Protein AF-A0AAV9WRB8-F1 (afdb_monomer_lite)

Organism: NCBI:txid47236

InterPro domains:
  IPR008902 Alpha-L-rhamnosidase, concanavalin-like domain [PF05592] (414-506)
  IPR008979 Galactose-binding-like domain superfamily [SSF49785] (173-286)
  IPR012341 Six-hairpin glycosidase-like superfamily [G3DSA:1.50.10.10] (521-569)
  IPR013737 Bacterial alpha-L-rhamnosidase N-terminal [PF08531] (200-351)
  IPR013783 Immunoglobulin-like fold [G3DSA:2.60.40.10] (3-115)
  IPR016007 Alpha-L-rhamnosidase [PTHR33307] (4-567)
  IPR035396 Alpha-L-rhamnosidase, six-hairpin glycosidase domain [PF17389] (522-568)

Secondary structure (DSSP, 8-state):
-PPP-EEEEEE-TT-S--EEE--SS--BEEEEE--GGG--TTEEEEEEEEEEEEEETTT-GGG-EEEEEEPPTT--S--BPPPTTSPPP-TTEEEEEEEEEEEEES-S-TTSTTTT--SS-B--TT--HHHHHHHHHTT-SSEEEEEEEEEEEE-S-SHHHHHHHH-TT---EE-SS-GGGTTS-----EEEEEEEESS--SEEEEEEEEESEEEEEETTEES-TTB-SBT----TTT-EEEEEEE-GGG--SEEEEEEEEEE-HHHHS-BSBSSTTSB-BS-SS-SS-EEEEEEEEESSS-EEEE---HHHH--EEES--SEEEEETTTEEEEETT--GGG--GGG-EEPEE--THHHHHHT------SS---------GGG--TTTGGGSEEE--SPPEEEEEEEE--EEEEPTTS-EEEEEEEEEEEEEEEEE---TT-EEEEEEES-B-TTSSB--GGGTT---EEEEE---SSSEEE--SS--EEEEEEEEES--TT--EEEEEEEEEE-----S-----S-HHHHHHHHHHHHHHHHHEESEE-S-SSSS-----HHHHHHT---HHHHS-------

Structure (mmCIF, N/CA/C/O backbone):
data_AF-A0AAV9WRB8-F1
#
_entry.id   AF-A0AAV9WRB8-F1
#
loop_
_atom_site.group_PDB
_atom_site.id
_atom_site.type_symbol
_atom_site.label_atom_id
_atom_site.label_alt_id
_atom_site.label_comp_id
_atom_site.label_asym_id
_atom_site.label_entity_id
_atom_site.label_seq_id
_atom_site.pdbx_PDB_ins_code
_atom_site.Cartn_x
_atom_site.Cartn_y
_atom_site.Cartn_z
_atom_site.occupancy
_atom_site.B_iso_or_equiv
_atom_site.auth_seq_id
_atom_site.auth_comp_id
_atom_site.auth_asym_id
_atom_site.auth_atom_id
_atom_site.pdbx_PDB_model_num
ATOM 1 N N . MET A 1 1 ? 4.745 -16.370 -43.886 1.00 63.31 1 MET A N 1
ATOM 2 C CA . MET A 1 1 ? 4.223 -15.187 -43.169 1.00 63.31 1 MET A CA 1
ATOM 3 C C . MET A 1 1 ? 4.864 -15.233 -41.812 1.00 63.31 1 MET A C 1
ATOM 5 O O . MET A 1 1 ? 4.686 -16.239 -41.131 1.00 63.31 1 MET A O 1
ATOM 9 N N . ALA A 1 2 ? 5.614 -14.192 -41.466 1.00 70.31 2 ALA A N 1
ATOM 10 C CA . ALA A 1 2 ? 6.234 -14.099 -40.160 1.00 70.31 2 ALA A CA 1
ATOM 11 C C . ALA A 1 2 ? 5.149 -14.168 -39.060 1.00 70.31 2 ALA A C 1
ATOM 13 O O . ALA A 1 2 ? 4.090 -13.549 -39.223 1.00 70.31 2 ALA A O 1
ATOM 14 N N . PRO A 1 3 ? 5.357 -14.948 -37.986 1.00 78.06 3 PRO A N 1
ATOM 15 C CA . PRO A 1 3 ? 4.434 -15.035 -36.878 1.00 78.06 3 PRO A CA 1
ATOM 16 C C . PRO A 1 3 ? 4.222 -13.675 -36.226 1.00 78.06 3 PRO A C 1
ATOM 18 O O . PRO A 1 3 ? 5.147 -12.870 -36.105 1.00 78.06 3 PRO A O 1
ATOM 21 N N . SER A 1 4 ? 3.006 -13.435 -35.750 1.00 82.81 4 SER A N 1
ATOM 22 C CA . SER A 1 4 ? 2.771 -12.310 -34.848 1.00 82.81 4 SER A CA 1
ATOM 23 C C . SER A 1 4 ? 3.473 -12.596 -33.518 1.00 82.81 4 SER A C 1
ATOM 25 O O . SER A 1 4 ? 3.344 -13.693 -32.979 1.00 82.81 4 SER A O 1
ATOM 27 N N . VAL A 1 5 ? 4.253 -11.638 -33.021 1.00 86.38 5 VAL A N 1
ATOM 28 C CA . VAL A 1 5 ? 4.935 -11.739 -31.727 1.00 86.38 5 VAL A CA 1
ATOM 29 C C . VAL A 1 5 ? 4.553 -10.524 -30.902 1.00 86.38 5 VAL A C 1
ATOM 31 O O . VAL A 1 5 ? 4.633 -9.397 -31.389 1.00 86.38 5 VAL A O 1
ATOM 34 N N . GLU A 1 6 ? 4.164 -10.752 -29.653 1.00 88.62 6 GLU A N 1
ATOM 35 C CA . GLU A 1 6 ? 3.757 -9.693 -28.732 1.00 88.62 6 GLU A CA 1
ATOM 36 C C . GLU A 1 6 ? 4.612 -9.741 -27.473 1.00 88.62 6 GLU A C 1
ATOM 38 O O . GLU A 1 6 ? 4.877 -10.816 -26.934 1.00 88.62 6 GLU A O 1
ATOM 43 N N . ILE A 1 7 ? 5.036 -8.576 -26.984 1.00 89.50 7 ILE A N 1
ATOM 44 C CA . ILE A 1 7 ? 5.634 -8.474 -25.654 1.00 89.50 7 ILE A CA 1
ATOM 45 C C . ILE A 1 7 ? 4.499 -8.512 -24.637 1.00 89.50 7 ILE A C 1
ATOM 47 O O . ILE A 1 7 ? 3.625 -7.652 -24.638 1.00 89.50 7 ILE A O 1
ATOM 51 N N . THR A 1 8 ? 4.516 -9.519 -23.767 1.00 86.19 8 THR A N 1
ATOM 52 C CA . THR A 1 8 ? 3.440 -9.769 -22.798 1.00 86.19 8 THR A CA 1
ATOM 53 C C . THR A 1 8 ? 3.716 -9.168 -21.430 1.00 86.19 8 THR A C 1
ATOM 55 O O . THR A 1 8 ? 2.788 -8.980 -20.651 1.00 86.19 8 THR A O 1
ATOM 58 N N . ASN A 1 9 ? 4.982 -8.897 -21.110 1.00 86.75 9 ASN A N 1
ATOM 59 C CA . ASN A 1 9 ? 5.368 -8.292 -19.841 1.00 86.75 9 ASN A CA 1
ATOM 60 C C . ASN A 1 9 ? 6.739 -7.628 -19.987 1.00 86.75 9 ASN A C 1
ATOM 62 O O . ASN A 1 9 ? 7.728 -8.348 -20.032 1.00 86.75 9 ASN A O 1
ATOM 66 N N . LEU A 1 10 ? 6.804 -6.296 -20.071 1.00 91.75 10 LEU A N 1
ATOM 67 C CA . LEU A 1 10 ? 8.037 -5.511 -19.939 1.00 91.75 10 LEU A CA 1
ATOM 68 C C . LEU A 1 10 ? 8.107 -4.958 -18.514 1.00 91.75 10 LEU A C 1
ATOM 70 O O . LEU A 1 10 ? 7.178 -4.288 -18.072 1.00 91.75 10 LEU A O 1
ATOM 74 N N . ARG A 1 11 ? 9.212 -5.208 -17.808 1.00 91.81 11 ARG A N 1
ATOM 75 C CA . ARG A 1 11 ? 9.339 -4.868 -16.387 1.00 91.81 11 ARG A CA 1
ATOM 76 C C . ARG A 1 11 ? 10.770 -4.561 -15.961 1.0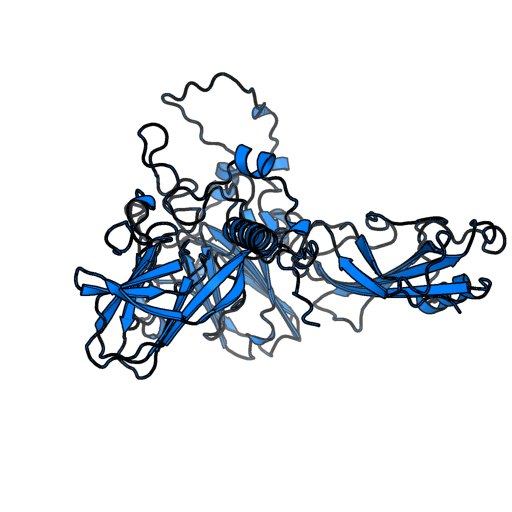0 91.81 11 ARG A C 1
ATOM 78 O O . ARG A 1 11 ? 11.737 -4.933 -16.629 1.00 91.81 11 ARG A O 1
ATOM 85 N N . LEU A 1 12 ? 10.878 -3.977 -14.771 1.00 92.19 12 LEU A N 1
ATOM 86 C CA . LEU A 1 12 ? 12.112 -3.889 -13.995 1.00 92.19 12 LEU A CA 1
ATOM 87 C C . LEU A 1 12 ? 12.043 -4.969 -12.899 1.00 92.19 12 LEU A C 1
ATOM 89 O O . LEU A 1 12 ? 11.296 -4.812 -11.940 1.00 92.19 12 LEU A O 1
ATOM 93 N N . PRO A 1 13 ? 12.751 -6.108 -13.011 1.00 83.25 13 PRO A N 1
ATOM 94 C CA . PRO A 1 13 ? 12.437 -7.320 -12.249 1.00 83.25 13 PRO A CA 1
ATOM 95 C C . PRO A 1 13 ? 12.726 -7.223 -10.743 1.00 83.25 13 PRO A C 1
ATOM 97 O O . PRO A 1 13 ? 12.389 -8.144 -10.005 1.00 83.25 13 PRO A O 1
ATOM 100 N N . HIS A 1 14 ? 13.363 -6.142 -10.288 1.00 83.06 14 HIS A N 1
ATOM 101 C CA . HIS A 1 14 ? 13.689 -5.905 -8.882 1.00 83.06 14 HIS A CA 1
ATOM 102 C C . HIS A 1 14 ? 12.765 -4.886 -8.203 1.00 83.06 14 HIS A C 1
ATOM 104 O O . HIS A 1 14 ? 12.987 -4.571 -7.037 1.00 83.06 14 HIS A O 1
ATOM 110 N N . THR A 1 15 ? 11.739 -4.381 -8.897 1.00 85.81 15 THR A N 1
ATOM 111 C CA . THR A 1 15 ? 10.702 -3.538 -8.293 1.00 85.81 15 THR A CA 1
ATOM 112 C C . THR A 1 15 ? 9.366 -3.693 -9.014 1.00 85.81 15 THR A C 1
ATOM 114 O O . THR A 1 15 ? 9.299 -3.691 -10.240 1.00 85.81 15 THR A O 1
ATOM 117 N N . SER A 1 16 ? 8.279 -3.784 -8.254 1.00 83.38 16 SER A N 1
ATOM 118 C CA . SER A 1 16 ? 6.915 -3.635 -8.784 1.00 83.38 16 SER A CA 1
ATOM 119 C C . SER A 1 16 ? 6.420 -2.186 -8.725 1.00 83.38 16 SER A C 1
ATOM 121 O O . SER A 1 16 ? 5.384 -1.857 -9.298 1.00 83.38 16 SER A O 1
ATOM 123 N N . ASN A 1 17 ? 7.142 -1.314 -8.017 1.00 90.00 17 ASN A N 1
ATOM 124 C CA . ASN A 1 17 ? 6.771 0.078 -7.808 1.00 90.00 17 ASN A CA 1
ATOM 125 C C . ASN A 1 17 ? 7.562 0.946 -8.789 1.00 90.00 17 ASN A C 1
ATOM 127 O O . ASN A 1 17 ? 8.760 1.165 -8.618 1.00 90.00 17 ASN A O 1
ATOM 131 N N . LEU A 1 18 ? 6.882 1.396 -9.845 1.00 94.75 18 LEU A N 1
ATOM 132 C CA . LEU A 1 18 ? 7.482 2.185 -10.928 1.00 94.75 18 LEU A CA 1
ATOM 133 C C . LEU A 1 18 ? 7.503 3.690 -10.640 1.00 94.75 18 LEU A C 1
ATOM 135 O O . LEU A 1 18 ? 8.149 4.443 -11.358 1.00 94.75 18 LEU A O 1
ATOM 139 N N . LEU A 1 19 ? 6.808 4.130 -9.593 1.00 95.75 19 LEU A N 1
ATOM 140 C CA . LEU A 1 19 ? 6.846 5.500 -9.104 1.00 95.75 19 LEU A CA 1
ATOM 141 C C . LEU A 1 19 ? 7.778 5.555 -7.891 1.00 95.75 19 LEU A C 1
ATOM 143 O O . LEU A 1 19 ? 7.417 5.072 -6.820 1.00 95.75 19 LEU A O 1
ATOM 147 N N . GLY A 1 20 ? 8.968 6.131 -8.067 1.00 95.19 20 GLY A N 1
ATOM 148 C CA . GLY A 1 20 ? 9.952 6.289 -7.000 1.00 95.19 20 GLY A CA 1
ATOM 149 C C . GLY A 1 20 ? 10.996 5.178 -6.942 1.00 95.19 20 GLY A C 1
ATOM 150 O O . GLY A 1 20 ? 11.121 4.509 -5.926 1.00 95.19 20 GLY A O 1
ATOM 151 N N . ILE A 1 21 ? 11.747 4.964 -8.021 1.00 95.44 21 ILE A N 1
ATOM 152 C CA . ILE A 1 21 ? 12.814 3.956 -8.082 1.00 95.44 21 ILE A CA 1
ATOM 153 C C . ILE A 1 21 ? 14.137 4.524 -7.557 1.00 95.44 21 ILE A C 1
ATOM 155 O O . ILE A 1 21 ? 14.600 5.556 -8.041 1.00 95.44 21 ILE A O 1
ATOM 159 N N . ASP A 1 22 ? 14.771 3.811 -6.620 1.00 93.31 22 ASP A N 1
ATOM 160 C CA . ASP A 1 22 ? 16.082 4.188 -6.062 1.00 93.31 22 ASP A CA 1
ATOM 161 C C . ASP A 1 22 ? 17.288 3.482 -6.698 1.00 93.31 22 ASP A C 1
ATOM 163 O O . ASP A 1 22 ? 18.430 3.819 -6.386 1.00 93.31 22 ASP A O 1
ATOM 167 N N . ASP A 1 23 ? 17.060 2.506 -7.580 1.00 92.25 23 ASP A N 1
ATOM 168 C CA . ASP A 1 23 ? 18.131 1.884 -8.360 1.00 92.25 23 ASP A CA 1
ATOM 169 C C . ASP A 1 23 ? 18.538 2.826 -9.509 1.00 92.25 23 ASP A C 1
ATOM 171 O O . ASP A 1 23 ? 17.724 3.056 -10.407 1.00 92.25 23 ASP A O 1
ATOM 175 N N . PRO A 1 24 ? 19.768 3.378 -9.516 1.00 93.44 24 PRO A N 1
ATOM 176 C CA . PRO A 1 24 ? 20.231 4.261 -10.584 1.00 93.44 24 PRO A CA 1
ATOM 177 C C . PRO A 1 24 ? 20.414 3.530 -11.921 1.00 93.44 24 PRO A C 1
ATOM 179 O O . PRO A 1 24 ? 20.519 4.178 -12.959 1.00 93.44 24 PRO A O 1
ATOM 182 N N . THR A 1 25 ? 20.488 2.199 -11.911 1.00 94.62 25 THR A N 1
ATOM 183 C CA . THR A 1 25 ? 20.784 1.367 -13.081 1.00 94.62 25 THR A CA 1
ATOM 184 C C . THR A 1 25 ? 19.908 0.111 -13.080 1.00 94.62 25 THR A C 1
ATOM 186 O O . THR A 1 25 ? 20.435 -1.007 -13.012 1.00 94.62 25 THR A O 1
ATOM 189 N N . PRO A 1 26 ? 18.571 0.258 -13.146 1.00 93.50 26 PRO A N 1
ATOM 190 C CA . PRO A 1 26 ? 17.667 -0.862 -12.963 1.00 93.50 26 PRO A CA 1
ATOM 191 C C . PRO A 1 26 ? 17.848 -1.907 -14.063 1.00 93.50 26 PRO A C 1
ATOM 193 O O . PRO A 1 26 ? 18.103 -1.610 -15.230 1.00 93.50 26 PRO A O 1
ATOM 196 N N . THR A 1 27 ? 17.694 -3.172 -13.688 1.00 92.31 27 THR A N 1
ATOM 197 C CA . THR A 1 27 ? 17.676 -4.270 -14.660 1.00 92.31 27 THR A CA 1
ATOM 198 C C . THR A 1 27 ? 16.402 -4.199 -15.502 1.00 92.31 27 THR A C 1
ATOM 200 O O . THR A 1 27 ? 15.335 -3.883 -14.986 1.00 92.31 27 THR A O 1
ATOM 203 N N . ILE A 1 28 ? 16.491 -4.534 -16.786 1.00 93.06 28 ILE A N 1
ATOM 204 C CA . ILE A 1 28 ? 15.362 -4.571 -17.722 1.00 93.06 28 ILE A CA 1
ATOM 205 C C . ILE A 1 28 ? 15.069 -6.030 -18.076 1.00 93.06 28 ILE A C 1
ATOM 207 O O . ILE A 1 28 ? 15.986 -6.830 -18.257 1.00 93.06 28 ILE A O 1
ATOM 211 N N . SER A 1 29 ? 13.797 -6.407 -18.167 1.00 90.56 29 SER A N 1
ATOM 212 C CA . SER A 1 29 ? 13.392 -7.764 -18.540 1.00 90.56 29 SER A CA 1
ATOM 213 C C . SER A 1 29 ? 12.081 -7.733 -19.309 1.00 90.56 29 SER A C 1
ATOM 215 O O . SER A 1 29 ? 11.211 -6.916 -19.004 1.00 90.56 29 SER A O 1
ATOM 217 N N . TRP A 1 30 ? 11.908 -8.644 -20.269 1.00 90.06 30 TRP A N 1
ATOM 218 C CA . TRP A 1 30 ? 10.603 -8.863 -20.880 1.00 90.06 30 TRP A CA 1
ATOM 219 C C . TRP A 1 30 ? 10.298 -10.322 -21.200 1.00 90.06 30 TRP A C 1
ATOM 221 O O . TRP A 1 30 ? 11.191 -11.148 -21.382 1.00 90.06 30 TRP A O 1
ATOM 231 N N . SER A 1 31 ? 9.002 -10.618 -21.280 1.00 87.19 31 SER A N 1
ATOM 232 C CA . SER A 1 31 ? 8.442 -11.862 -21.817 1.00 87.19 31 SER A CA 1
ATOM 233 C C . SER A 1 31 ? 7.665 -11.583 -23.101 1.00 87.19 31 SER A C 1
ATOM 235 O O . SER A 1 31 ? 7.219 -10.458 -23.328 1.00 87.19 31 SER A O 1
ATOM 237 N N . TYR A 1 32 ? 7.503 -12.606 -23.936 1.00 85.88 32 TYR A N 1
ATOM 238 C CA . TYR A 1 32 ? 6.770 -12.515 -25.194 1.00 85.88 32 TYR A CA 1
ATOM 239 C C . TYR A 1 32 ? 5.925 -13.766 -25.442 1.00 85.88 32 TYR A C 1
ATOM 241 O O . TYR A 1 32 ? 6.201 -14.835 -24.892 1.00 85.88 32 TYR A O 1
ATOM 249 N N . SER A 1 33 ? 4.910 -13.636 -26.292 1.00 83.94 33 SER A N 1
ATOM 250 C CA . SER A 1 33 ? 4.079 -14.736 -26.778 1.00 83.94 33 SER A CA 1
ATOM 251 C C . SER A 1 33 ? 4.197 -14.871 -28.294 1.00 83.94 33 SER A C 1
ATOM 253 O O . SER A 1 33 ? 4.350 -13.888 -29.021 1.00 83.94 33 SER A O 1
ATOM 255 N N . ILE A 1 34 ? 4.134 -16.116 -28.769 1.00 79.88 34 ILE A N 1
ATOM 256 C CA . ILE A 1 34 ? 4.061 -16.454 -30.192 1.00 79.88 34 ILE A CA 1
ATOM 257 C C . ILE A 1 34 ? 2.914 -17.460 -30.364 1.00 79.88 34 ILE A C 1
ATOM 259 O O . ILE A 1 34 ? 2.864 -18.436 -29.606 1.00 79.88 34 ILE A O 1
ATOM 263 N N . PRO A 1 35 ? 1.987 -17.271 -31.321 1.00 77.31 35 PRO A N 1
ATOM 264 C CA . PRO A 1 35 ? 0.930 -18.236 -31.599 1.00 77.31 35 PRO A CA 1
ATOM 265 C C . PRO A 1 35 ? 1.504 -19.618 -31.933 1.00 77.31 35 PRO A C 1
ATOM 267 O O . PRO A 1 35 ? 2.290 -19.764 -32.869 1.00 77.31 35 PRO A O 1
ATOM 270 N N . SER A 1 36 ? 1.067 -20.652 -31.210 1.00 67.19 36 SER A N 1
ATOM 271 C CA . SER A 1 36 ? 1.570 -22.032 -31.349 1.00 67.19 36 SER A CA 1
ATOM 272 C C . SER A 1 36 ? 1.387 -22.624 -32.751 1.00 67.19 36 SER A C 1
ATOM 274 O O . SER A 1 36 ? 2.123 -23.518 -33.157 1.00 67.19 36 SER A O 1
ATOM 276 N N . THR A 1 37 ? 0.430 -22.110 -33.525 1.00 65.75 37 THR A N 1
ATOM 277 C CA . THR A 1 37 ? 0.176 -22.513 -34.915 1.00 65.75 37 THR A CA 1
ATOM 278 C C . THR A 1 37 ? 1.184 -21.941 -35.918 1.00 65.75 37 THR A C 1
ATOM 280 O O . THR A 1 37 ? 1.096 -22.263 -37.100 1.00 65.75 37 THR A O 1
ATOM 283 N N . GLN A 1 38 ? 2.098 -21.065 -35.486 1.00 63.09 38 GLN A N 1
ATOM 284 C CA . GLN A 1 38 ? 3.032 -20.331 -36.352 1.00 63.09 38 GLN A CA 1
ATOM 285 C C . GLN A 1 38 ? 4.507 -20.521 -35.945 1.00 63.09 38 GLN A C 1
ATOM 287 O O . GLN A 1 38 ? 5.384 -19.849 -36.480 1.00 63.09 38 GLN A O 1
ATOM 292 N N . THR A 1 39 ? 4.802 -21.431 -35.009 1.00 59.62 39 THR A N 1
ATOM 293 C CA . THR A 1 39 ? 6.157 -21.624 -34.473 1.00 59.62 39 THR A CA 1
ATOM 294 C C . THR A 1 39 ? 6.888 -22.789 -35.137 1.00 59.62 39 THR A C 1
ATOM 296 O O . THR A 1 39 ? 6.579 -23.954 -34.887 1.00 59.62 39 THR A O 1
ATOM 299 N N . SER A 1 40 ? 7.916 -22.473 -35.923 1.00 65.56 40 SER A N 1
ATOM 300 C CA . SER A 1 40 ? 9.032 -23.387 -36.196 1.00 65.56 40 SER A CA 1
ATOM 301 C C . SER A 1 40 ? 10.006 -23.352 -35.001 1.00 65.56 40 SER A C 1
ATOM 303 O O . SER A 1 40 ? 10.227 -22.268 -34.457 1.00 65.56 40 SER A O 1
ATOM 305 N N . PRO A 1 41 ? 10.634 -24.467 -34.573 1.00 63.66 41 PRO A N 1
ATOM 306 C CA . PRO A 1 41 ? 11.614 -24.470 -33.474 1.00 63.66 41 PRO A CA 1
ATOM 307 C C . PRO A 1 41 ? 12.824 -23.541 -33.685 1.00 63.66 41 PRO A C 1
ATOM 309 O O . PRO A 1 41 ? 13.575 -23.284 -32.747 1.00 63.66 41 PRO A O 1
ATOM 312 N N . SER A 1 42 ? 13.043 -23.067 -34.915 1.00 69.06 42 SER A N 1
ATOM 313 C CA . SER A 1 42 ? 14.117 -22.145 -35.291 1.00 69.06 42 SER A CA 1
ATOM 314 C C . SER A 1 42 ? 13.761 -20.659 -35.174 1.00 69.06 42 SER A C 1
ATOM 316 O O . SER A 1 42 ? 14.633 -19.831 -35.442 1.00 69.06 42 SER A O 1
ATOM 318 N N . TRP A 1 43 ? 12.527 -20.313 -34.791 1.00 77.31 43 TRP A N 1
ATOM 319 C CA . TRP A 1 43 ? 12.113 -18.934 -34.515 1.00 77.31 43 TRP A CA 1
ATOM 320 C C . TRP A 1 43 ? 12.562 -18.497 -33.121 1.00 77.31 43 TRP A C 1
ATOM 322 O O . TRP A 1 43 ? 12.203 -19.110 -32.119 1.00 77.31 43 TRP A O 1
ATOM 332 N N . GLN A 1 44 ? 13.347 -17.425 -33.051 1.00 80.38 44 GLN A N 1
ATOM 333 C CA . GLN A 1 44 ? 13.882 -16.907 -31.792 1.00 80.38 44 GLN A CA 1
ATOM 334 C C . GLN A 1 44 ? 14.142 -15.407 -31.879 1.00 80.38 44 GLN A C 1
ATOM 336 O O . GLN A 1 44 ? 14.260 -14.843 -32.969 1.00 80.38 44 GLN A O 1
ATOM 341 N N . GLN A 1 45 ? 14.283 -14.768 -30.719 1.00 85.44 45 GLN A N 1
ATOM 342 C CA . GLN A 1 45 ? 14.804 -13.410 -30.660 1.00 85.44 45 GLN A CA 1
ATOM 343 C C . GLN A 1 45 ? 16.270 -13.411 -31.109 1.00 85.44 45 GLN A C 1
ATOM 345 O O . GLN A 1 45 ? 17.060 -14.259 -30.684 1.00 85.44 45 GLN A O 1
ATOM 350 N N . ILE A 1 46 ? 16.626 -12.465 -31.975 1.00 82.81 46 ILE A N 1
ATOM 351 C CA . ILE A 1 46 ? 17.982 -12.329 -32.523 1.00 82.81 46 ILE A CA 1
ATOM 352 C C . ILE A 1 46 ? 18.695 -11.068 -32.029 1.00 82.81 46 ILE A C 1
ATOM 354 O O . ILE A 1 46 ? 19.926 -11.045 -31.978 1.00 82.81 46 ILE A O 1
ATOM 358 N N . THR A 1 47 ? 17.940 -10.023 -31.686 1.00 85.81 47 THR A N 1
ATOM 359 C CA . THR A 1 47 ? 18.430 -8.776 -31.087 1.00 85.81 47 THR A CA 1
ATOM 360 C C . THR A 1 47 ? 17.254 -7.975 -30.512 1.00 85.81 47 THR A C 1
ATOM 362 O O . THR A 1 47 ? 16.096 -8.389 -30.606 1.00 85.81 47 THR A O 1
ATOM 365 N N . TYR A 1 48 ? 17.548 -6.821 -29.925 1.00 89.25 48 TYR A N 1
ATOM 366 C CA . TYR A 1 48 ? 16.575 -5.847 -29.453 1.00 89.25 48 TYR A CA 1
ATOM 367 C C . TYR A 1 48 ? 17.063 -4.420 -29.718 1.00 89.25 48 TYR A C 1
ATOM 369 O O . TYR A 1 48 ? 18.256 -4.184 -29.903 1.00 89.25 48 TYR A O 1
ATOM 377 N N . ILE A 1 49 ? 16.147 -3.461 -29.683 1.00 91.06 49 ILE A N 1
ATOM 378 C CA . ILE A 1 49 ? 16.451 -2.031 -29.625 1.00 91.06 49 ILE A CA 1
ATOM 379 C C . ILE A 1 49 ? 15.762 -1.480 -28.383 1.00 91.06 49 ILE A C 1
ATOM 381 O O . ILE A 1 49 ? 14.571 -1.712 -28.186 1.00 91.06 49 ILE A O 1
ATOM 385 N N . LEU A 1 50 ? 16.513 -0.783 -27.536 1.00 93.19 50 LEU A N 1
ATOM 386 C CA . LEU A 1 50 ? 15.986 -0.049 -26.394 1.00 93.19 50 LEU A CA 1
ATOM 387 C C . LEU A 1 50 ? 15.975 1.438 -26.721 1.00 93.19 50 LEU A C 1
ATOM 389 O O . LEU A 1 50 ? 16.971 1.978 -27.196 1.00 93.19 50 LEU A O 1
ATOM 393 N N . SER A 1 51 ? 14.868 2.099 -26.416 1.00 93.94 51 SER A N 1
ATOM 394 C CA . SER A 1 51 ? 14.748 3.551 -26.443 1.00 93.94 51 SER A CA 1
ATOM 395 C C . SER A 1 51 ? 14.375 4.031 -25.052 1.00 93.94 51 SER A C 1
ATOM 397 O O . SER A 1 51 ? 13.399 3.553 -24.483 1.00 93.94 51 SER A O 1
ATOM 399 N N . LEU A 1 52 ? 15.130 4.978 -24.511 1.00 95.50 52 LEU A N 1
ATOM 400 C CA . LEU A 1 52 ? 14.823 5.635 -23.251 1.00 95.50 52 LEU A CA 1
ATOM 401 C C . LEU A 1 52 ? 14.574 7.109 -23.520 1.00 95.50 52 LEU A C 1
ATOM 403 O O . LEU A 1 52 ? 15.482 7.834 -23.925 1.00 95.50 52 LEU A O 1
ATOM 407 N N . ARG A 1 53 ? 13.354 7.563 -23.265 1.00 96.19 53 ARG A N 1
ATOM 408 C CA . ARG A 1 53 ? 13.028 8.985 -23.222 1.00 96.19 53 ARG A CA 1
ATOM 409 C C . ARG A 1 53 ? 13.028 9.435 -21.763 1.00 96.19 53 ARG A C 1
ATOM 411 O O . ARG A 1 53 ? 12.423 8.772 -20.931 1.00 96.19 53 ARG A O 1
ATOM 418 N N . SER A 1 54 ? 13.718 10.527 -21.443 1.00 96.38 54 SER A N 1
ATOM 419 C CA . SER A 1 54 ? 13.881 11.027 -20.070 1.00 96.38 54 SER A CA 1
ATOM 420 C C . SER A 1 54 ? 13.686 12.538 -19.995 1.00 96.38 54 SER A C 1
ATOM 422 O O . SER A 1 54 ? 14.149 13.266 -20.877 1.00 96.38 54 SER A O 1
ATOM 424 N N . TRP A 1 55 ? 13.007 13.014 -18.951 1.00 97.12 55 TRP A N 1
ATOM 425 C CA . TRP A 1 55 ? 12.796 14.438 -18.682 1.00 97.12 55 TRP A CA 1
ATOM 426 C C . TRP A 1 55 ? 12.707 14.726 -17.182 1.00 97.12 55 TRP A C 1
ATOM 428 O O . TRP A 1 55 ? 12.260 13.886 -16.399 1.00 97.12 55 TRP A O 1
ATOM 438 N N . SER A 1 56 ? 13.084 15.944 -16.788 1.00 96.81 56 SER A N 1
ATOM 439 C CA . SER A 1 56 ? 12.852 16.438 -15.428 1.00 96.81 56 SER A CA 1
ATOM 440 C C . SER A 1 56 ? 11.363 16.701 -15.203 1.00 96.81 56 SER A C 1
ATOM 442 O O . SER A 1 56 ? 10.661 17.220 -16.080 1.00 96.81 56 SER A O 1
ATOM 444 N N . LEU A 1 57 ? 10.871 16.391 -14.003 1.00 96.44 57 LEU A N 1
ATOM 445 C CA . LEU A 1 57 ? 9.505 16.704 -13.587 1.00 96.44 57 LEU A CA 1
ATOM 446 C C . LEU A 1 57 ? 9.224 18.203 -13.545 1.00 96.44 57 LEU A C 1
ATOM 448 O O . LEU A 1 57 ? 8.054 18.562 -13.582 1.00 96.44 57 LEU A O 1
ATOM 452 N N . GLU A 1 58 ? 10.240 19.066 -13.520 1.00 94.75 58 GLU A N 1
ATOM 453 C CA . GLU A 1 58 ? 10.090 20.522 -13.586 1.00 94.75 58 GLU A CA 1
ATOM 454 C C . GLU A 1 58 ? 9.807 20.996 -15.018 1.00 94.75 58 GLU A C 1
ATOM 456 O O . GLU A 1 58 ? 8.796 21.653 -15.280 1.00 94.75 58 GLU A O 1
ATOM 461 N N . THR A 1 59 ? 10.639 20.579 -15.974 1.00 93.75 59 THR A N 1
ATOM 462 C CA . THR A 1 59 ? 10.560 21.019 -17.376 1.00 93.75 59 THR A CA 1
ATOM 463 C C . THR A 1 59 ? 9.519 20.254 -18.194 1.00 93.75 59 THR A C 1
ATOM 465 O O . THR A 1 59 ? 8.982 20.787 -19.162 1.00 93.75 59 THR A O 1
ATOM 468 N N . GLY A 1 60 ? 9.182 19.026 -17.792 1.00 93.44 60 GLY A N 1
ATOM 469 C CA . GLY A 1 60 ? 8.135 18.222 -18.419 1.00 93.44 60 GLY A CA 1
ATOM 470 C C . GLY A 1 60 ? 8.557 17.532 -19.727 1.00 93.44 60 GLY A C 1
ATOM 471 O O . GLY A 1 60 ? 9.680 17.710 -20.210 1.00 93.44 60 GLY A O 1
ATOM 472 N N . PRO A 1 61 ? 7.660 16.721 -20.316 1.00 93.38 61 PRO A N 1
ATOM 473 C CA . PRO A 1 61 ? 7.993 15.797 -21.405 1.00 93.38 61 PRO A CA 1
ATOM 474 C C . PRO A 1 61 ? 8.406 16.479 -22.718 1.00 93.38 61 PRO A C 1
ATOM 476 O O . PRO A 1 61 ? 9.112 15.865 -23.519 1.00 93.38 61 PRO A O 1
ATOM 479 N N . ASP A 1 62 ? 8.029 17.738 -22.949 1.00 92.94 62 ASP A N 1
ATOM 480 C CA . ASP A 1 62 ? 8.417 18.489 -24.157 1.00 92.94 62 ASP A CA 1
ATOM 481 C C . ASP A 1 62 ? 9.928 18.773 -24.217 1.00 92.94 62 ASP A C 1
ATOM 483 O O . ASP A 1 62 ? 10.488 18.991 -25.288 1.00 92.94 62 ASP A O 1
ATOM 487 N N . SER A 1 63 ? 10.602 18.721 -23.066 1.00 92.31 63 SER A N 1
ATOM 488 C CA . SER A 1 63 ? 12.056 18.883 -22.935 1.00 92.31 63 SER A CA 1
ATOM 489 C C . SER A 1 63 ? 12.834 17.561 -22.968 1.00 92.31 63 SER A C 1
ATOM 491 O O . SER A 1 63 ? 14.032 17.537 -22.679 1.00 92.31 63 SER A O 1
ATOM 493 N N . ALA A 1 64 ? 12.156 16.449 -23.266 1.00 93.88 64 ALA A N 1
ATOM 494 C CA . ALA A 1 64 ? 12.733 15.129 -23.093 1.00 93.88 64 ALA A CA 1
ATOM 495 C C . ALA A 1 64 ? 13.918 14.857 -24.026 1.00 93.88 64 ALA A C 1
ATOM 497 O O . ALA A 1 64 ? 13.883 15.138 -25.224 1.00 93.88 64 ALA A O 1
ATOM 498 N N . LYS A 1 65 ? 14.939 14.206 -23.471 1.00 92.75 65 LYS A N 1
ATOM 499 C CA . LYS A 1 65 ? 16.060 13.637 -24.221 1.00 92.75 65 LYS A CA 1
ATOM 500 C C . LYS A 1 65 ? 15.760 12.181 -24.536 1.00 92.75 65 LYS A C 1
ATOM 502 O O . LYS A 1 65 ? 15.186 11.481 -23.705 1.00 92.75 65 LYS A O 1
ATOM 507 N N . THR A 1 66 ? 16.151 11.733 -25.724 1.00 92.50 66 THR A N 1
ATOM 508 C CA . THR A 1 66 ? 15.957 10.346 -26.163 1.00 92.50 66 THR A CA 1
ATOM 509 C C . THR A 1 66 ? 17.306 9.684 -26.384 1.00 92.50 66 THR A C 1
ATOM 511 O O . THR A 1 66 ? 18.181 10.256 -27.028 1.00 92.50 66 THR A O 1
ATOM 514 N N . TYR A 1 67 ? 17.450 8.475 -25.858 1.00 90.88 67 TYR A N 1
ATOM 515 C CA . TYR A 1 67 ? 18.636 7.639 -25.968 1.00 90.88 67 TYR A CA 1
ATOM 516 C C . TYR A 1 67 ? 18.230 6.331 -26.631 1.00 90.88 67 TYR A C 1
ATOM 518 O O . TYR A 1 67 ? 17.246 5.723 -26.218 1.00 90.88 67 TYR A O 1
ATOM 526 N N . VAL A 1 68 ? 18.981 5.880 -27.633 1.00 89.19 68 VAL A N 1
ATOM 527 C CA . VAL A 1 68 ? 18.700 4.620 -28.330 1.00 89.19 68 VAL A CA 1
ATOM 528 C C . VAL A 1 68 ? 19.922 3.718 -28.253 1.00 89.19 68 VAL A C 1
ATOM 530 O O . VAL A 1 68 ? 21.041 4.158 -28.516 1.00 89.19 68 VAL A O 1
ATOM 533 N N . VAL A 1 69 ? 19.695 2.464 -27.868 1.00 87.00 69 VAL A N 1
ATOM 534 C CA . VAL A 1 69 ? 20.718 1.425 -27.734 1.00 87.00 69 VAL A CA 1
ATOM 535 C C . VAL A 1 69 ? 20.280 0.187 -28.494 1.00 87.00 69 VAL A C 1
ATOM 537 O O . VAL A 1 69 ? 19.155 -0.289 -28.345 1.00 87.00 69 VAL A O 1
ATOM 540 N N . VAL A 1 70 ? 21.196 -0.369 -29.277 1.00 85.31 70 VAL A N 1
ATOM 541 C CA . VAL A 1 70 ? 20.987 -1.626 -29.994 1.00 85.31 70 VAL A CA 1
ATOM 542 C C . VAL A 1 70 ? 21.632 -2.770 -29.218 1.00 85.31 70 VAL A C 1
ATOM 544 O O . VAL A 1 70 ? 22.801 -2.712 -28.843 1.00 85.31 70 VAL A O 1
ATOM 547 N N . GLY A 1 71 ? 20.860 -3.824 -28.974 1.00 80.06 71 GLY A N 1
ATOM 548 C CA . GLY A 1 71 ? 21.317 -5.018 -28.282 1.00 80.06 71 GLY A CA 1
ATOM 549 C C . GLY A 1 71 ? 22.394 -5.792 -29.049 1.00 80.06 71 GLY A C 1
ATOM 550 O O . GLY A 1 71 ? 22.558 -5.644 -30.267 1.00 80.06 71 GLY A O 1
ATOM 551 N N . PRO A 1 72 ? 23.157 -6.652 -28.354 1.00 77.19 72 PRO A N 1
ATOM 552 C CA . PRO A 1 72 ? 24.158 -7.479 -29.001 1.00 77.19 72 PRO A CA 1
ATOM 553 C C . PRO A 1 72 ? 23.515 -8.505 -29.944 1.00 77.19 72 PRO A C 1
ATOM 555 O O . PRO A 1 72 ? 22.422 -9.025 -29.709 1.00 77.19 72 PRO A O 1
ATOM 558 N N . LYS A 1 73 ? 24.253 -8.841 -31.006 1.00 70.06 73 LYS A N 1
ATOM 559 C CA . LYS A 1 73 ? 23.859 -9.866 -31.980 1.00 70.06 73 LYS A CA 1
ATOM 560 C C . LYS A 1 73 ? 23.694 -11.227 -31.288 1.00 70.06 73 LYS A C 1
ATOM 562 O O . LYS A 1 73 ? 24.560 -11.641 -30.519 1.00 70.06 73 LYS A O 1
ATOM 567 N N . GLY A 1 74 ? 22.610 -11.938 -31.601 1.00 65.81 74 GLY A N 1
ATOM 568 C CA . GLY A 1 74 ? 22.343 -13.290 -31.102 1.00 65.81 74 GLY A CA 1
ATOM 569 C C . GLY A 1 74 ? 21.764 -13.343 -29.686 1.00 65.81 74 GLY A C 1
ATOM 570 O O . GLY A 1 74 ? 21.737 -14.420 -29.086 1.00 65.81 74 GLY A O 1
ATOM 571 N N . TYR A 1 75 ? 21.309 -12.211 -29.139 1.00 69.75 75 TYR A N 1
ATOM 572 C CA . TYR A 1 75 ? 20.675 -12.172 -27.825 1.00 69.75 75 TYR A CA 1
ATOM 573 C C . TYR A 1 75 ? 19.279 -12.803 -27.863 1.00 69.75 75 TYR A C 1
ATOM 575 O O . TYR A 1 75 ? 18.357 -12.272 -28.485 1.00 69.75 75 TYR A O 1
ATOM 583 N N . ARG A 1 76 ? 19.128 -13.930 -27.158 1.00 65.19 76 ARG A N 1
ATOM 584 C CA . ARG A 1 76 ? 17.917 -14.763 -27.213 1.00 65.19 76 ARG A CA 1
ATOM 585 C C . ARG A 1 76 ? 16.865 -14.399 -26.168 1.00 65.19 76 ARG A C 1
ATOM 587 O O . ARG A 1 76 ? 15.680 -14.410 -26.477 1.00 65.19 76 ARG A O 1
ATOM 594 N N . SER A 1 77 ? 17.287 -14.119 -24.937 1.00 68.94 77 SER A N 1
ATOM 595 C CA . SER A 1 77 ? 16.401 -13.784 -23.813 1.00 68.94 77 SER A CA 1
ATOM 596 C C . SER A 1 77 ? 17.211 -13.588 -22.536 1.00 68.94 77 SER A C 1
ATOM 598 O O . SER A 1 77 ? 18.234 -14.253 -22.355 1.00 68.94 77 SER A O 1
ATOM 600 N N . GLY A 1 78 ? 16.704 -12.784 -21.607 1.00 70.62 78 GLY A N 1
ATOM 601 C CA . GLY A 1 78 ? 17.254 -12.681 -20.261 1.00 70.62 78 GLY A CA 1
ATOM 602 C C . GLY A 1 78 ? 17.010 -11.322 -19.621 1.00 70.62 78 GLY A C 1
ATOM 603 O O . GLY A 1 78 ? 16.295 -10.473 -20.148 1.00 70.62 78 GLY A O 1
ATOM 604 N N . ASN A 1 79 ? 17.638 -11.138 -18.467 1.00 83.25 79 ASN A N 1
ATOM 605 C CA . ASN A 1 79 ? 17.741 -9.841 -17.821 1.00 83.25 79 ASN A CA 1
ATOM 606 C C . ASN A 1 79 ? 18.847 -9.026 -18.495 1.00 83.25 79 ASN A C 1
ATOM 608 O O . ASN A 1 79 ? 19.926 -9.550 -18.784 1.00 83.25 79 ASN A O 1
ATOM 612 N N . ILE A 1 80 ? 18.573 -7.753 -18.738 1.00 86.81 80 ILE A N 1
ATOM 613 C CA . ILE A 1 80 ? 19.489 -6.812 -19.369 1.00 86.81 80 ILE A CA 1
ATOM 614 C C . ILE A 1 80 ? 19.935 -5.819 -18.313 1.00 86.81 80 ILE A C 1
ATOM 616 O O . ILE A 1 80 ? 19.117 -5.140 -17.692 1.00 86.81 80 ILE A O 1
ATOM 620 N N . THR A 1 81 ? 21.244 -5.746 -18.112 1.00 88.44 81 THR A N 1
ATOM 621 C CA . THR A 1 81 ? 21.855 -4.689 -17.311 1.00 88.44 81 THR A CA 1
ATOM 622 C C . THR A 1 81 ? 21.586 -3.345 -17.971 1.00 88.44 81 THR A C 1
ATOM 624 O O . THR A 1 81 ? 21.684 -3.235 -19.193 1.00 88.44 81 THR A O 1
ATOM 627 N N . TRP A 1 82 ? 21.281 -2.327 -17.168 1.00 91.12 82 TRP A N 1
ATOM 628 C CA . TRP A 1 82 ? 21.093 -0.961 -17.646 1.00 91.12 82 TRP A CA 1
ATOM 629 C C . TRP A 1 82 ? 22.229 -0.533 -18.596 1.00 91.12 82 TRP A C 1
ATOM 631 O O . TRP A 1 82 ? 23.400 -0.572 -18.194 1.00 91.12 82 TRP A O 1
ATOM 641 N N . PRO A 1 83 ? 21.928 -0.159 -19.855 1.00 90.69 83 PRO A N 1
ATOM 642 C CA . PRO A 1 83 ? 22.957 0.221 -20.813 1.00 90.69 83 PRO A CA 1
ATOM 643 C C . PRO A 1 83 ? 23.784 1.410 -20.324 1.00 90.69 83 PRO A C 1
ATOM 645 O O . PRO A 1 83 ? 23.237 2.437 -19.941 1.00 90.69 83 PRO A O 1
ATOM 648 N N . LYS A 1 84 ? 25.115 1.330 -20.434 1.00 87.75 84 LYS A N 1
ATOM 649 C CA . LYS A 1 84 ? 26.025 2.431 -20.039 1.00 87.75 84 LYS A CA 1
ATOM 650 C C . LYS A 1 84 ? 25.799 3.737 -20.808 1.00 87.75 84 LYS A C 1
ATOM 652 O O . LYS A 1 84 ? 26.250 4.789 -20.372 1.00 87.75 84 LYS A O 1
ATOM 657 N N . ALA A 1 85 ? 25.182 3.643 -21.983 1.00 87.12 85 ALA A N 1
ATOM 658 C CA . ALA A 1 85 ? 24.831 4.786 -22.814 1.00 87.12 85 ALA A CA 1
ATOM 659 C C . ALA A 1 85 ? 23.583 5.530 -22.307 1.00 87.12 85 ALA A C 1
ATOM 661 O O . ALA A 1 85 ? 23.378 6.686 -22.674 1.00 87.12 85 ALA A O 1
ATOM 662 N N . PHE A 1 86 ? 22.749 4.883 -21.489 1.00 92.31 86 PHE A N 1
ATOM 663 C CA . PHE A 1 86 ? 21.642 5.552 -20.821 1.00 92.31 86 PHE A CA 1
ATOM 664 C C . PHE A 1 86 ? 22.163 6.355 -19.626 1.00 92.31 86 PHE A C 1
ATOM 666 O O . PHE A 1 86 ? 23.099 5.914 -18.954 1.00 92.31 86 PHE A O 1
ATOM 673 N N . PRO A 1 87 ? 21.565 7.524 -19.333 1.00 93.88 87 PRO A N 1
ATOM 674 C CA . PRO A 1 87 ? 21.813 8.194 -18.068 1.00 93.88 87 PRO A CA 1
ATOM 675 C C . PRO A 1 87 ? 21.376 7.287 -16.914 1.00 93.88 87 PRO A C 1
ATOM 677 O O . PRO A 1 87 ? 20.499 6.432 -17.076 1.00 93.88 87 PRO A O 1
ATOM 680 N N . ASN A 1 88 ? 21.971 7.486 -15.741 1.00 96.12 88 ASN A N 1
ATOM 681 C CA . ASN A 1 88 ? 21.438 6.881 -14.528 1.00 96.12 88 ASN A CA 1
ATOM 682 C C . ASN A 1 88 ? 20.020 7.412 -14.264 1.00 96.12 88 ASN A C 1
ATOM 684 O O . ASN A 1 88 ? 19.658 8.509 -14.698 1.00 96.12 88 ASN A O 1
ATOM 688 N N . VAL A 1 89 ? 19.225 6.638 -13.532 1.00 96.50 89 VAL A N 1
ATOM 689 C CA . VAL A 1 89 ? 17.978 7.137 -12.954 1.00 96.50 89 VAL A CA 1
ATOM 690 C C . VAL A 1 89 ? 18.322 8.240 -11.954 1.00 96.50 89 VAL A C 1
ATOM 692 O O . VAL A 1 89 ? 19.217 8.088 -11.123 1.00 96.50 89 VAL A O 1
ATOM 695 N N . GLU A 1 90 ? 17.627 9.362 -12.070 1.00 96.50 90 GLU A N 1
ATOM 696 C CA . GLU A 1 90 ? 17.825 10.575 -11.291 1.00 96.50 90 GLU A CA 1
ATOM 697 C C . GLU A 1 90 ? 16.545 10.924 -10.541 1.00 96.50 90 GLU A C 1
ATOM 699 O O . GLU A 1 90 ? 15.432 10.569 -10.937 1.00 96.50 90 GLU A O 1
ATOM 704 N N . SER A 1 91 ? 16.706 11.655 -9.444 1.00 95.81 91 SER A N 1
ATOM 705 C CA . SER A 1 91 ? 15.573 12.103 -8.654 1.00 95.81 91 SER A CA 1
ATOM 706 C C . SER A 1 91 ? 14.798 13.195 -9.390 1.00 95.81 91 SER A C 1
ATOM 708 O O . SER A 1 91 ? 15.378 13.967 -10.160 1.00 95.81 91 SER A O 1
ATOM 710 N N . SER A 1 92 ? 13.483 13.265 -9.167 1.00 95.69 92 SER A N 1
ATOM 711 C CA . SER A 1 92 ? 12.585 14.200 -9.864 1.00 95.69 92 SER A CA 1
ATOM 712 C C . SER A 1 92 ? 12.689 14.121 -11.394 1.00 95.69 92 SER A C 1
ATOM 714 O O . SER A 1 92 ? 12.549 15.135 -12.081 1.00 95.69 92 SER A O 1
ATOM 716 N N . HIS A 1 93 ? 12.917 12.921 -11.931 1.00 97.44 93 HIS A N 1
ATOM 717 C CA . HIS A 1 93 ? 12.912 12.635 -13.363 1.00 97.44 93 HIS A CA 1
ATOM 718 C C . HIS A 1 93 ? 11.974 11.479 -13.687 1.00 97.44 93 HIS A C 1
ATOM 720 O O . HIS A 1 93 ? 11.911 10.488 -12.958 1.00 97.44 93 HIS A O 1
ATOM 726 N N . ALA A 1 94 ? 11.287 11.602 -14.818 1.00 98.12 94 ALA A N 1
ATOM 727 C CA . ALA A 1 94 ? 10.446 10.560 -15.382 1.00 98.12 94 ALA A CA 1
ATOM 728 C C . ALA A 1 94 ? 11.074 9.987 -16.655 1.00 98.12 94 ALA A C 1
ATOM 730 O O . ALA A 1 94 ? 11.842 10.651 -17.362 1.00 98.12 94 ALA A O 1
ATOM 731 N N . TYR A 1 95 ? 10.734 8.731 -16.917 1.00 98.31 95 TYR A N 1
ATOM 732 C CA . TYR A 1 95 ? 11.327 7.907 -17.951 1.00 98.31 95 TYR A CA 1
ATOM 733 C C . TYR A 1 95 ? 10.246 7.108 -18.675 1.00 98.31 95 TYR A C 1
ATOM 735 O O . TYR A 1 95 ? 9.355 6.535 -18.051 1.00 98.31 95 TYR A O 1
ATOM 743 N N . GLU A 1 96 ? 10.371 7.027 -19.993 1.00 98.06 96 GLU A N 1
ATOM 744 C CA . GLU A 1 96 ? 9.622 6.116 -20.855 1.00 98.06 96 GLU A CA 1
ATOM 745 C C . GLU A 1 96 ? 10.637 5.183 -21.521 1.00 98.06 96 GLU A C 1
ATOM 747 O O . GLU A 1 96 ? 11.411 5.588 -22.393 1.00 98.06 96 GLU A O 1
ATOM 752 N N . LEU A 1 97 ? 10.672 3.934 -21.060 1.00 97.25 97 LEU A N 1
ATOM 753 C CA . LEU A 1 97 ? 11.496 2.874 -21.623 1.00 97.25 97 LEU A CA 1
ATOM 754 C C . LEU A 1 97 ? 10.672 2.097 -22.641 1.00 97.25 97 LEU A C 1
ATOM 756 O O . LEU A 1 97 ? 9.653 1.509 -22.298 1.00 97.25 97 LEU A O 1
ATOM 760 N N . SER A 1 98 ? 11.145 2.034 -23.875 1.00 96.38 98 SER A N 1
ATOM 761 C CA . SER A 1 98 ? 10.567 1.203 -24.923 1.00 96.38 98 SER A CA 1
ATOM 762 C C . SER A 1 98 ? 11.561 0.144 -25.377 1.00 96.38 98 SER A C 1
ATOM 764 O O . SER A 1 98 ? 12.759 0.404 -25.484 1.00 96.38 98 SER A O 1
ATOM 766 N N . VAL A 1 99 ? 11.053 -1.045 -25.676 1.00 94.75 99 VAL A N 1
ATOM 767 C CA . VAL A 1 99 ? 11.799 -2.134 -26.305 1.00 94.75 99 VAL A CA 1
ATOM 768 C C . VAL A 1 99 ? 11.153 -2.491 -27.635 1.00 94.75 99 VAL A C 1
ATOM 770 O O . VAL A 1 99 ? 9.930 -2.526 -27.752 1.00 94.75 99 VAL A O 1
ATOM 773 N N . GLN A 1 100 ? 11.989 -2.789 -28.622 1.00 93.56 100 GLN A N 1
ATOM 774 C CA . GLN A 1 100 ? 11.618 -3.443 -29.870 1.00 93.56 100 GLN A CA 1
ATOM 775 C C . GLN A 1 100 ? 12.456 -4.716 -29.992 1.00 93.56 100 GLN A C 1
ATOM 777 O O . GLN A 1 100 ? 13.638 -4.668 -30.337 1.00 93.56 100 GLN A O 1
ATOM 782 N N . ALA A 1 101 ? 11.867 -5.856 -29.649 1.00 91.19 101 ALA A N 1
ATOM 783 C CA . ALA A 1 101 ? 12.495 -7.164 -29.764 1.00 91.19 101 ALA A CA 1
ATOM 784 C C . ALA A 1 101 ? 12.322 -7.692 -31.193 1.00 91.19 101 ALA A C 1
ATOM 786 O O . ALA A 1 101 ? 11.208 -7.729 -31.718 1.00 91.19 101 ALA A O 1
ATOM 787 N N . ILE A 1 102 ? 13.428 -8.089 -31.824 1.00 88.62 102 ILE A N 1
ATOM 788 C CA . ILE A 1 102 ? 13.449 -8.527 -33.222 1.00 88.62 102 ILE A CA 1
ATOM 789 C C . ILE A 1 102 ? 13.606 -10.044 -33.263 1.00 88.62 102 ILE A C 1
ATOM 791 O O . ILE A 1 102 ? 14.554 -10.601 -32.700 1.00 88.62 102 ILE A O 1
ATOM 795 N N . PHE A 1 103 ? 12.684 -10.698 -33.959 1.00 87.00 103 PHE A N 1
ATOM 796 C CA . PHE A 1 103 ? 12.592 -12.145 -34.108 1.00 87.00 103 PHE A CA 1
ATOM 797 C C . PHE A 1 103 ? 12.750 -12.537 -35.572 1.00 87.00 103 PHE A C 1
ATOM 799 O O . PHE A 1 103 ? 12.280 -11.809 -36.444 1.00 87.00 103 PHE A O 1
ATOM 806 N N . ALA A 1 104 ? 13.394 -13.674 -35.837 1.00 83.31 104 ALA A N 1
ATOM 807 C CA . ALA A 1 104 ? 13.544 -14.218 -37.187 1.00 83.31 104 ALA A CA 1
ATOM 808 C C . ALA A 1 104 ? 13.778 -15.741 -37.183 1.00 83.31 104 ALA A C 1
ATOM 810 O O . ALA A 1 104 ? 14.096 -16.326 -36.141 1.00 83.31 104 ALA A O 1
ATOM 811 N N . GLU A 1 105 ? 13.657 -16.374 -38.356 1.00 77.56 105 GLU A N 1
ATOM 812 C CA . GLU A 1 105 ? 13.902 -17.809 -38.568 1.00 77.56 105 GLU A CA 1
ATOM 813 C C . GLU A 1 105 ? 15.342 -18.142 -39.013 1.00 77.56 105 GLU A C 1
ATOM 815 O O . GLU A 1 105 ? 15.885 -17.507 -39.915 1.00 77.56 105 GLU A O 1
ATOM 820 N N . GLY A 1 106 ? 15.935 -19.209 -38.454 1.00 65.06 106 GLY A N 1
ATOM 821 C CA . GLY A 1 106 ? 17.176 -19.825 -38.963 1.00 65.06 106 GLY A CA 1
ATOM 822 C C . GLY A 1 106 ? 18.478 -19.362 -38.285 1.00 65.06 106 GLY A C 1
ATOM 823 O O . GLY A 1 106 ? 18.509 -18.402 -37.516 1.00 65.06 106 GLY A O 1
ATOM 824 N N . GLN A 1 107 ? 19.580 -20.095 -38.513 1.00 57.06 107 GLN A N 1
ATOM 825 C CA . GLN A 1 107 ? 20.904 -19.757 -37.965 1.00 57.06 107 GLN A CA 1
ATOM 826 C C . GLN A 1 107 ? 21.425 -18.440 -38.561 1.00 57.06 107 GLN A C 1
ATOM 828 O O . GLN A 1 107 ? 21.919 -18.433 -39.678 1.00 57.06 107 GLN A O 1
ATOM 833 N N . THR A 1 108 ? 21.285 -17.350 -37.802 1.00 54.00 108 THR A N 1
ATOM 834 C CA . THR A 1 108 ? 22.238 -16.254 -37.495 1.00 54.00 108 THR A CA 1
ATOM 835 C C . THR A 1 108 ? 23.415 -15.940 -38.450 1.00 54.00 108 THR A C 1
ATOM 837 O O . THR A 1 108 ? 24.434 -15.456 -37.987 1.00 54.00 108 THR A O 1
ATOM 840 N N . SER A 1 109 ? 23.371 -16.178 -39.760 1.00 48.69 109 SER A N 1
ATOM 841 C CA . SER A 1 109 ? 24.472 -15.835 -40.686 1.00 48.69 109 SER A CA 1
ATOM 842 C C . SER A 1 109 ? 24.168 -14.656 -41.609 1.00 48.69 109 SER A C 1
ATOM 844 O O . SER A 1 109 ? 25.027 -14.259 -42.388 1.00 48.69 109 SER A O 1
ATOM 846 N N . VAL A 1 110 ? 23.037 -13.966 -41.420 1.00 48.56 110 VAL A N 1
ATOM 847 C CA . VAL A 1 110 ? 22.799 -12.616 -41.987 1.00 48.56 110 VAL A CA 1
ATOM 848 C C . VAL A 1 110 ? 23.698 -11.553 -41.306 1.00 48.56 110 VAL A C 1
ATOM 850 O O . VAL A 1 110 ? 23.495 -10.351 -41.423 1.00 48.56 110 VAL A O 1
ATOM 853 N N . HIS A 1 111 ? 24.695 -11.973 -40.521 1.00 47.88 111 HIS A N 1
ATOM 854 C CA . HIS A 1 111 ? 25.446 -11.129 -39.595 1.00 47.88 111 HIS A CA 1
ATOM 855 C C . HIS A 1 111 ? 26.534 -10.252 -40.227 1.00 47.88 111 HIS A C 1
ATOM 857 O O . HIS A 1 111 ? 26.933 -9.280 -39.570 1.00 47.88 111 HIS A O 1
ATOM 863 N N . ASP A 1 112 ? 26.954 -10.528 -41.464 1.00 47.72 112 ASP A N 1
ATOM 864 C CA . ASP A 1 112 ? 28.086 -9.835 -42.097 1.00 47.72 112 ASP A CA 1
ATOM 865 C C . ASP A 1 112 ? 27.678 -8.603 -42.926 1.00 47.72 112 ASP A C 1
ATOM 867 O O . ASP A 1 112 ? 28.468 -7.668 -43.044 1.00 47.72 112 ASP A O 1
ATOM 871 N N . GLU A 1 113 ? 26.432 -8.517 -43.411 1.00 45.75 113 GLU A N 1
ATOM 872 C CA . GLU A 1 113 ? 25.961 -7.355 -44.193 1.00 45.75 113 GLU A CA 1
ATOM 873 C C . GLU A 1 113 ? 25.629 -6.121 -43.327 1.00 45.75 113 GLU A C 1
ATOM 875 O O . GLU A 1 113 ? 25.610 -4.999 -43.829 1.00 45.75 113 GLU A O 1
ATOM 880 N N . PHE A 1 114 ? 25.440 -6.294 -42.011 1.00 47.03 114 PHE A N 1
ATOM 881 C CA . PHE A 1 114 ? 25.054 -5.214 -41.083 1.00 47.03 114 PHE A CA 1
ATOM 882 C C . PHE A 1 114 ? 26.211 -4.615 -40.257 1.00 47.03 114 PHE A C 1
ATOM 884 O O . PHE A 1 114 ? 25.978 -3.784 -39.380 1.00 47.03 114 PHE A O 1
ATOM 891 N N . GLY A 1 115 ? 27.468 -5.009 -40.499 1.00 49.84 115 GLY A N 1
ATOM 892 C CA . GLY A 1 115 ? 28.649 -4.347 -39.920 1.00 49.84 115 GLY A CA 1
ATOM 893 C C . GLY A 1 115 ? 28.634 -4.137 -38.389 1.00 49.84 115 GLY A C 1
ATOM 894 O O . GLY A 1 115 ? 28.103 -4.953 -37.626 1.00 49.84 115 GLY A O 1
ATOM 895 N N . SER A 1 116 ? 29.262 -3.039 -37.941 1.00 48.69 116 SER A N 1
ATOM 896 C CA . SER A 1 116 ? 29.589 -2.650 -36.553 1.00 48.69 116 SER A CA 1
ATOM 897 C C . SER A 1 116 ? 28.417 -2.193 -35.662 1.00 48.69 116 SER A C 1
ATOM 899 O O . SER A 1 116 ? 28.678 -1.618 -34.600 1.00 48.69 116 SER A O 1
ATOM 901 N N . LEU A 1 117 ? 27.167 -2.441 -36.072 1.00 48.94 117 LEU A N 1
ATOM 902 C CA . LEU A 1 117 ? 25.914 -2.033 -35.400 1.00 48.94 117 LEU A CA 1
ATOM 903 C C . LEU A 1 117 ? 25.557 -2.866 -34.146 1.00 48.94 117 LEU A C 1
ATOM 905 O O . LEU A 1 117 ? 24.440 -2.799 -33.651 1.00 48.94 117 LEU A O 1
ATOM 909 N N . GLY A 1 118 ? 26.468 -3.717 -33.659 1.00 46.88 118 GLY A N 1
ATOM 910 C CA . GLY A 1 118 ? 26.252 -4.558 -32.476 1.00 46.88 118 GLY A CA 1
ATOM 911 C C . GLY A 1 118 ? 27.055 -4.093 -31.259 1.00 46.88 118 GLY A C 1
ATOM 912 O O . GLY A 1 118 ? 28.235 -3.750 -31.391 1.00 46.88 118 GLY A O 1
ATOM 913 N N . GLY A 1 119 ? 26.422 -4.157 -30.083 1.00 55.31 119 GLY A N 1
ATOM 914 C CA . GLY A 1 119 ? 26.971 -3.776 -28.774 1.00 55.31 119 GLY A CA 1
ATOM 915 C C . GLY A 1 119 ? 26.278 -2.536 -28.209 1.00 55.31 119 GLY A C 1
ATOM 916 O O . GLY A 1 119 ? 25.687 -1.79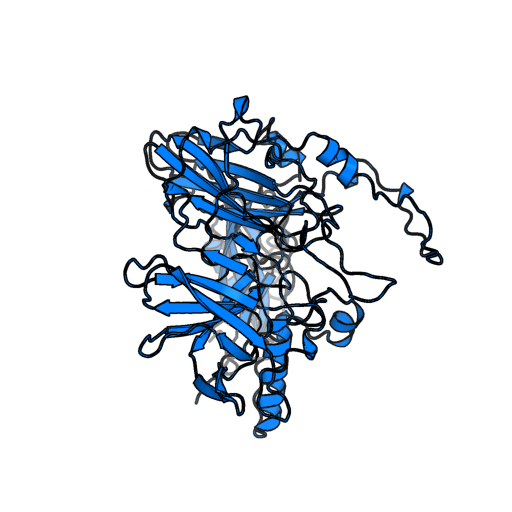2 -28.981 1.00 55.31 119 GLY A O 1
ATOM 917 N N . ASP A 1 120 ? 26.371 -2.305 -26.893 1.00 54.06 120 ASP A N 1
ATOM 918 C CA . ASP A 1 120 ? 25.794 -1.127 -26.221 1.00 54.06 120 ASP A CA 1
ATOM 919 C C . ASP A 1 120 ? 26.430 0.172 -26.754 1.00 54.06 120 ASP A C 1
ATOM 921 O O . ASP A 1 120 ? 27.373 0.718 -26.176 1.00 54.06 120 ASP A O 1
ATOM 925 N N . LYS A 1 121 ? 25.954 0.648 -27.902 1.00 59.88 121 LYS A N 1
ATOM 926 C CA . LYS A 1 121 ? 26.387 1.879 -28.554 1.00 59.88 121 LYS A CA 1
ATOM 927 C C . LYS A 1 121 ? 25.204 2.826 -28.618 1.00 59.88 121 LYS A C 1
ATOM 929 O O . LYS A 1 121 ? 24.103 2.428 -28.989 1.00 59.88 121 LYS A O 1
ATOM 934 N N . LEU A 1 122 ? 25.459 4.074 -28.239 1.00 60.91 122 LEU A N 1
ATOM 935 C CA . LEU A 1 122 ? 24.560 5.175 -28.538 1.00 60.91 122 LEU A CA 1
ATOM 936 C C . LEU A 1 122 ? 24.646 5.417 -30.050 1.00 60.91 122 LEU A C 1
ATOM 938 O O . LEU A 1 122 ? 25.724 5.743 -30.553 1.00 60.91 122 LEU A O 1
ATOM 942 N N . GLU A 1 123 ? 23.554 5.204 -30.774 1.00 60.09 123 GLU A N 1
ATOM 943 C CA . GLU A 1 123 ? 23.503 5.552 -32.198 1.00 60.09 123 GLU A CA 1
ATOM 944 C C . GLU A 1 123 ? 23.476 7.087 -32.366 1.00 60.09 123 GLU A C 1
ATOM 946 O O . GLU A 1 123 ? 23.052 7.799 -31.447 1.00 60.09 123 GLU A O 1
ATOM 951 N N . PRO A 1 124 ? 23.992 7.627 -33.488 1.00 49.88 124 PRO A N 1
ATOM 952 C CA . PRO A 1 124 ? 24.157 9.065 -33.662 1.00 49.88 124 PRO A CA 1
ATOM 953 C C . PRO A 1 124 ? 22.821 9.807 -33.565 1.00 49.88 124 PRO A C 1
ATOM 955 O O . PRO A 1 124 ? 21.776 9.299 -33.973 1.00 49.88 124 PRO A O 1
ATOM 958 N N . GLU A 1 125 ? 22.883 11.037 -33.048 1.00 55.72 125 GLU A N 1
ATOM 959 C CA . GLU A 1 125 ? 21.759 11.975 -32.992 1.00 55.72 125 GLU A CA 1
ATOM 960 C C . GLU A 1 125 ? 20.999 11.992 -34.334 1.00 55.72 125 GLU A C 1
ATOM 962 O O . GLU A 1 125 ? 21.524 12.456 -35.346 1.00 55.72 125 GLU A O 1
ATOM 967 N N . GLY A 1 126 ? 19.763 11.478 -34.354 1.00 62.19 126 GLY A N 1
ATOM 968 C CA . GLY A 1 126 ? 18.835 11.669 -35.476 1.00 62.19 126 GLY A CA 1
ATOM 969 C C . GLY A 1 126 ? 18.089 10.435 -35.990 1.00 62.19 126 GLY A C 1
ATOM 970 O O . GLY A 1 126 ? 17.070 10.619 -36.656 1.00 62.19 126 GLY A O 1
ATOM 971 N N . GLU A 1 127 ? 18.519 9.204 -35.688 1.00 75.19 127 GLU A N 1
ATOM 972 C CA . GLU A 1 127 ? 17.754 8.003 -36.069 1.00 75.19 127 GLU A CA 1
ATOM 973 C C . GLU A 1 127 ? 16.883 7.485 -34.920 1.00 75.19 127 GLU A C 1
ATOM 975 O O . GLU A 1 127 ? 17.353 7.186 -33.826 1.00 75.19 127 GLU A O 1
ATOM 980 N N . SER A 1 128 ? 15.582 7.370 -35.183 1.00 85.00 128 SER A N 1
ATOM 981 C CA . SER A 1 128 ? 14.615 6.778 -34.256 1.00 85.00 128 SER A CA 1
ATOM 982 C C . SER A 1 128 ? 14.783 5.260 -34.153 1.00 85.00 128 SER A C 1
ATOM 984 O O . SER A 1 128 ? 15.209 4.598 -35.105 1.00 85.00 128 SER A O 1
ATOM 986 N N . ALA A 1 129 ? 14.356 4.694 -33.020 1.00 86.88 129 ALA A N 1
ATOM 987 C CA . ALA A 1 129 ? 14.320 3.247 -32.811 1.00 86.88 129 ALA A CA 1
ATOM 988 C C . ALA A 1 129 ? 13.575 2.519 -33.951 1.00 86.88 129 ALA A C 1
ATOM 990 O O . ALA A 1 129 ? 14.084 1.538 -34.489 1.00 86.88 129 ALA A O 1
ATOM 991 N N . ASP A 1 130 ? 12.465 3.086 -34.440 1.00 88.31 130 ASP A N 1
ATOM 992 C CA . ASP A 1 130 ? 11.705 2.556 -35.580 1.00 88.31 130 ASP A CA 1
ATOM 993 C C . ASP A 1 130 ? 12.500 2.513 -36.889 1.00 88.31 130 ASP A C 1
ATOM 995 O O . ASP A 1 130 ? 12.376 1.562 -37.666 1.00 88.31 130 ASP A O 1
ATOM 999 N N . GLN A 1 131 ? 13.302 3.543 -37.177 1.00 87.06 131 GLN A N 1
ATOM 1000 C CA . GLN A 1 131 ? 14.152 3.556 -38.370 1.00 87.06 131 GLN A CA 1
ATOM 1001 C C . GLN A 1 131 ? 15.221 2.466 -38.283 1.00 87.06 131 GLN A C 1
ATOM 1003 O O . GLN A 1 131 ? 15.467 1.771 -39.270 1.00 87.06 131 GLN A O 1
ATOM 1008 N N . ILE A 1 132 ? 15.805 2.275 -37.100 1.00 83.62 132 ILE A N 1
ATOM 1009 C CA . ILE A 1 132 ? 16.807 1.237 -36.851 1.00 83.62 132 ILE A CA 1
ATOM 1010 C C . ILE A 1 132 ? 16.165 -0.156 -36.959 1.00 83.62 132 ILE A C 1
ATOM 1012 O O . ILE A 1 132 ? 16.679 -1.015 -37.676 1.00 83.62 132 ILE A O 1
ATOM 1016 N N . ALA A 1 133 ? 14.994 -0.371 -36.354 1.00 84.19 133 ALA A N 1
ATOM 1017 C CA . ALA A 1 133 ? 14.262 -1.638 -36.411 1.00 84.19 133 ALA A CA 1
ATOM 1018 C C . ALA A 1 133 ? 13.896 -2.031 -37.853 1.00 84.19 133 ALA A C 1
ATOM 1020 O O . ALA A 1 133 ? 14.055 -3.187 -38.259 1.00 84.19 133 ALA A O 1
ATOM 1021 N N . LYS A 1 134 ? 13.472 -1.054 -38.667 1.00 84.38 134 LYS A N 1
ATOM 1022 C CA . LYS A 1 134 ? 13.210 -1.251 -40.102 1.00 84.38 134 LYS A CA 1
ATOM 1023 C C . LYS A 1 134 ? 14.468 -1.649 -40.869 1.00 84.38 134 LYS A C 1
ATOM 1025 O O . LYS A 1 134 ? 14.399 -2.540 -41.707 1.00 84.38 134 LYS A O 1
ATOM 1030 N N . LYS A 1 135 ? 15.624 -1.044 -40.576 1.00 81.38 135 LYS A N 1
ATOM 1031 C CA . LYS A 1 135 ? 16.899 -1.441 -41.200 1.00 81.38 135 LYS A CA 1
ATOM 1032 C C . LYS A 1 135 ? 17.278 -2.881 -40.854 1.00 81.38 135 LYS A C 1
ATOM 1034 O O . LYS A 1 135 ? 17.668 -3.619 -41.751 1.00 81.38 135 LYS A O 1
ATOM 1039 N N . PHE A 1 136 ? 17.112 -3.294 -39.595 1.00 76.94 136 PHE A N 1
ATOM 1040 C CA . PHE A 1 136 ? 17.395 -4.669 -39.161 1.00 76.94 136 PHE A CA 1
ATOM 1041 C C . PHE A 1 136 ? 16.508 -5.716 -39.840 1.00 76.94 136 PHE A C 1
ATOM 1043 O O . PHE A 1 136 ? 16.949 -6.838 -40.070 1.00 76.94 136 PHE A O 1
ATOM 1050 N N . THR A 1 137 ? 15.266 -5.360 -40.162 1.00 78.44 137 THR A N 1
ATOM 1051 C CA . THR A 1 137 ? 14.295 -6.286 -40.763 1.00 78.44 137 THR A CA 1
ATOM 1052 C C . THR A 1 137 ? 14.285 -6.265 -42.292 1.00 78.44 137 THR A C 1
ATOM 1054 O O . THR A 1 137 ? 13.861 -7.244 -42.896 1.00 78.44 137 THR A O 1
ATOM 1057 N N . ALA A 1 138 ? 14.811 -5.217 -42.938 1.00 76.38 138 ALA A N 1
ATOM 1058 C CA . ALA A 1 138 ? 14.763 -5.030 -44.394 1.00 76.38 138 ALA A CA 1
ATOM 1059 C C . ALA A 1 138 ? 15.429 -6.147 -45.231 1.00 76.38 138 ALA A C 1
ATOM 1061 O O . ALA A 1 138 ? 15.111 -6.280 -46.410 1.00 76.38 138 ALA A O 1
ATOM 1062 N N . GLY A 1 139 ? 16.335 -6.938 -44.643 1.00 67.25 139 GLY A N 1
ATOM 1063 C CA . GLY A 1 139 ? 17.018 -8.067 -45.299 1.00 67.25 139 GLY A CA 1
ATOM 1064 C C . GLY A 1 139 ? 16.559 -9.457 -44.842 1.00 67.25 139 GLY A C 1
ATOM 1065 O O . GLY A 1 139 ? 17.140 -10.457 -45.259 1.00 67.25 139 GLY A O 1
ATOM 1066 N N . LEU A 1 140 ? 15.554 -9.543 -43.966 1.00 75.75 140 LEU A N 1
ATOM 1067 C CA . LEU A 1 140 ? 15.096 -10.802 -43.377 1.00 75.75 140 LEU A CA 1
ATOM 1068 C C . LEU A 1 140 ? 13.772 -11.227 -44.021 1.00 75.75 140 LEU A C 1
ATOM 1070 O O . LEU A 1 140 ? 12.783 -10.503 -43.950 1.00 75.75 140 LEU A O 1
ATOM 1074 N N . ALA A 1 141 ? 13.756 -12.407 -44.648 1.00 67.19 141 ALA A N 1
ATOM 1075 C CA . ALA A 1 141 ? 12.580 -12.918 -45.359 1.00 67.19 141 ALA A CA 1
ATOM 1076 C C . ALA A 1 141 ? 11.382 -13.187 -44.428 1.00 67.19 141 ALA A C 1
ATOM 1078 O O . ALA A 1 141 ? 10.237 -12.989 -44.830 1.00 67.19 141 ALA A O 1
ATOM 1079 N N . ASP A 1 142 ? 11.653 -13.574 -43.178 1.00 80.00 142 ASP A N 1
ATOM 1080 C CA . ASP A 1 142 ? 10.656 -13.861 -42.150 1.00 80.00 142 ASP A CA 1
ATOM 1081 C C . ASP A 1 142 ? 11.145 -13.279 -40.813 1.00 80.00 142 ASP A C 1
ATOM 1083 O O . ASP A 1 142 ? 11.823 -13.954 -40.036 1.00 80.00 142 ASP A O 1
ATOM 1087 N N . ALA A 1 143 ? 10.842 -11.998 -40.569 1.00 84.75 143 ALA A N 1
ATOM 1088 C CA . ALA A 1 143 ? 11.143 -11.313 -39.314 1.00 84.75 143 ALA A CA 1
ATOM 1089 C C . ALA A 1 143 ? 9.930 -10.573 -38.746 1.00 84.75 143 ALA A C 1
ATOM 1091 O O . ALA A 1 143 ? 9.110 -10.033 -39.489 1.00 84.75 143 ALA A O 1
ATOM 1092 N N . SER A 1 144 ? 9.865 -10.517 -37.418 1.00 88.25 144 SER A N 1
ATOM 1093 C CA . SER A 1 144 ? 8.819 -9.826 -36.665 1.00 88.25 144 SER A CA 1
ATOM 1094 C C . SER A 1 144 ? 9.440 -8.914 -35.622 1.00 88.25 144 SER A C 1
ATOM 1096 O O . SER A 1 144 ? 10.474 -9.232 -35.033 1.00 88.25 144 SER A O 1
ATOM 1098 N N . ILE A 1 145 ? 8.787 -7.781 -35.380 1.00 90.31 145 ILE A N 1
ATOM 1099 C CA . ILE A 1 145 ? 9.143 -6.851 -34.311 1.00 90.31 145 ILE A CA 1
ATOM 1100 C C . ILE A 1 145 ? 8.017 -6.893 -33.288 1.00 90.31 145 ILE A C 1
ATOM 1102 O O . ILE A 1 145 ? 6.865 -6.638 -33.635 1.00 90.31 145 ILE A O 1
ATOM 1106 N N . ALA A 1 146 ? 8.364 -7.197 -32.044 1.00 91.94 146 ALA A N 1
ATOM 1107 C CA . ALA A 1 146 ? 7.467 -7.072 -30.909 1.00 91.94 146 ALA A CA 1
ATOM 1108 C C . ALA A 1 146 ? 7.893 -5.859 -30.081 1.00 91.94 146 ALA A C 1
ATOM 1110 O O . ALA A 1 146 ? 9.069 -5.733 -29.736 1.00 91.94 146 ALA A O 1
ATOM 1111 N N . SER A 1 147 ? 6.948 -4.979 -29.764 1.00 94.38 147 SER A N 1
ATOM 1112 C CA . SER A 1 147 ? 7.227 -3.734 -29.045 1.00 94.38 147 SER A CA 1
ATOM 1113 C C . SER A 1 147 ? 6.524 -3.700 -27.694 1.00 94.38 147 SER A C 1
ATOM 1115 O O . SER A 1 147 ? 5.433 -4.246 -27.546 1.00 94.38 147 SER A O 1
ATOM 1117 N N . GLY A 1 148 ? 7.133 -3.032 -26.719 1.00 94.94 148 GLY A N 1
ATOM 1118 C CA . GLY A 1 148 ? 6.550 -2.790 -25.403 1.00 94.94 148 GLY A CA 1
ATOM 1119 C C . GLY A 1 148 ? 7.123 -1.520 -24.788 1.00 94.94 148 GLY A C 1
ATOM 1120 O O . GLY A 1 148 ? 8.275 -1.178 -25.055 1.00 94.94 148 GLY A O 1
ATOM 1121 N N . THR A 1 149 ? 6.331 -0.838 -23.963 1.00 96.56 149 THR A N 1
ATOM 1122 C CA . THR A 1 149 ? 6.718 0.419 -23.308 1.00 96.56 149 THR A CA 1
ATOM 1123 C C . THR A 1 149 ? 6.397 0.361 -21.819 1.00 96.56 149 THR A C 1
ATOM 1125 O O . THR A 1 149 ? 5.395 -0.226 -21.413 1.00 96.56 149 THR A O 1
ATOM 1128 N N . LEU A 1 150 ? 7.267 0.956 -21.008 1.00 96.62 150 LEU A N 1
ATOM 1129 C CA . LEU A 1 150 ? 7.191 1.006 -19.558 1.00 96.62 150 LEU A CA 1
ATOM 1130 C C . LEU A 1 150 ? 7.553 2.412 -19.084 1.00 96.62 150 LEU A C 1
ATOM 1132 O O . LEU A 1 150 ? 8.658 2.891 -19.336 1.00 96.62 150 LEU A O 1
ATOM 1136 N N . ASN A 1 151 ? 6.635 3.046 -18.360 1.00 97.81 151 ASN A N 1
ATOM 1137 C CA . ASN A 1 151 ? 6.875 4.339 -17.728 1.00 97.81 151 ASN A CA 1
ATOM 1138 C C . ASN A 1 151 ? 7.293 4.143 -16.275 1.00 97.81 151 ASN A C 1
ATOM 1140 O O . ASN A 1 151 ? 6.684 3.344 -15.562 1.00 97.81 151 ASN A O 1
ATOM 1144 N N . PHE A 1 152 ? 8.303 4.885 -15.836 1.00 98.12 152 PHE A N 1
ATOM 1145 C CA . PHE A 1 152 ? 8.743 4.891 -14.445 1.00 98.12 152 PHE A CA 1
ATOM 1146 C C . PHE A 1 152 ? 9.361 6.241 -14.058 1.00 98.12 152 PHE A C 1
ATOM 1148 O O . PHE A 1 152 ? 9.660 7.076 -14.910 1.00 98.12 152 PHE A O 1
ATOM 1155 N N . GLU A 1 153 ? 9.542 6.469 -12.763 1.00 98.38 153 GLU A N 1
ATOM 1156 C CA . GLU A 1 153 ? 10.057 7.718 -12.202 1.00 98.38 153 GLU A CA 1
ATOM 1157 C C . GLU A 1 153 ? 11.093 7.426 -11.115 1.00 98.38 153 GLU A C 1
ATOM 1159 O O . GLU A 1 153 ? 10.926 6.489 -10.327 1.00 98.38 153 GLU A O 1
ATOM 1164 N N . GLY A 1 154 ? 12.156 8.227 -11.065 1.00 97.50 154 GLY A N 1
ATOM 1165 C CA . GLY A 1 154 ? 13.160 8.136 -10.010 1.00 97.50 154 GLY A CA 1
ATOM 1166 C C . GLY A 1 154 ? 12.615 8.578 -8.651 1.00 97.50 154 GLY A C 1
ATOM 1167 O O . GLY A 1 154 ? 11.776 9.471 -8.555 1.00 97.50 154 GLY A O 1
ATOM 1168 N N . GLY A 1 155 ? 13.083 7.923 -7.591 1.00 96.38 155 GLY A N 1
ATOM 1169 C CA . GLY A 1 155 ? 12.767 8.254 -6.205 1.00 96.38 155 GLY A CA 1
ATOM 1170 C C . GLY A 1 155 ? 13.589 9.426 -5.687 1.00 96.38 155 GLY A C 1
ATOM 1171 O O . GLY A 1 155 ? 13.911 10.359 -6.417 1.00 96.38 155 GLY A O 1
ATOM 1172 N N . ILE A 1 156 ? 13.951 9.378 -4.412 1.00 94.12 156 ILE A N 1
ATOM 1173 C CA . ILE A 1 156 ? 14.884 10.317 -3.785 1.00 94.12 156 ILE A CA 1
ATOM 1174 C C . ILE A 1 156 ? 16.335 9.988 -4.167 1.00 94.12 156 ILE A C 1
ATOM 1176 O O . ILE A 1 156 ? 17.115 10.911 -4.398 1.00 94.12 156 ILE A O 1
ATOM 1180 N N . LEU A 1 157 ? 16.665 8.695 -4.308 1.00 90.81 157 LEU A N 1
ATOM 1181 C CA . LEU A 1 157 ? 18.009 8.137 -4.498 1.00 90.81 157 LEU A CA 1
ATOM 1182 C C . LEU A 1 157 ? 19.010 8.538 -3.400 1.00 90.81 157 LEU A C 1
ATOM 1184 O O . LEU A 1 157 ? 18.797 9.455 -2.620 1.00 90.81 157 LEU A O 1
ATOM 1188 N N . GLY A 1 158 ? 20.133 7.822 -3.301 1.00 83.88 158 GLY A N 1
ATOM 1189 C CA . GLY A 1 158 ? 21.231 8.210 -2.401 1.00 83.88 158 GLY A CA 1
ATOM 1190 C C . GLY A 1 158 ? 20.937 8.073 -0.900 1.00 83.88 158 GLY A C 1
ATOM 1191 O O . GLY A 1 158 ? 21.686 8.600 -0.080 1.00 83.88 158 GLY A O 1
ATOM 1192 N N . GLY A 1 159 ? 19.868 7.366 -0.529 1.00 83.31 159 GLY A N 1
ATOM 1193 C CA . GLY A 1 159 ? 19.499 7.152 0.864 1.00 83.31 159 GLY A CA 1
ATOM 1194 C C . GLY A 1 159 ? 19.200 8.455 1.599 1.00 83.31 159 GLY A C 1
ATOM 1195 O O . GLY A 1 159 ? 18.667 9.400 1.021 1.00 83.31 159 GLY A O 1
ATOM 1196 N N . LEU A 1 160 ? 19.547 8.523 2.884 1.00 80.50 160 LEU A N 1
ATOM 1197 C CA . LEU A 1 160 ? 19.240 9.688 3.720 1.00 80.50 160 LEU A CA 1
ATOM 1198 C C . LEU A 1 160 ? 19.923 10.983 3.228 1.00 80.50 160 LEU A C 1
ATOM 1200 O O . LEU A 1 160 ? 19.335 12.057 3.330 1.00 80.50 160 LEU A O 1
ATOM 1204 N N . ASP A 1 161 ? 21.111 10.892 2.626 1.00 83.31 161 ASP A N 1
ATOM 1205 C CA . ASP A 1 161 ? 21.809 12.057 2.062 1.00 83.31 161 ASP A CA 1
ATOM 1206 C C . ASP A 1 161 ? 21.035 12.671 0.884 1.00 83.31 161 ASP A C 1
ATOM 1208 O O . ASP A 1 161 ? 21.015 13.893 0.715 1.00 83.31 161 ASP A O 1
ATOM 1212 N N . GLY A 1 162 ? 20.335 11.847 0.096 1.00 87.94 162 GLY A N 1
ATOM 1213 C CA . GLY A 1 162 ? 19.432 12.331 -0.950 1.00 87.94 162 GLY A CA 1
ATOM 1214 C C . GLY A 1 162 ? 18.239 13.099 -0.381 1.00 87.94 162 GLY A C 1
ATOM 1215 O O . GLY A 1 162 ? 17.880 14.160 -0.898 1.00 87.94 162 GLY A O 1
ATOM 1216 N N . TRP A 1 163 ? 17.680 12.633 0.742 1.00 89.19 163 TRP A N 1
ATOM 1217 C CA . TRP A 1 163 ? 16.626 13.357 1.459 1.00 89.19 163 TRP A CA 1
ATOM 1218 C C . TRP A 1 163 ? 17.123 14.713 1.965 1.00 89.19 163 TRP A C 1
ATOM 1220 O O . TRP A 1 163 ? 16.455 15.717 1.729 1.00 89.19 163 TRP A O 1
ATOM 1230 N N . TYR A 1 164 ? 18.310 14.777 2.577 1.00 87.00 164 TYR A N 1
ATOM 1231 C CA . TYR A 1 164 ? 18.900 16.042 3.034 1.00 87.00 164 TYR A CA 1
ATOM 1232 C C . TYR A 1 164 ? 19.283 16.983 1.893 1.00 87.00 164 TYR A C 1
ATOM 1234 O O . TYR A 1 164 ? 19.178 18.199 2.038 1.00 87.00 164 TYR A O 1
ATOM 1242 N N . THR A 1 165 ? 19.675 16.440 0.740 1.00 90.50 165 THR A N 1
ATOM 1243 C CA . THR A 1 165 ? 19.939 17.243 -0.461 1.00 90.50 165 THR A CA 1
ATOM 1244 C C . THR A 1 165 ? 18.674 17.966 -0.927 1.00 90.50 165 THR A C 1
ATOM 1246 O O . THR A 1 165 ? 18.740 19.125 -1.333 1.00 90.50 165 THR A O 1
ATOM 1249 N N . LYS A 1 166 ? 17.513 17.308 -0.837 1.00 91.62 166 LYS A N 1
ATOM 1250 C CA . LYS A 1 166 ? 16.216 17.893 -1.210 1.00 91.62 166 LYS A CA 1
ATOM 1251 C C . LYS A 1 166 ? 15.579 18.748 -0.118 1.00 91.62 166 LYS A C 1
ATOM 1253 O O . LYS A 1 166 ? 14.897 19.723 -0.424 1.00 91.62 166 LYS A O 1
ATOM 1258 N N . ALA A 1 167 ? 15.773 18.373 1.141 1.00 91.25 167 ALA A N 1
ATOM 1259 C CA . ALA A 1 167 ? 15.145 18.989 2.300 1.00 91.25 167 ALA A CA 1
ATOM 1260 C C . ALA A 1 167 ? 16.135 19.029 3.481 1.00 91.25 167 ALA A C 1
ATOM 1262 O O . ALA A 1 167 ? 16.128 18.135 4.327 1.00 91.25 167 ALA A O 1
ATOM 1263 N N . PRO A 1 168 ? 16.992 20.063 3.572 1.00 85.44 168 PRO A N 1
ATOM 1264 C CA . PRO A 1 168 ? 18.120 20.077 4.511 1.00 85.44 168 PRO A CA 1
ATOM 1265 C C . PRO A 1 168 ? 17.758 19.969 5.997 1.00 85.44 168 PRO A C 1
ATOM 1267 O O . PRO A 1 168 ? 18.562 19.467 6.775 1.00 85.44 168 PRO A O 1
ATOM 1270 N N . SER A 1 169 ? 16.569 20.429 6.405 1.00 85.56 169 SER A N 1
ATOM 1271 C CA . SER A 1 169 ? 16.089 20.337 7.794 1.00 85.56 169 SER A CA 1
ATOM 1272 C C . SER A 1 169 ? 15.037 19.248 8.008 1.00 85.56 169 SER A C 1
ATOM 1274 O O . SER A 1 169 ? 14.351 19.249 9.033 1.00 85.56 169 SER A O 1
ATOM 1276 N N . ILE A 1 170 ? 14.860 18.334 7.045 1.00 89.00 170 ILE A N 1
ATOM 1277 C CA . ILE A 1 170 ? 13.884 17.261 7.207 1.00 89.00 170 ILE A CA 1
ATOM 1278 C C . ILE A 1 170 ? 14.242 16.384 8.395 1.00 89.00 170 ILE A C 1
ATOM 1280 O O . ILE A 1 170 ? 15.377 15.943 8.566 1.00 89.00 170 ILE A O 1
ATOM 1284 N N . THR A 1 171 ? 13.241 16.116 9.219 1.00 86.81 171 THR A N 1
ATOM 1285 C CA . THR A 1 171 ? 13.366 15.171 10.316 1.00 86.81 171 THR A CA 1
ATOM 1286 C C . THR A 1 171 ? 12.045 14.434 10.512 1.00 86.81 171 THR A C 1
ATOM 1288 O O . THR A 1 171 ? 10.975 14.984 10.204 1.00 86.81 171 THR A O 1
ATOM 1291 N N . PRO A 1 172 ? 12.069 13.191 11.011 1.00 88.19 172 PRO A N 1
ATOM 1292 C CA . PRO A 1 172 ? 10.862 12.545 11.480 1.00 88.19 172 PRO A CA 1
ATOM 1293 C C . PRO A 1 172 ? 10.191 13.340 12.598 1.00 88.19 172 PRO A C 1
ATOM 1295 O O . PRO A 1 172 ? 10.851 13.900 13.478 1.00 88.19 172 PRO A O 1
ATOM 1298 N N . ILE A 1 173 ? 8.863 13.337 12.596 1.00 89.94 173 ILE A N 1
ATOM 1299 C CA . ILE A 1 173 ? 8.063 13.998 13.624 1.00 89.94 173 ILE A CA 1
ATOM 1300 C C . ILE A 1 173 ? 7.218 12.987 14.388 1.00 89.94 173 ILE A C 1
ATOM 1302 O O . ILE A 1 173 ? 6.647 12.056 13.818 1.00 89.94 173 ILE A O 1
ATOM 1306 N N . THR A 1 174 ? 7.138 13.194 15.698 1.00 90.19 174 THR A N 1
ATOM 1307 C CA . THR A 1 174 ? 6.335 12.414 16.634 1.00 90.19 174 THR A CA 1
ATOM 1308 C C . THR A 1 174 ? 5.445 13.324 17.482 1.00 90.19 174 THR A C 1
ATOM 1310 O O . THR A 1 174 ? 5.476 14.556 17.397 1.00 90.19 174 THR A O 1
ATOM 1313 N N . THR A 1 175 ? 4.596 12.697 18.276 1.00 90.00 175 THR A N 1
ATOM 1314 C CA . THR A 1 175 ? 3.656 13.329 19.188 1.00 90.00 175 THR A CA 1
ATOM 1315 C C . THR A 1 175 ? 4.365 13.820 20.458 1.00 90.00 175 THR A C 1
ATOM 1317 O O . THR A 1 175 ? 5.322 13.185 20.898 1.00 90.00 175 THR A O 1
ATOM 1320 N N . PRO A 1 176 ? 3.918 14.915 21.097 1.00 86.81 176 PRO A N 1
ATOM 1321 C CA . PRO A 1 176 ? 4.590 15.481 22.269 1.00 86.81 176 PRO A CA 1
ATOM 1322 C C . PRO A 1 176 ? 4.224 14.810 23.604 1.00 86.81 176 PRO A C 1
ATOM 1324 O O . PRO A 1 176 ? 4.817 15.153 24.627 1.00 86.81 176 PRO A O 1
ATOM 1327 N N . TRP A 1 177 ? 3.223 13.923 23.646 1.00 83.25 177 TRP A N 1
ATOM 1328 C CA . TRP A 1 177 ? 2.792 13.289 24.895 1.00 83.25 177 TRP A CA 1
ATOM 1329 C C . TRP A 1 177 ? 3.737 12.172 25.348 1.00 83.25 177 TRP A C 1
ATOM 1331 O O . TRP A 1 177 ? 4.492 11.609 24.558 1.00 83.25 177 TRP A O 1
ATOM 1341 N N . SER A 1 178 ? 3.714 11.894 26.658 1.00 65.56 178 SER A N 1
ATOM 1342 C CA . SER A 1 178 ? 4.611 10.932 27.302 1.00 65.56 178 SER A CA 1
ATOM 1343 C C . SER A 1 178 ? 4.504 9.555 26.658 1.00 65.56 178 SER A C 1
ATOM 1345 O O . SER A 1 178 ? 3.408 9.020 26.499 1.00 65.56 178 SER A O 1
ATOM 1347 N N . ALA A 1 179 ? 5.656 8.946 26.381 1.00 62.22 179 ALA A N 1
ATOM 1348 C CA . ALA A 1 179 ? 5.713 7.571 25.919 1.00 62.22 179 ALA A CA 1
ATOM 1349 C C . ALA A 1 179 ? 5.235 6.571 26.987 1.00 62.22 179 ALA A C 1
ATOM 1351 O O . ALA A 1 179 ? 5.002 5.430 26.636 1.00 62.22 179 ALA A O 1
ATOM 1352 N N . GLU A 1 180 ? 5.060 6.939 28.264 1.00 62.75 180 GLU A N 1
ATOM 1353 C CA . GLU A 1 180 ? 4.745 6.019 29.381 1.00 62.75 180 GLU A CA 1
ATOM 1354 C C . GLU A 1 180 ? 3.508 5.108 29.175 1.00 62.75 180 GLU A C 1
ATOM 1356 O O . GLU A 1 180 ? 3.380 4.105 29.873 1.00 62.75 180 GLU A O 1
ATOM 1361 N N . GLY A 1 181 ? 2.638 5.396 28.197 1.00 61.72 181 GLY A N 1
ATOM 1362 C CA . GLY A 1 181 ? 1.504 4.559 27.776 1.00 61.72 181 GLY A CA 1
ATOM 1363 C C . GLY A 1 181 ? 1.793 3.494 26.703 1.00 61.72 181 GLY A C 1
ATOM 1364 O O . GLY A 1 181 ? 0.877 2.753 26.354 1.00 61.72 181 GLY A O 1
ATOM 1365 N N . TRP A 1 182 ? 3.033 3.366 26.205 1.00 67.44 182 TRP A N 1
ATOM 1366 C CA . TRP A 1 182 ? 3.402 2.512 25.055 1.00 67.44 182 TRP A CA 1
ATOM 1367 C C . TRP A 1 182 ? 3.068 1.015 25.214 1.00 67.44 182 TRP A C 1
ATOM 1369 O O . TRP A 1 182 ? 3.056 0.280 24.226 1.00 67.44 182 TRP A O 1
ATOM 1379 N N . GLU A 1 183 ? 2.812 0.543 26.439 1.00 73.88 183 GLU A N 1
ATOM 1380 C CA . GLU A 1 183 ? 2.471 -0.854 26.748 1.00 73.88 183 GLU A CA 1
ATOM 1381 C C . GLU A 1 183 ? 1.040 -1.252 26.339 1.00 73.88 183 GLU A C 1
ATOM 1383 O O . GLU A 1 183 ? 0.712 -2.441 26.340 1.00 73.88 183 GLU A O 1
ATOM 1388 N N . LYS A 1 184 ? 0.203 -0.292 25.932 1.00 80.94 184 LYS A N 1
ATOM 1389 C CA . LYS A 1 184 ? -1.160 -0.514 25.428 1.00 80.94 184 LYS A CA 1
ATOM 1390 C C . LYS A 1 184 ? -1.413 0.284 24.139 1.00 80.94 184 LYS A C 1
ATOM 1392 O O . LYS A 1 184 ? -0.708 1.261 23.895 1.00 80.94 184 LYS A O 1
ATOM 1397 N N . PRO A 1 185 ? -2.404 -0.103 23.318 1.00 82.31 185 PRO A N 1
ATOM 1398 C CA . PRO A 1 185 ? -2.883 0.745 22.233 1.00 82.31 185 PRO A CA 1
ATOM 1399 C C . PRO A 1 185 ? -3.367 2.095 22.751 1.00 82.31 185 PRO A C 1
ATOM 1401 O O . PRO A 1 185 ? -3.953 2.196 23.831 1.00 82.31 185 PRO A O 1
ATOM 1404 N N . GLU A 1 186 ? -3.145 3.119 21.941 1.00 82.88 186 GLU A N 1
ATOM 1405 C CA . GLU A 1 186 ? -3.680 4.462 22.131 1.00 82.88 186 GLU A CA 1
ATOM 1406 C C . GLU A 1 186 ? -4.468 4.866 20.877 1.00 82.88 186 GLU A C 1
ATOM 1408 O O . GLU A 1 186 ? -4.274 4.252 19.818 1.00 82.88 186 GLU A O 1
ATOM 1413 N N . PRO A 1 187 ? -5.318 5.906 20.963 1.00 90.19 187 PRO A N 1
ATOM 1414 C CA . PRO A 1 187 ? -5.949 6.482 19.785 1.00 90.19 187 PRO A CA 1
ATOM 1415 C C . PRO A 1 187 ? -4.918 6.840 18.722 1.00 90.19 187 PRO A C 1
ATOM 1417 O O . PRO A 1 187 ? -3.849 7.365 19.040 1.00 90.19 187 PRO A O 1
ATOM 1420 N N . VAL A 1 188 ? -5.246 6.561 17.460 1.00 94.12 188 VAL A N 1
ATOM 1421 C CA . VAL A 1 188 ? -4.341 6.807 16.331 1.00 94.12 188 VAL A CA 1
ATOM 1422 C C . VAL A 1 188 ? -4.131 8.315 16.181 1.00 94.12 188 VAL A C 1
ATOM 1424 O O . VAL A 1 188 ? -5.084 9.003 15.806 1.00 94.12 188 VAL A O 1
ATOM 1427 N N . PRO A 1 189 ? -2.927 8.864 16.432 1.00 93.31 189 PRO A N 1
ATOM 1428 C CA . PRO A 1 189 ? -2.690 10.285 16.246 1.00 93.31 189 PRO A CA 1
ATOM 1429 C C . PRO A 1 189 ? -2.862 10.712 14.793 1.00 93.31 189 PRO A C 1
ATOM 1431 O O . PRO A 1 189 ? -2.514 9.988 13.853 1.00 93.31 189 PRO A O 1
ATOM 1434 N N . ALA A 1 190 ? -3.322 11.948 14.629 1.00 95.19 190 ALA A N 1
ATOM 1435 C CA . ALA A 1 190 ? -3.339 12.633 13.351 1.00 95.19 190 ALA A CA 1
ATOM 1436 C C . ALA A 1 190 ? -2.390 13.832 13.375 1.00 95.19 190 ALA A C 1
ATOM 1438 O O . ALA A 1 190 ? -2.351 14.604 14.331 1.00 95.19 190 ALA A O 1
ATOM 1439 N N . TYR A 1 191 ? -1.648 14.012 12.293 1.00 96.38 191 TYR A N 1
ATOM 1440 C CA . TYR A 1 191 ? -0.762 15.143 12.057 1.00 96.38 191 TYR A CA 1
ATOM 1441 C C . TYR A 1 191 ? -1.354 15.999 10.953 1.00 96.38 191 TYR A C 1
ATOM 1443 O O . TYR A 1 191 ? -1.922 15.457 10.010 1.00 96.38 191 TYR A O 1
ATOM 1451 N N . ARG A 1 192 ? -1.225 17.320 11.043 1.00 95.56 192 ARG A N 1
ATOM 1452 C CA . ARG A 1 192 ? -1.778 18.249 10.058 1.00 95.56 192 ARG A CA 1
ATOM 1453 C C . ARG A 1 192 ? -0.789 19.343 9.702 1.00 95.56 192 ARG A C 1
ATOM 1455 O O . ARG A 1 192 ? -0.073 19.847 10.567 1.00 95.56 192 ARG A O 1
ATOM 1462 N N . ASN A 1 193 ? -0.827 19.737 8.436 1.00 95.62 193 ASN A N 1
ATOM 1463 C CA . ASN A 1 193 ? -0.200 20.950 7.936 1.00 95.62 193 ASN A CA 1
ATOM 1464 C C . ASN A 1 193 ? -1.073 21.588 6.842 1.00 95.62 193 ASN A C 1
ATOM 1466 O O . ASN A 1 193 ? -1.918 20.921 6.239 1.00 95.62 193 ASN A O 1
ATOM 1470 N N . THR A 1 194 ? -0.872 22.876 6.594 1.00 93.94 194 THR A N 1
ATOM 1471 C CA . THR A 1 194 ? -1.518 23.642 5.524 1.00 93.94 194 THR A CA 1
ATOM 1472 C C . THR A 1 194 ? -0.479 24.107 4.524 1.00 93.94 194 THR A C 1
ATOM 1474 O O . THR A 1 194 ? 0.596 24.566 4.903 1.00 93.94 194 THR A O 1
ATOM 1477 N N . TYR A 1 195 ? -0.813 24.038 3.244 1.00 91.31 195 TYR A N 1
ATOM 1478 C CA . TYR A 1 195 ? 0.108 24.354 2.168 1.00 91.31 195 TYR A CA 1
ATOM 1479 C C . TYR A 1 195 ? -0.579 25.166 1.070 1.00 91.31 195 TYR A C 1
ATOM 1481 O O . TYR A 1 195 ? -1.579 24.732 0.496 1.00 91.31 195 TYR A O 1
ATOM 1489 N N . THR A 1 196 ? -0.040 26.352 0.773 1.00 94.69 196 THR A N 1
ATOM 1490 C CA . THR A 1 196 ? -0.665 27.313 -0.147 1.00 94.69 196 THR A CA 1
ATOM 1491 C C . THR A 1 196 ? 0.070 27.394 -1.481 1.00 94.69 196 THR A C 1
ATOM 1493 O O . THR A 1 196 ? 1.264 27.711 -1.557 1.00 94.69 196 THR A O 1
ATOM 1496 N N . LEU A 1 197 ? -0.682 27.174 -2.555 1.00 95.38 197 LEU A N 1
ATOM 1497 C CA . LEU A 1 197 ? -0.197 27.160 -3.929 1.00 95.38 197 LEU A CA 1
ATOM 1498 C C . LEU A 1 197 ? -0.781 28.326 -4.727 1.00 95.38 197 LEU A C 1
ATOM 1500 O O . LEU A 1 197 ? -1.972 28.610 -4.648 1.00 95.38 197 LEU A O 1
ATOM 1504 N N . ALA A 1 198 ? 0.049 28.997 -5.527 1.00 94.81 198 ALA A N 1
ATOM 1505 C CA . ALA A 1 198 ? -0.417 30.086 -6.389 1.00 94.81 198 ALA A CA 1
ATOM 1506 C C . ALA A 1 198 ? -1.303 29.576 -7.543 1.00 94.81 198 ALA A C 1
ATOM 1508 O O . ALA A 1 198 ? -2.204 30.274 -8.002 1.00 94.81 198 ALA A O 1
ATOM 1509 N N . SER A 1 199 ? -1.054 28.349 -8.003 1.00 95.69 199 SER A N 1
ATOM 1510 C CA . SER A 1 199 ? -1.760 27.676 -9.092 1.00 95.69 199 SER A CA 1
ATOM 1511 C C . SER A 1 199 ? -1.758 26.161 -8.851 1.00 95.69 199 SER A C 1
ATOM 1513 O O . SER A 1 199 ? -0.981 25.662 -8.035 1.00 95.69 199 SER A O 1
ATOM 1515 N N . LYS A 1 200 ? -2.631 25.412 -9.540 1.00 95.44 200 LYS A N 1
ATOM 1516 C CA . LYS A 1 200 ? -2.584 23.943 -9.498 1.00 95.44 200 LYS A CA 1
ATOM 1517 C C . LYS A 1 200 ? -1.263 23.471 -10.138 1.00 95.44 200 LYS A C 1
ATOM 1519 O O . LYS A 1 200 ? -0.951 23.932 -11.239 1.00 95.44 200 LYS A O 1
ATOM 1524 N N . PRO A 1 201 ? -0.494 22.577 -9.491 1.00 96.12 201 PRO A N 1
ATOM 1525 C CA . PRO A 1 201 ? 0.760 22.095 -10.049 1.00 96.12 201 PRO A CA 1
ATOM 1526 C C . PRO A 1 201 ? 0.500 21.192 -11.258 1.00 96.12 201 PRO A C 1
ATOM 1528 O O . PRO A 1 201 ? -0.547 20.553 -11.358 1.00 96.12 201 PRO A O 1
ATOM 1531 N N . ARG A 1 202 ? 1.471 21.122 -12.172 1.00 96.19 202 ARG A N 1
ATOM 1532 C CA . ARG A 1 202 ? 1.443 20.172 -13.293 1.00 96.19 202 ARG A CA 1
ATOM 1533 C C . ARG A 1 202 ? 1.742 18.754 -12.813 1.00 96.19 202 ARG A C 1
ATOM 1535 O O . ARG A 1 202 ? 1.184 17.808 -13.353 1.00 96.19 202 ARG A O 1
ATOM 1542 N N . VAL A 1 203 ? 2.653 18.622 -11.851 1.00 97.50 203 VAL A N 1
ATOM 1543 C CA . VAL A 1 203 ? 3.049 17.359 -11.219 1.00 97.50 203 VAL A CA 1
ATOM 1544 C C . VAL A 1 203 ? 3.277 17.618 -9.739 1.00 97.50 203 VAL A C 1
ATOM 1546 O O . VAL A 1 203 ? 3.870 18.631 -9.374 1.00 97.50 203 VAL A O 1
ATOM 1549 N N . ALA A 1 204 ? 2.846 16.702 -8.882 1.00 97.88 204 ALA A N 1
ATOM 1550 C CA . ALA A 1 204 ? 3.185 16.723 -7.472 1.00 97.88 204 ALA A CA 1
ATOM 1551 C C . ALA A 1 204 ? 3.408 15.313 -6.918 1.00 97.88 204 ALA A C 1
ATOM 1553 O O . ALA A 1 204 ? 2.734 14.352 -7.304 1.00 97.88 204 ALA A O 1
ATOM 1554 N N . ARG A 1 205 ? 4.371 15.200 -6.004 1.00 98.19 205 ARG A N 1
ATOM 1555 C CA . ARG A 1 205 ? 4.787 13.951 -5.365 1.00 98.19 205 ARG A CA 1
ATOM 1556 C C . ARG A 1 205 ? 4.831 14.120 -3.861 1.00 98.19 205 ARG A C 1
ATOM 1558 O O . ARG A 1 205 ? 5.210 15.178 -3.363 1.00 98.19 205 ARG A O 1
ATOM 1565 N N . VAL A 1 206 ? 4.499 13.055 -3.146 1.00 98.25 206 VAL A N 1
ATOM 1566 C CA . VAL A 1 206 ? 4.903 12.898 -1.750 1.00 98.25 206 VAL A CA 1
ATOM 1567 C C . VAL A 1 206 ? 5.721 11.628 -1.603 1.00 98.25 206 VAL A C 1
ATOM 1569 O O . VAL A 1 206 ? 5.294 10.558 -2.028 1.00 98.25 206 VAL A O 1
ATOM 1572 N N . TYR A 1 207 ? 6.882 11.760 -0.977 1.00 98.25 207 TYR A N 1
ATOM 1573 C CA . TYR A 1 207 ? 7.723 10.658 -0.532 1.00 98.25 207 TYR A CA 1
ATOM 1574 C C . TYR A 1 207 ? 7.501 10.528 0.967 1.00 98.25 207 TYR A C 1
ATOM 1576 O O . TYR A 1 207 ? 7.691 11.508 1.691 1.00 98.25 207 TYR A O 1
ATOM 1584 N N . ALA A 1 208 ? 7.065 9.365 1.444 1.00 97.62 208 ALA A N 1
ATOM 1585 C CA . ALA A 1 208 ? 6.688 9.200 2.843 1.00 97.62 208 ALA A CA 1
ATOM 1586 C C . ALA A 1 208 ? 7.068 7.832 3.410 1.00 97.62 208 ALA A C 1
ATOM 1588 O O . ALA A 1 208 ? 7.019 6.809 2.729 1.00 97.62 208 ALA A O 1
ATOM 1589 N N . THR A 1 209 ? 7.421 7.837 4.691 1.00 94.81 209 THR A N 1
ATOM 1590 C CA . THR A 1 209 ? 7.698 6.654 5.510 1.00 94.81 209 THR A CA 1
ATOM 1591 C C . THR A 1 209 ? 7.134 6.844 6.919 1.00 94.81 209 THR A C 1
ATOM 1593 O O . THR A 1 209 ? 6.856 7.971 7.337 1.00 94.81 209 THR A O 1
ATOM 1596 N N . GLY A 1 210 ? 6.970 5.747 7.660 1.00 91.06 210 GLY A N 1
ATOM 1597 C CA . GLY A 1 210 ? 6.384 5.724 8.996 1.00 91.06 210 GLY A CA 1
ATOM 1598 C C . GLY A 1 210 ? 7.183 4.890 9.996 1.00 91.06 210 GLY A C 1
ATOM 1599 O O . GLY A 1 210 ? 7.679 3.811 9.685 1.00 91.06 210 GLY A O 1
ATOM 1600 N N . PHE A 1 211 ? 7.231 5.383 11.229 1.00 89.12 211 PHE A N 1
ATOM 1601 C CA . PHE A 1 211 ? 7.603 4.652 12.437 1.00 89.12 211 PHE A CA 1
ATOM 1602 C C . PHE A 1 211 ? 6.328 4.029 12.989 1.00 89.12 211 PHE A C 1
ATOM 1604 O O . PHE A 1 211 ? 5.659 4.588 13.858 1.00 89.12 211 PHE A O 1
ATOM 1611 N N . GLY A 1 212 ? 5.940 2.925 12.364 1.00 91.94 212 GLY A N 1
ATOM 1612 C CA . GLY A 1 212 ? 4.597 2.371 12.443 1.00 91.94 212 GLY A CA 1
ATOM 1613 C C . GLY A 1 212 ? 4.038 2.214 11.045 1.00 91.94 212 GLY A C 1
ATOM 1614 O O . GLY A 1 212 ? 4.776 1.884 10.120 1.00 91.94 212 GLY A O 1
ATOM 1615 N N . VAL A 1 213 ? 2.744 2.459 10.890 1.00 96.88 213 VAL A N 1
ATOM 1616 C CA . VAL A 1 213 ? 2.086 2.525 9.584 1.00 96.88 213 VAL A CA 1
ATOM 1617 C C . VAL A 1 213 ? 1.326 3.835 9.447 1.00 96.88 213 VAL A C 1
ATOM 1619 O O . VAL A 1 213 ? 0.843 4.369 10.442 1.00 96.88 213 VAL A O 1
ATOM 1622 N N . TYR A 1 214 ? 1.230 4.373 8.235 1.00 97.44 214 TYR A N 1
ATOM 1623 C CA . TYR A 1 214 ? 0.645 5.684 7.989 1.00 97.44 214 TYR A CA 1
ATOM 1624 C C . TYR A 1 214 ? -0.413 5.674 6.885 1.00 97.44 214 TYR A C 1
ATOM 1626 O O . TYR A 1 214 ? -0.412 4.824 5.991 1.00 97.44 214 TYR A O 1
ATOM 1634 N N . LYS A 1 215 ? -1.285 6.687 6.919 1.00 97.56 215 LYS A N 1
ATOM 1635 C CA . LYS A 1 215 ? -2.171 7.044 5.807 1.00 97.56 215 LYS A CA 1
ATOM 1636 C C . LYS A 1 215 ? -2.257 8.553 5.631 1.00 97.56 215 LYS A C 1
ATOM 1638 O O . LYS A 1 215 ? -2.475 9.274 6.600 1.00 97.56 215 LYS A O 1
ATOM 1643 N N . ILE A 1 216 ? -2.078 9.023 4.397 1.00 98.00 216 ILE A N 1
ATOM 1644 C CA . ILE A 1 216 ? -2.092 10.450 4.049 1.00 98.00 216 ILE A CA 1
ATOM 1645 C C . ILE A 1 216 ? -3.436 10.802 3.420 1.00 98.00 216 ILE A C 1
ATOM 1647 O O . ILE A 1 216 ? -3.928 10.096 2.539 1.00 98.00 216 ILE A O 1
ATOM 1651 N N . PHE A 1 217 ? -3.979 11.937 3.835 1.00 97.44 217 PHE A N 1
ATOM 1652 C CA . PHE A 1 217 ? -5.140 12.589 3.263 1.00 97.44 217 PHE A CA 1
ATOM 1653 C C . PHE A 1 217 ? -4.752 14.001 2.837 1.00 97.44 217 PHE A C 1
ATOM 1655 O O . PHE A 1 217 ? -4.085 14.722 3.579 1.00 97.44 217 PHE A O 1
ATOM 1662 N N . ILE A 1 218 ? -5.197 14.418 1.659 1.00 97.81 218 ILE A N 1
ATOM 1663 C CA . ILE A 1 218 ? -5.062 15.793 1.180 1.00 97.81 218 ILE A CA 1
ATOM 1664 C C . ILE A 1 218 ? -6.459 16.286 0.828 1.00 97.81 218 ILE A C 1
ATOM 1666 O O . ILE A 1 218 ? -7.189 15.624 0.089 1.00 97.81 218 ILE A O 1
ATOM 1670 N N . ASN A 1 219 ? -6.856 17.424 1.399 1.00 96.50 219 ASN A N 1
ATOM 1671 C CA . ASN A 1 219 ? -8.193 18.004 1.243 1.00 96.50 219 ASN A CA 1
ATOM 1672 C C . ASN A 1 219 ? -9.316 16.988 1.546 1.00 96.50 219 ASN A C 1
ATOM 1674 O O . ASN A 1 219 ? -10.310 16.898 0.827 1.00 96.50 219 ASN A O 1
ATOM 1678 N N . GLY A 1 220 ? -9.114 16.173 2.589 1.00 93.25 220 GLY A N 1
ATOM 1679 C CA . GLY A 1 220 ? -10.046 15.129 3.034 1.00 93.25 220 GLY A CA 1
ATOM 1680 C C . GLY A 1 220 ? -10.057 13.850 2.187 1.00 93.25 220 GLY A C 1
ATOM 1681 O O . GLY A 1 220 ? -10.746 12.899 2.544 1.00 93.25 220 GLY A O 1
ATOM 1682 N N . LYS A 1 221 ? -9.296 13.781 1.087 1.00 96.25 221 LYS A N 1
ATOM 1683 C CA . LYS A 1 221 ? -9.232 12.598 0.216 1.00 96.25 221 LYS A CA 1
ATOM 1684 C C . LYS A 1 221 ? -7.983 11.766 0.512 1.00 96.25 221 LYS A C 1
ATOM 1686 O O . LYS A 1 221 ? -6.900 12.350 0.582 1.00 96.25 221 LYS A O 1
ATOM 1691 N N . PRO A 1 222 ? -8.088 10.431 0.646 1.00 96.25 222 PRO A N 1
ATOM 1692 C CA . PRO A 1 222 ? -6.914 9.577 0.805 1.00 96.25 222 PRO A CA 1
ATOM 1693 C C . PRO A 1 222 ? -6.001 9.681 -0.425 1.00 96.25 222 PRO A C 1
ATOM 1695 O O . PRO A 1 222 ? -6.476 9.674 -1.562 1.00 96.25 222 PRO A O 1
ATOM 1698 N N . VAL A 1 223 ? -4.692 9.782 -0.190 1.00 96.81 223 VAL A N 1
ATOM 1699 C CA . VAL A 1 223 ? -3.665 9.875 -1.243 1.00 96.81 223 VAL A CA 1
ATOM 1700 C C . VAL A 1 223 ? -3.512 8.556 -1.996 1.00 96.81 223 VAL A C 1
ATOM 1702 O O . VAL A 1 223 ? -3.460 8.563 -3.219 1.00 96.81 223 VAL A O 1
ATOM 1705 N N . SER A 1 224 ? -3.513 7.437 -1.274 1.00 90.88 224 SER A N 1
ATOM 1706 C CA . SER A 1 224 ? -3.365 6.086 -1.827 1.00 90.88 224 SER A CA 1
ATOM 1707 C C . SER A 1 224 ? -4.485 5.160 -1.337 1.00 90.88 224 SER A C 1
ATOM 1709 O O . SER A 1 224 ? -4.255 4.285 -0.501 1.00 90.88 224 SER A O 1
ATOM 1711 N N . PRO A 1 225 ? -5.740 5.360 -1.792 1.00 92.00 225 PRO A N 1
ATOM 1712 C CA . PRO A 1 225 ? -6.878 4.530 -1.383 1.00 92.00 225 PRO A CA 1
ATOM 1713 C C . PRO A 1 225 ? -6.723 3.046 -1.746 1.00 92.00 225 PRO A C 1
ATOM 1715 O O . PRO A 1 225 ? -7.388 2.197 -1.156 1.00 92.00 225 PRO A O 1
ATOM 1718 N N . GLU A 1 226 ? -5.874 2.730 -2.720 1.00 89.31 226 GLU A N 1
ATOM 1719 C CA . GLU A 1 226 ? -5.601 1.379 -3.198 1.00 89.31 226 GLU A CA 1
ATOM 1720 C C . GLU A 1 226 ? -4.609 0.600 -2.326 1.00 89.31 226 GLU A C 1
ATOM 1722 O O . GLU A 1 226 ? -4.594 -0.627 -2.416 1.00 89.31 226 GLU A O 1
ATOM 1727 N N . SER A 1 227 ? -3.810 1.274 -1.485 1.00 93.62 227 SER A N 1
ATOM 1728 C CA . SER A 1 227 ? -2.840 0.632 -0.587 1.00 93.62 227 SER A CA 1
ATOM 1729 C C . SER A 1 227 ? -3.125 0.890 0.894 1.00 93.62 227 SER A C 1
ATOM 1731 O O . SER A 1 227 ? -3.804 1.842 1.278 1.00 93.62 227 SER A O 1
ATOM 1733 N N . THR A 1 228 ? -2.625 0.006 1.753 1.00 95.50 228 THR A N 1
ATOM 1734 C CA . THR A 1 228 ? -2.783 0.087 3.212 1.00 95.50 228 THR A CA 1
ATOM 1735 C C . THR A 1 228 ? -1.515 -0.404 3.907 1.00 95.50 228 THR A C 1
ATOM 1737 O O . THR A 1 228 ? -0.631 -0.973 3.271 1.00 95.50 228 THR A O 1
ATOM 1740 N N . MET A 1 229 ? -1.415 -0.188 5.221 1.00 96.62 229 MET A N 1
ATOM 1741 C CA . MET A 1 229 ? -0.283 -0.633 6.046 1.00 96.62 229 MET A CA 1
ATOM 1742 C C . MET A 1 229 ? 1.093 -0.139 5.557 1.00 96.62 229 MET A C 1
ATOM 1744 O O . MET A 1 229 ? 2.108 -0.777 5.829 1.00 96.62 229 MET A O 1
ATOM 1748 N N . ASN A 1 230 ? 1.147 0.995 4.852 1.00 96.81 230 ASN A N 1
ATOM 1749 C CA . ASN A 1 230 ? 2.394 1.626 4.411 1.00 96.81 230 ASN A CA 1
ATOM 1750 C C . ASN A 1 230 ? 3.214 2.080 5.637 1.00 96.81 230 ASN A C 1
ATOM 1752 O O . ASN A 1 230 ? 2.614 2.655 6.540 1.00 96.81 230 ASN A O 1
ATOM 1756 N N . PRO A 1 231 ? 4.543 1.868 5.713 1.00 94.56 231 PRO A N 1
ATOM 1757 C CA . PRO A 1 231 ? 5.438 1.403 4.654 1.00 94.56 231 PRO A CA 1
ATOM 1758 C C . PRO A 1 231 ? 5.666 -0.121 4.600 1.00 94.56 231 PRO A C 1
ATOM 1760 O O . PRO A 1 231 ? 6.597 -0.579 3.937 1.00 94.56 231 PRO A O 1
ATOM 1763 N N . GLY A 1 232 ? 4.851 -0.905 5.306 1.00 94.19 232 GLY A N 1
ATOM 1764 C CA . GLY A 1 232 ? 5.035 -2.340 5.491 1.00 94.19 232 GLY A CA 1
ATOM 1765 C C . GLY A 1 232 ? 5.940 -2.673 6.678 1.00 94.19 232 GLY A C 1
ATOM 1766 O O . GLY A 1 232 ? 6.176 -1.845 7.563 1.00 94.19 232 GLY A O 1
ATOM 1767 N N . TRP A 1 233 ? 6.437 -3.910 6.695 1.00 94.38 233 TRP A N 1
ATOM 1768 C CA . TRP A 1 233 ? 7.314 -4.427 7.741 1.00 94.38 233 TRP A CA 1
ATOM 1769 C C . TRP A 1 233 ? 8.709 -4.717 7.200 1.00 94.38 233 TRP A C 1
ATOM 1771 O O . TRP A 1 233 ? 8.895 -5.502 6.269 1.00 94.38 233 TRP A O 1
ATOM 1781 N N . THR A 1 234 ? 9.702 -4.099 7.823 1.00 89.12 234 THR A N 1
ATOM 1782 C CA . THR A 1 234 ? 11.120 -4.366 7.611 1.00 89.12 234 THR A CA 1
ATOM 1783 C C . THR A 1 234 ? 11.825 -4.502 8.957 1.00 89.12 234 THR A C 1
ATOM 1785 O O . THR A 1 234 ? 11.260 -4.215 10.011 1.00 89.12 234 THR A O 1
ATOM 1788 N N . GLU A 1 235 ? 13.091 -4.911 8.935 1.00 86.25 235 GLU A N 1
ATOM 1789 C CA . GLU A 1 235 ? 13.965 -4.687 10.082 1.00 86.25 235 GLU A CA 1
ATOM 1790 C C . GLU A 1 235 ? 14.291 -3.189 10.154 1.00 86.25 235 GLU A C 1
ATOM 1792 O O . GLU A 1 235 ? 15.266 -2.743 9.550 1.00 86.25 235 GLU A O 1
ATOM 1797 N N . TYR A 1 236 ? 13.440 -2.403 10.828 1.00 79.56 236 TYR A N 1
ATOM 1798 C CA . TYR A 1 236 ? 13.486 -0.933 10.809 1.00 79.56 236 TYR A CA 1
ATOM 1799 C C . TYR A 1 236 ? 14.848 -0.362 11.231 1.00 79.56 236 TYR A C 1
ATOM 1801 O O . TYR A 1 236 ? 15.220 0.702 10.745 1.00 79.56 236 TYR A O 1
ATOM 1809 N N . ALA A 1 237 ? 15.607 -1.080 12.077 1.00 71.44 237 ALA A N 1
ATOM 1810 C CA . ALA A 1 237 ? 16.960 -0.702 12.491 1.00 71.44 237 ALA A CA 1
ATOM 1811 C C . ALA A 1 237 ? 17.992 -0.761 11.350 1.00 71.44 237 ALA A C 1
ATOM 1813 O O . ALA A 1 237 ? 18.968 -0.017 11.338 1.00 71.44 237 ALA A O 1
ATOM 1814 N N . VAL A 1 238 ? 17.772 -1.651 10.383 1.00 74.12 238 VAL A N 1
ATOM 1815 C CA . VAL A 1 238 ? 18.675 -1.892 9.251 1.00 74.12 238 VAL A CA 1
ATOM 1816 C C . VAL A 1 238 ? 18.174 -1.188 7.996 1.00 74.12 238 VAL A C 1
ATOM 1818 O O . VAL A 1 238 ? 18.963 -0.648 7.223 1.00 74.12 238 VAL A O 1
ATOM 1821 N N . ARG A 1 239 ? 16.860 -1.224 7.770 1.00 80.56 239 ARG A N 1
ATOM 1822 C CA . ARG A 1 239 ? 16.230 -0.759 6.542 1.00 80.56 239 ARG A CA 1
ATOM 1823 C C . ARG A 1 239 ? 14.808 -0.302 6.812 1.00 80.56 239 ARG A C 1
ATOM 1825 O O . ARG A 1 239 ? 13.965 -1.086 7.232 1.00 80.56 239 ARG A O 1
ATOM 1832 N N . MET A 1 240 ? 14.526 0.935 6.466 1.00 86.00 240 MET A N 1
ATOM 1833 C CA . MET A 1 240 ? 13.222 1.556 6.401 1.00 86.00 240 MET A CA 1
ATOM 1834 C C . MET A 1 240 ? 12.903 1.860 4.938 1.00 86.00 240 MET A C 1
ATOM 1836 O O . MET A 1 240 ? 13.742 2.350 4.180 1.00 86.00 240 MET A O 1
ATOM 1840 N N . THR A 1 241 ? 11.685 1.543 4.525 1.00 92.62 241 THR A N 1
ATOM 1841 C CA . THR A 1 241 ? 11.220 1.809 3.166 1.00 92.62 241 THR A CA 1
ATOM 1842 C C . THR A 1 241 ? 10.335 3.040 3.127 1.00 92.62 241 THR A C 1
ATOM 1844 O O . THR A 1 241 ? 9.544 3.256 4.039 1.00 92.62 241 THR A O 1
ATOM 1847 N N . TYR A 1 242 ? 10.431 3.830 2.064 1.00 95.69 242 TYR A N 1
ATOM 1848 C CA . TYR A 1 242 ? 9.464 4.885 1.773 1.00 95.69 242 TYR A CA 1
ATOM 1849 C C . TYR A 1 242 ? 8.682 4.563 0.497 1.00 95.69 242 TYR A C 1
ATOM 1851 O O . TYR A 1 242 ? 9.126 3.778 -0.345 1.00 95.69 242 TYR A O 1
ATOM 1859 N N . GLN A 1 243 ? 7.513 5.181 0.359 1.00 96.94 243 GLN A N 1
ATOM 1860 C CA . GLN A 1 243 ? 6.674 5.104 -0.834 1.00 96.94 243 GLN A CA 1
ATOM 1861 C C . GLN A 1 243 ? 6.594 6.485 -1.472 1.00 96.94 243 GLN A C 1
ATOM 1863 O O . GLN A 1 243 ? 6.575 7.495 -0.763 1.00 96.94 243 GLN A O 1
ATOM 1868 N N . THR A 1 244 ? 6.499 6.513 -2.797 1.00 97.81 244 THR A N 1
ATOM 1869 C CA . THR A 1 244 ? 6.192 7.721 -3.560 1.00 97.81 244 THR A CA 1
ATOM 1870 C C . THR A 1 244 ? 4.748 7.655 -4.029 1.00 97.81 244 THR A C 1
ATOM 1872 O O . THR A 1 244 ? 4.339 6.671 -4.643 1.00 97.81 244 THR A O 1
ATOM 1875 N N . HIS A 1 245 ? 3.983 8.712 -3.768 1.00 97.62 245 HIS A N 1
ATOM 1876 C CA . HIS A 1 245 ? 2.598 8.837 -4.217 1.00 97.62 245 HIS A CA 1
ATOM 1877 C C . HIS A 1 245 ? 2.445 10.041 -5.146 1.00 97.62 245 HIS A C 1
ATOM 1879 O O . HIS A 1 245 ? 3.015 11.107 -4.893 1.00 97.62 245 HIS A O 1
ATOM 1885 N N . ASP A 1 246 ? 1.649 9.880 -6.203 1.00 97.50 246 ASP A N 1
ATOM 1886 C CA . ASP A 1 246 ? 1.208 10.992 -7.043 1.00 97.50 246 ASP A CA 1
ATOM 1887 C C . ASP A 1 246 ? 0.060 11.728 -6.342 1.00 97.50 246 ASP A C 1
ATOM 1889 O O . ASP A 1 246 ? -0.993 11.149 -6.085 1.00 97.50 246 ASP A O 1
ATOM 1893 N N . ILE A 1 247 ? 0.275 13.006 -6.029 1.00 97.81 247 ILE A N 1
ATOM 1894 C CA . ILE A 1 247 ? -0.706 13.865 -5.347 1.00 97.81 247 ILE A CA 1
ATOM 1895 C C . ILE A 1 247 ? -1.178 15.025 -6.226 1.00 97.81 247 ILE A C 1
ATOM 1897 O O . ILE A 1 247 ? -1.800 15.968 -5.738 1.00 97.81 247 ILE A O 1
ATOM 1901 N N . THR A 1 248 ? -0.877 14.982 -7.526 1.00 97.38 248 THR A N 1
ATOM 1902 C CA . THR A 1 248 ? -1.171 16.066 -8.475 1.00 97.38 248 THR A CA 1
ATOM 1903 C C . THR A 1 248 ? -2.657 16.421 -8.481 1.00 97.38 248 THR A C 1
ATOM 1905 O O . THR A 1 248 ? -3.025 17.594 -8.419 1.00 97.38 248 THR A O 1
ATOM 1908 N N . GLU A 1 249 ? -3.521 15.404 -8.487 1.00 97.25 249 GLU A N 1
ATOM 1909 C CA . GLU A 1 249 ? -4.977 15.573 -8.544 1.00 97.25 249 GLU A CA 1
ATOM 1910 C C . GLU A 1 249 ? -5.631 15.811 -7.176 1.00 97.25 249 GLU A C 1
ATOM 1912 O O . GLU A 1 249 ? -6.814 16.153 -7.102 1.00 97.25 249 GLU A O 1
ATOM 1917 N N . HIS A 1 250 ? -4.873 15.684 -6.087 1.00 97.81 250 HIS A N 1
ATOM 1918 C CA . HIS A 1 250 ? -5.348 16.011 -4.743 1.00 97.81 250 HIS A CA 1
ATOM 1919 C C . HIS A 1 250 ? -5.177 17.491 -4.403 1.00 97.81 250 HIS A C 1
ATOM 1921 O O . HIS A 1 250 ? -5.854 17.992 -3.501 1.00 97.81 250 HIS A O 1
ATOM 1927 N N . LEU A 1 251 ? -4.285 18.182 -5.115 1.00 97.25 251 LEU A N 1
ATOM 1928 C CA . LEU A 1 251 ? -3.939 19.576 -4.872 1.00 97.25 251 LEU A CA 1
ATOM 1929 C C . LEU A 1 251 ? -4.760 20.546 -5.730 1.00 97.25 251 LEU A C 1
ATOM 1931 O O . LEU A 1 251 ? -5.116 20.280 -6.879 1.00 97.25 251 LEU A O 1
ATOM 1935 N N . GLN A 1 252 ? -5.007 21.724 -5.166 1.00 96.12 252 GLN A N 1
ATOM 1936 C CA . GLN A 1 252 ? -5.694 22.845 -5.804 1.00 96.12 252 GLN A CA 1
ATOM 1937 C C . GLN A 1 252 ? -4.902 24.149 -5.640 1.00 96.12 252 GLN A C 1
ATOM 1939 O O . GLN A 1 252 ? -4.002 24.245 -4.804 1.00 96.12 252 GLN A O 1
ATOM 1944 N N . ALA A 1 253 ? -5.251 25.169 -6.428 1.00 96.12 253 ALA A N 1
ATOM 1945 C CA . ALA A 1 253 ? -4.787 26.531 -6.176 1.00 96.12 253 ALA A CA 1
ATOM 1946 C C . ALA A 1 253 ? -5.382 27.059 -4.857 1.00 96.12 253 ALA A C 1
ATOM 1948 O O . ALA A 1 253 ? -6.525 26.751 -4.520 1.00 96.12 253 ALA A O 1
ATOM 1949 N N . GLY A 1 254 ? -4.624 27.883 -4.137 1.00 96.50 254 GLY A N 1
ATOM 1950 C CA . GLY A 1 254 ? -4.971 28.340 -2.796 1.00 96.50 254 GLY A CA 1
ATOM 1951 C C . GLY A 1 254 ? -4.501 27.373 -1.711 1.00 96.50 254 GLY A C 1
ATOM 1952 O O . GLY A 1 254 ? -3.474 26.708 -1.856 1.00 96.50 254 GLY A O 1
ATOM 1953 N N . GLU A 1 255 ? -5.226 27.348 -0.596 1.00 96.81 255 GLU A N 1
ATOM 1954 C CA . GLU A 1 255 ? -4.898 26.523 0.566 1.00 96.81 255 GLU A CA 1
ATOM 1955 C C . GLU A 1 255 ? -5.253 25.047 0.328 1.00 96.81 255 GLU A C 1
ATOM 1957 O O . GLU A 1 255 ? -6.319 24.708 -0.197 1.00 96.81 255 GLU A O 1
ATOM 1962 N N . ASN A 1 256 ? -4.340 24.171 0.741 1.00 97.38 256 ASN A N 1
ATOM 1963 C CA . ASN A 1 256 ? -4.511 22.728 0.797 1.00 97.38 256 ASN A CA 1
ATOM 1964 C C . ASN A 1 256 ? -4.234 22.251 2.219 1.00 97.38 256 ASN A C 1
ATOM 1966 O O . ASN A 1 256 ? -3.278 22.702 2.850 1.00 97.38 256 ASN A O 1
ATOM 1970 N N . VAL A 1 257 ? -5.028 21.303 2.707 1.00 96.31 257 VAL A N 1
ATOM 1971 C CA . VAL A 1 257 ? -4.844 20.707 4.035 1.00 96.31 257 VAL A CA 1
ATOM 1972 C C . VAL A 1 257 ? -4.316 19.293 3.874 1.00 96.31 257 VAL A C 1
ATOM 1974 O O . VAL A 1 257 ? -4.971 18.452 3.260 1.00 96.31 257 VAL A O 1
ATOM 1977 N N . VAL A 1 258 ? -3.161 19.015 4.468 1.00 97.44 258 VAL A N 1
ATOM 1978 C CA . VAL A 1 258 ? -2.602 17.666 4.562 1.00 97.44 258 VAL A CA 1
ATOM 1979 C C . VAL A 1 258 ? -2.866 17.127 5.956 1.00 97.44 258 VAL A C 1
ATOM 1981 O O . VAL A 1 258 ? -2.591 17.804 6.943 1.00 97.44 258 VAL A O 1
ATOM 1984 N N . THR A 1 259 ? -3.399 15.912 6.042 1.00 96.56 259 THR A N 1
ATOM 1985 C CA . THR A 1 259 ? -3.567 15.168 7.293 1.00 96.56 259 THR A CA 1
ATOM 1986 C C . THR A 1 259 ? -2.915 13.796 7.160 1.00 96.56 259 THR A C 1
ATOM 1988 O O . THR A 1 259 ? -3.069 13.142 6.135 1.00 96.56 259 THR A O 1
ATOM 1991 N N . VAL A 1 260 ? -2.185 13.347 8.176 1.00 97.25 260 VAL A N 1
ATOM 1992 C CA . VAL A 1 260 ? -1.538 12.030 8.200 1.00 97.25 260 VAL A CA 1
ATOM 1993 C C . VAL A 1 260 ? -1.955 11.302 9.464 1.00 97.25 260 VAL A C 1
ATOM 1995 O O . VAL A 1 260 ? -1.750 11.818 10.557 1.00 97.25 260 VAL A O 1
ATOM 1998 N N . TRP A 1 261 ? -2.539 10.119 9.330 1.00 96.75 261 TRP A N 1
ATOM 1999 C CA . TRP A 1 261 ? -2.763 9.204 10.449 1.00 96.75 261 TRP A CA 1
ATOM 2000 C C . TRP A 1 261 ? -1.556 8.295 10.594 1.00 96.75 261 TRP A C 1
ATOM 2002 O O . TRP A 1 261 ? -1.049 7.815 9.581 1.00 96.75 261 TRP A O 1
ATOM 2012 N N . VAL A 1 262 ? -1.104 8.058 11.825 1.00 95.31 262 VAL A N 1
ATOM 2013 C CA . VAL A 1 262 ? 0.025 7.161 12.104 1.00 95.31 262 VAL A CA 1
ATOM 2014 C C . VAL A 1 262 ? -0.353 6.206 13.225 1.00 95.31 262 VAL A C 1
ATOM 2016 O O . VAL A 1 262 ? -0.615 6.639 14.341 1.00 95.31 262 VAL A O 1
ATOM 2019 N N . ALA A 1 263 ? -0.365 4.911 12.933 1.00 95.62 263 ALA A N 1
ATOM 2020 C CA . ALA A 1 263 ? -0.668 3.851 13.884 1.00 95.62 263 ALA A CA 1
ATOM 2021 C C . ALA A 1 263 ? 0.567 2.994 14.190 1.00 95.62 263 ALA A C 1
ATOM 2023 O O . ALA A 1 263 ? 1.573 3.033 13.482 1.00 95.62 263 ALA A O 1
ATOM 2024 N N . ASP A 1 264 ? 0.468 2.176 15.235 1.00 93.38 264 ASP A N 1
ATOM 2025 C CA . ASP A 1 264 ? 1.564 1.373 15.788 1.00 93.38 264 ASP A CA 1
ATOM 2026 C C . ASP A 1 264 ? 2.247 0.445 14.782 1.00 93.38 264 ASP A C 1
ATOM 2028 O O . ASP A 1 264 ? 3.472 0.286 14.822 1.00 93.38 264 ASP A O 1
ATOM 2032 N N . GLY A 1 265 ? 1.452 -0.191 13.915 1.00 94.75 265 GLY A N 1
ATOM 2033 C CA . GLY A 1 265 ? 1.921 -1.188 12.955 1.00 94.75 265 GLY A CA 1
ATOM 2034 C C . GLY A 1 265 ? 2.812 -2.259 13.593 1.00 94.75 265 GLY A C 1
ATOM 2035 O O . GLY A 1 265 ? 2.643 -2.626 14.755 1.00 94.75 265 GLY A O 1
ATOM 2036 N N . TRP A 1 266 ? 3.802 -2.734 12.838 1.00 93.69 266 TRP A N 1
ATOM 2037 C CA . TRP A 1 266 ? 4.835 -3.647 13.345 1.00 93.69 266 TRP A CA 1
ATOM 2038 C C . TRP A 1 266 ? 5.914 -2.937 14.178 1.00 93.69 266 TRP A C 1
ATOM 2040 O O . TRP A 1 266 ? 6.613 -3.582 14.951 1.00 93.69 266 TRP A O 1
ATOM 2050 N N . TYR A 1 267 ? 6.054 -1.615 14.043 1.00 88.69 267 TYR A N 1
ATOM 2051 C CA . TYR A 1 267 ? 7.100 -0.838 14.711 1.00 88.69 267 TYR A CA 1
ATOM 2052 C C . TYR A 1 267 ? 6.920 -0.797 16.238 1.00 88.69 267 TYR A C 1
ATOM 2054 O O . TYR A 1 267 ? 7.825 -1.159 16.999 1.00 88.69 267 TYR A O 1
ATOM 2062 N N . ARG A 1 268 ? 5.727 -0.375 16.683 1.00 86.88 268 ARG A N 1
ATOM 2063 C CA . ARG A 1 268 ? 5.363 -0.257 18.104 1.00 86.88 268 ARG A CA 1
ATOM 2064 C C . ARG A 1 268 ? 4.383 -1.338 18.555 1.00 86.88 268 ARG A C 1
ATOM 2066 O O . ARG A 1 268 ? 4.331 -1.641 19.746 1.00 86.88 268 ARG A O 1
ATOM 2073 N N . GLY A 1 269 ? 3.620 -1.923 17.633 1.00 89.38 269 GLY A N 1
ATOM 2074 C CA . GLY A 1 269 ? 2.572 -2.886 17.959 1.00 89.38 269 GLY A CA 1
ATOM 2075 C C . GLY A 1 269 ? 3.102 -4.164 18.604 1.00 89.38 269 GLY A C 1
ATOM 2076 O O . GLY A 1 269 ? 4.305 -4.428 18.658 1.00 89.38 269 GLY A O 1
ATOM 2077 N N . ARG A 1 270 ? 2.180 -4.970 19.132 1.00 89.69 270 ARG A N 1
ATOM 2078 C CA . ARG A 1 270 ? 2.517 -6.243 19.764 1.00 89.69 270 ARG A CA 1
ATOM 2079 C C . ARG A 1 270 ? 2.982 -7.255 18.714 1.00 89.69 270 ARG A C 1
ATOM 2081 O O . ARG A 1 270 ? 2.241 -7.547 17.785 1.00 89.69 270 ARG A O 1
ATOM 2088 N N . LEU A 1 271 ? 4.162 -7.841 18.914 1.00 86.88 271 LEU A N 1
ATOM 2089 C CA . LEU A 1 271 ? 4.724 -8.910 18.080 1.00 86.88 271 LEU A CA 1
ATOM 2090 C C . LEU A 1 271 ? 5.335 -10.021 18.954 1.00 86.88 271 LEU A C 1
ATOM 2092 O O . LEU A 1 271 ? 5.806 -9.755 20.061 1.00 86.88 271 LEU A O 1
ATOM 2096 N N . GLY A 1 272 ? 5.360 -11.263 18.458 1.00 70.38 272 GLY A N 1
ATOM 2097 C CA . GLY A 1 272 ? 5.971 -12.418 19.134 1.00 70.38 272 GLY A CA 1
ATOM 2098 C C . GLY A 1 272 ? 4.994 -13.374 19.835 1.00 70.38 272 GLY A C 1
ATOM 2099 O O . GLY A 1 272 ? 3.802 -13.103 19.952 1.00 70.38 272 GLY A O 1
ATOM 2100 N N . LEU A 1 273 ? 5.525 -14.511 20.300 1.00 64.88 273 LEU A N 1
ATOM 2101 C CA . LEU A 1 273 ? 4.763 -15.655 20.814 1.00 64.88 273 LEU A CA 1
ATOM 2102 C C . LEU A 1 273 ? 4.375 -15.506 22.299 1.00 64.88 273 LEU A C 1
ATOM 2104 O O . LEU A 1 273 ? 5.111 -14.937 23.097 1.00 64.88 273 LEU A O 1
ATOM 2108 N N . PRO A 1 274 ? 3.288 -16.130 22.769 1.00 54.50 274 PRO A N 1
ATOM 2109 C CA . PRO A 1 274 ? 2.900 -16.067 24.183 1.00 54.50 274 PRO A CA 1
ATOM 2110 C C . PRO A 1 274 ? 3.798 -16.877 25.153 1.00 54.50 274 PRO A C 1
ATOM 2112 O O . PRO A 1 274 ? 3.586 -16.834 26.366 1.00 54.50 274 PRO A O 1
ATOM 2115 N N . HIS A 1 275 ? 4.821 -17.617 24.695 1.00 53.22 275 HIS A N 1
ATOM 2116 C CA . HIS A 1 275 ? 5.619 -18.481 25.582 1.00 53.22 275 HIS A CA 1
ATOM 2117 C C . HIS A 1 275 ? 6.816 -17.748 26.219 1.00 53.22 275 HIS A C 1
ATOM 2119 O O . HIS A 1 275 ? 7.580 -17.094 25.523 1.00 53.22 275 HIS A O 1
ATOM 2125 N N . LYS A 1 276 ? 7.034 -17.943 27.535 1.00 47.34 276 LYS A N 1
ATOM 2126 C CA . LYS A 1 276 ? 8.097 -17.398 28.431 1.00 47.34 276 LYS A CA 1
ATOM 2127 C C . LYS A 1 276 ? 9.511 -17.103 27.874 1.00 47.34 276 LYS A C 1
ATOM 2129 O O . LYS A 1 276 ? 10.242 -16.371 28.530 1.00 47.34 276 LYS A O 1
ATOM 2134 N N . ARG A 1 277 ? 9.929 -17.653 26.730 1.00 48.91 277 ARG A N 1
ATOM 2135 C CA . ARG A 1 277 ? 11.230 -17.360 26.092 1.00 48.91 277 ARG A CA 1
ATOM 2136 C C . ARG A 1 277 ? 11.146 -16.284 24.990 1.00 48.91 277 ARG A C 1
ATOM 2138 O O . ARG A 1 277 ? 12.166 -15.693 24.669 1.00 48.91 277 ARG A O 1
ATOM 2145 N N . TRP A 1 278 ? 9.941 -16.017 24.476 1.00 52.38 278 TRP A N 1
ATOM 2146 C CA . TRP A 1 278 ? 9.618 -15.154 23.330 1.00 52.38 278 TRP A CA 1
ATOM 2147 C C . TRP A 1 278 ? 8.331 -14.343 23.538 1.00 52.38 278 TRP A C 1
ATOM 2149 O O . TRP A 1 278 ? 7.633 -14.076 22.568 1.00 52.38 278 TRP A O 1
ATOM 2159 N N . SER A 1 279 ? 8.006 -14.001 24.792 1.00 60.31 279 SER A N 1
ATOM 2160 C CA . SER A 1 279 ? 6.765 -13.311 25.178 1.00 60.31 279 SER A CA 1
ATOM 2161 C C . SER A 1 279 ? 6.431 -12.166 24.217 1.00 60.31 279 SER A C 1
ATOM 2163 O O . SER A 1 279 ? 7.304 -11.322 24.002 1.00 60.31 279 SER A O 1
ATOM 2165 N N . ALA A 1 280 ? 5.196 -12.113 23.711 1.00 71.50 280 ALA A N 1
ATOM 2166 C CA . ALA A 1 280 ? 4.718 -11.018 22.875 1.00 71.50 280 ALA A CA 1
ATOM 2167 C C . ALA A 1 280 ? 5.026 -9.664 23.537 1.00 71.50 280 ALA A C 1
ATOM 2169 O O . ALA A 1 280 ? 4.703 -9.457 24.709 1.00 71.50 280 ALA A O 1
ATOM 2170 N N . ARG A 1 281 ? 5.683 -8.761 22.806 1.00 79.69 281 ARG A N 1
ATOM 2171 C CA . ARG A 1 281 ? 6.120 -7.445 23.297 1.00 79.69 281 ARG A CA 1
ATOM 2172 C C . ARG A 1 281 ? 5.656 -6.358 22.344 1.00 79.69 281 ARG A C 1
ATOM 2174 O O . ARG A 1 281 ? 5.634 -6.565 21.135 1.00 79.69 281 ARG A O 1
ATOM 2181 N N . ARG A 1 282 ? 5.304 -5.207 22.911 1.00 86.31 282 ARG A N 1
ATOM 2182 C CA . ARG A 1 282 ? 5.165 -3.945 22.178 1.00 86.31 282 ARG A CA 1
ATOM 2183 C C . ARG A 1 282 ? 6.505 -3.224 22.137 1.00 86.31 282 ARG A C 1
ATOM 2185 O O . ARG A 1 282 ? 7.381 -3.498 22.957 1.00 86.31 282 ARG A O 1
ATOM 2192 N N . GLY A 1 283 ? 6.636 -2.290 21.207 1.00 78.69 283 GLY A N 1
ATOM 2193 C CA . GLY A 1 283 ? 7.786 -1.402 21.110 1.00 78.69 283 GLY A CA 1
ATOM 2194 C C . GLY A 1 283 ? 9.092 -2.126 20.806 1.00 78.69 283 GLY A C 1
ATOM 2195 O O . GLY A 1 283 ? 10.122 -1.760 21.365 1.00 78.69 283 GLY A O 1
ATOM 2196 N N . ILE A 1 284 ? 9.046 -3.163 19.957 1.00 78.75 284 ILE A N 1
ATOM 2197 C CA . ILE A 1 284 ? 10.248 -3.904 19.538 1.00 78.75 284 ILE A CA 1
ATOM 2198 C C . ILE A 1 284 ? 11.259 -2.958 18.887 1.00 78.75 284 ILE A C 1
ATOM 2200 O O . ILE A 1 284 ? 12.446 -3.039 19.193 1.00 78.75 284 ILE A O 1
ATOM 2204 N N . TYR A 1 285 ? 10.779 -2.059 18.027 1.00 77.44 285 TYR A N 1
ATOM 2205 C CA . TYR A 1 285 ? 11.624 -1.140 17.267 1.00 77.44 285 TYR A CA 1
ATOM 2206 C C . TYR A 1 285 ? 11.657 0.268 17.862 1.00 77.44 285 TYR A C 1
ATOM 2208 O O . TYR A 1 285 ? 12.655 0.972 17.731 1.00 77.44 285 TYR A O 1
ATOM 2216 N N . GLY A 1 286 ? 10.589 0.676 18.548 1.00 78.81 286 GLY A N 1
ATOM 2217 C CA . GLY A 1 286 ? 10.559 1.926 19.292 1.00 78.81 286 GLY A CA 1
ATOM 2218 C C . GLY A 1 286 ? 9.244 2.167 20.017 1.00 78.81 286 GLY A C 1
ATOM 2219 O O . GLY A 1 286 ? 8.236 1.503 19.784 1.00 78.81 286 GLY A O 1
ATOM 2220 N N . LYS A 1 287 ? 9.274 3.125 20.943 1.00 80.00 287 LYS A N 1
ATOM 2221 C CA . LYS A 1 287 ? 8.145 3.452 21.831 1.00 80.00 287 LYS A CA 1
ATOM 2222 C C . LYS A 1 287 ? 7.286 4.609 21.317 1.00 80.00 287 LYS A C 1
ATOM 2224 O O . LYS A 1 287 ? 6.147 4.763 21.750 1.00 80.00 287 LYS A O 1
ATOM 2229 N N . GLU A 1 288 ? 7.820 5.403 20.394 1.00 81.31 288 GLU A N 1
ATOM 2230 C CA . GLU A 1 288 ? 7.169 6.582 19.820 1.00 81.31 288 GLU A CA 1
ATOM 2231 C C . GLU A 1 288 ? 6.866 6.314 18.341 1.00 81.31 288 GLU A C 1
ATOM 2233 O O . GLU A 1 288 ? 7.779 6.050 17.563 1.00 81.31 288 GLU A O 1
ATOM 2238 N N . THR A 1 289 ? 5.593 6.366 17.945 1.00 86.88 289 THR A N 1
ATOM 2239 C CA . THR A 1 289 ? 5.214 6.362 16.524 1.00 86.88 289 THR A CA 1
ATOM 2240 C C . THR A 1 289 ? 5.479 7.723 15.896 1.00 86.88 289 THR A C 1
ATOM 2242 O O . THR A 1 289 ? 5.501 8.750 16.575 1.00 86.88 289 THR A O 1
ATOM 2245 N N . GLY A 1 290 ? 5.624 7.771 14.583 1.00 89.75 290 GLY A N 1
ATOM 2246 C CA . GLY A 1 290 ? 5.906 9.010 13.873 1.00 89.75 290 GLY A CA 1
ATOM 2247 C C . GLY A 1 290 ? 5.963 8.792 12.377 1.00 89.75 290 GLY A C 1
ATOM 2248 O O . GLY A 1 290 ? 5.791 7.676 11.889 1.00 89.75 290 GLY A O 1
ATOM 2249 N N . PHE A 1 291 ? 6.220 9.854 11.631 1.00 92.88 291 PHE A N 1
ATOM 2250 C CA . PHE A 1 291 ? 6.398 9.750 10.189 1.00 92.88 291 PHE A CA 1
ATOM 2251 C C . PHE A 1 291 ? 7.382 10.800 9.689 1.00 92.88 291 PHE A C 1
ATOM 2253 O O . PHE A 1 291 ? 7.692 11.775 10.378 1.00 92.88 291 PHE A O 1
ATOM 2260 N N . MET A 1 292 ? 7.881 10.576 8.481 1.00 93.94 292 MET A N 1
ATOM 2261 C CA . MET A 1 292 ? 8.721 11.521 7.764 1.00 93.94 292 MET A CA 1
ATOM 2262 C C . MET A 1 292 ? 8.207 11.626 6.336 1.00 93.94 292 MET A C 1
ATOM 2264 O O . MET A 1 292 ? 7.926 10.603 5.707 1.00 93.94 292 MET A O 1
ATOM 2268 N N . ALA A 1 293 ? 8.060 12.850 5.836 1.00 97.25 293 ALA A N 1
ATOM 2269 C CA . ALA A 1 293 ? 7.551 13.076 4.493 1.00 97.25 293 ALA A CA 1
ATOM 2270 C C . ALA A 1 293 ? 8.144 14.326 3.843 1.00 97.25 293 ALA A C 1
ATOM 2272 O O . ALA A 1 293 ? 8.341 15.349 4.501 1.00 97.25 293 ALA A O 1
ATOM 2273 N N . LEU A 1 294 ? 8.367 14.233 2.534 1.00 97.75 294 LEU A N 1
ATOM 2274 C CA . LEU A 1 294 ? 8.726 15.329 1.642 1.00 97.75 294 LEU A CA 1
ATOM 2275 C C . LEU A 1 294 ? 7.649 15.443 0.567 1.00 97.75 294 LEU A C 1
ATOM 2277 O O . LEU A 1 294 ? 7.347 14.468 -0.116 1.00 97.75 294 LEU A O 1
ATOM 2281 N N . PHE A 1 295 ? 7.100 16.637 0.406 1.00 97.88 295 PHE A N 1
ATOM 2282 C CA . PHE A 1 295 ? 6.142 16.982 -0.631 1.00 97.88 295 PHE A CA 1
ATOM 2283 C C . PHE A 1 295 ? 6.837 17.884 -1.646 1.00 97.88 295 PHE A C 1
ATOM 2285 O O . PHE A 1 295 ? 7.430 18.891 -1.263 1.00 97.88 295 PHE A O 1
ATOM 2292 N N . GLU A 1 296 ? 6.748 17.542 -2.926 1.00 97.56 296 GLU A N 1
ATOM 2293 C CA . GLU A 1 296 ? 7.293 18.325 -4.036 1.00 97.56 296 GLU A CA 1
ATOM 2294 C C . GLU A 1 296 ? 6.186 18.642 -5.038 1.00 97.56 296 GLU A C 1
ATOM 2296 O O . GLU A 1 296 ? 5.371 17.787 -5.385 1.00 97.56 296 GLU A O 1
ATOM 2301 N N . THR A 1 297 ? 6.162 19.877 -5.523 1.00 97.56 297 THR A N 1
ATOM 2302 C CA . THR A 1 297 ? 5.242 20.341 -6.561 1.00 97.56 297 THR A CA 1
ATOM 2303 C C . THR A 1 297 ? 6.029 21.016 -7.672 1.00 97.56 297 THR A C 1
ATOM 2305 O O . THR A 1 297 ? 6.958 21.777 -7.408 1.00 97.56 297 THR A O 1
ATOM 2308 N N . PHE A 1 298 ? 5.637 20.737 -8.911 1.00 96.12 298 PHE A N 1
ATOM 2309 C CA . PHE A 1 298 ? 6.254 21.238 -10.131 1.00 96.12 298 PHE A CA 1
ATOM 2310 C C . PHE A 1 298 ? 5.165 21.858 -11.009 1.00 96.12 298 PHE A C 1
ATOM 2312 O O . PHE A 1 298 ? 4.148 21.224 -11.313 1.00 96.12 298 PHE A O 1
ATOM 2319 N N . GLY A 1 299 ? 5.344 23.106 -11.426 1.00 90.50 299 GLY A N 1
ATOM 2320 C CA . GLY A 1 299 ? 4.337 23.851 -12.181 1.00 90.50 299 GLY A CA 1
ATOM 2321 C C . GLY A 1 299 ? 4.862 25.214 -12.611 1.00 90.50 299 GLY A C 1
ATOM 2322 O O . GLY A 1 299 ? 5.989 25.318 -13.079 1.00 90.50 299 GLY A O 1
ATOM 2323 N N . SER A 1 300 ? 4.062 26.269 -12.432 1.00 87.56 300 SER A N 1
ATOM 2324 C CA . SER A 1 300 ? 4.548 27.647 -12.623 1.00 87.56 300 SER A CA 1
ATOM 2325 C C . SER A 1 300 ? 5.644 28.033 -11.626 1.00 87.56 300 SER A C 1
ATOM 2327 O O . SER A 1 300 ? 6.414 28.952 -11.875 1.00 87.56 300 SER A O 1
ATOM 2329 N N . GLU A 1 301 ? 5.673 27.349 -10.486 1.00 88.94 301 GLU A N 1
ATOM 2330 C CA . GLU A 1 301 ? 6.694 27.455 -9.458 1.00 88.94 301 GLU A CA 1
ATOM 2331 C C . GLU A 1 301 ? 6.990 26.041 -8.956 1.00 88.94 301 GLU A C 1
ATOM 2333 O O . GLU A 1 301 ? 6.063 25.244 -8.774 1.00 88.94 301 GLU A O 1
ATOM 2338 N N . THR A 1 302 ? 8.268 25.736 -8.748 1.00 92.69 302 THR A N 1
ATOM 2339 C CA . THR A 1 302 ? 8.689 24.527 -8.041 1.00 92.69 302 THR A CA 1
ATOM 2340 C C . THR A 1 302 ? 8.719 24.838 -6.553 1.00 92.69 302 THR A C 1
ATOM 2342 O O . THR A 1 302 ? 9.403 25.766 -6.121 1.00 92.69 302 THR A O 1
ATOM 2345 N N . LYS A 1 303 ? 7.975 24.073 -5.757 1.00 94.00 303 LYS A N 1
ATOM 2346 C CA . LYS A 1 303 ? 7.944 24.233 -4.302 1.00 94.00 303 LYS A CA 1
ATOM 2347 C C . LYS A 1 303 ? 8.022 22.887 -3.607 1.00 94.00 303 LYS A C 1
ATOM 2349 O O . LYS A 1 303 ? 7.448 21.907 -4.081 1.00 94.00 303 LYS A O 1
ATOM 2354 N N . SER A 1 304 ? 8.619 22.887 -2.423 1.00 94.12 304 SER A N 1
ATOM 2355 C CA . SER A 1 304 ? 8.621 21.746 -1.517 1.00 94.12 304 SER A CA 1
ATOM 2356 C C . SER A 1 304 ? 8.254 22.154 -0.093 1.00 94.12 304 SER A C 1
ATOM 2358 O O . SER A 1 304 ? 8.405 23.310 0.303 1.00 94.12 304 SER A O 1
ATOM 2360 N N . PHE A 1 305 ? 7.730 21.202 0.672 1.00 95.06 305 PHE A N 1
ATOM 2361 C CA . PHE A 1 305 ? 7.598 21.296 2.126 1.00 95.06 305 PHE A CA 1
ATOM 2362 C C . PHE A 1 305 ? 7.743 19.898 2.731 1.00 95.06 305 PHE A C 1
ATOM 2364 O O . PHE A 1 305 ? 7.505 18.894 2.061 1.00 95.06 305 PHE A O 1
ATOM 2371 N N . TRP A 1 306 ? 8.172 19.810 3.985 1.00 96.19 306 TRP A N 1
ATOM 2372 C CA . TRP A 1 306 ? 8.545 18.537 4.600 1.00 96.19 306 TRP A CA 1
ATOM 2373 C C . TRP A 1 306 ? 8.242 18.510 6.099 1.00 96.19 306 TRP A C 1
ATOM 2375 O O . TRP A 1 306 ? 7.768 19.492 6.674 1.00 96.19 306 TRP A O 1
ATOM 2385 N N . THR A 1 307 ? 8.453 17.360 6.732 1.00 93.31 307 THR A N 1
ATOM 2386 C CA . THR A 1 307 ? 8.310 17.187 8.183 1.00 93.31 307 THR A CA 1
ATOM 2387 C C . THR A 1 307 ? 9.498 17.779 8.941 1.00 93.31 307 THR A C 1
ATOM 2389 O O . THR A 1 307 ? 10.651 17.555 8.580 1.00 93.31 307 THR A O 1
ATOM 2392 N N . GLY A 1 308 ? 9.226 18.524 10.011 1.00 88.75 308 GLY A N 1
ATOM 2393 C CA . GLY A 1 308 ? 10.233 19.246 10.789 1.00 88.75 308 GLY A CA 1
ATOM 2394 C C . GLY A 1 308 ? 9.685 19.737 12.124 1.00 88.75 308 GLY A C 1
ATOM 2395 O O . GLY A 1 308 ? 8.551 19.434 12.494 1.00 88.75 308 GLY A O 1
ATOM 2396 N N . SER A 1 309 ? 10.466 20.540 12.847 1.00 89.38 309 SER A N 1
ATOM 2397 C CA . SER A 1 309 ? 9.954 21.220 14.041 1.00 89.38 309 SER A CA 1
ATOM 2398 C C . SER A 1 309 ? 8.739 22.090 13.689 1.00 89.38 309 SER A C 1
ATOM 2400 O O . SER A 1 309 ? 8.648 22.635 12.584 1.00 89.38 309 SER A O 1
ATOM 2402 N N . THR A 1 310 ? 7.790 22.235 14.620 1.00 92.19 310 THR A N 1
ATOM 2403 C CA . THR A 1 310 ? 6.577 23.040 14.381 1.00 92.19 310 THR A CA 1
ATOM 2404 C C . THR A 1 310 ? 6.915 24.485 14.022 1.00 92.19 310 THR A C 1
ATOM 2406 O O . THR A 1 310 ? 6.305 25.057 13.124 1.00 92.19 310 THR A O 1
ATOM 2409 N N . SER A 1 311 ? 7.919 25.067 14.684 1.00 92.38 311 SER A N 1
ATOM 2410 C CA . SER A 1 311 ? 8.380 26.435 14.430 1.00 92.38 311 SER A CA 1
ATOM 2411 C C . SER A 1 311 ? 8.951 26.641 13.028 1.00 92.38 311 SER A C 1
ATOM 2413 O O . SER A 1 311 ? 8.889 27.752 12.515 1.00 92.38 311 SER A O 1
ATOM 2415 N N . GLU A 1 312 ? 9.513 25.596 12.418 1.00 89.75 312 GLU A N 1
ATOM 2416 C CA . GLU A 1 312 ? 10.097 25.668 11.074 1.00 89.75 312 GLU A CA 1
ATOM 2417 C C . GLU A 1 312 ? 9.101 25.289 9.982 1.00 89.75 312 GLU A C 1
ATOM 2419 O O . GLU A 1 312 ? 9.089 25.895 8.915 1.00 89.75 312 GLU A O 1
ATOM 2424 N N . THR A 1 313 ? 8.280 24.271 10.235 1.00 92.25 313 THR A N 1
ATOM 2425 C CA . THR A 1 313 ? 7.494 23.606 9.185 1.00 92.25 313 THR A CA 1
ATOM 2426 C C . THR A 1 313 ? 5.990 23.747 9.354 1.00 92.25 313 THR A C 1
ATOM 2428 O O . THR A 1 313 ? 5.257 23.448 8.419 1.00 92.25 313 THR A O 1
ATOM 2431 N N . GLY A 1 314 ? 5.503 24.192 10.515 1.00 94.44 314 GLY A N 1
ATOM 2432 C CA . GLY A 1 314 ? 4.076 24.387 10.786 1.00 94.44 314 GLY A CA 1
ATOM 2433 C C . GLY A 1 314 ? 3.287 23.114 11.112 1.00 94.44 314 GLY A C 1
ATOM 2434 O O . GLY A 1 314 ? 2.088 23.206 11.375 1.00 94.44 314 GLY A O 1
ATOM 2435 N N . TRP A 1 315 ? 3.924 21.936 11.134 1.00 96.56 315 TRP A N 1
ATOM 2436 C CA . TRP A 1 315 ? 3.248 20.684 11.483 1.00 96.56 315 TRP A CA 1
ATOM 2437 C C . TRP A 1 315 ? 2.710 20.707 12.914 1.00 96.56 315 TRP A C 1
ATOM 2439 O O . TRP A 1 315 ? 3.421 21.032 13.860 1.00 96.56 315 TRP A O 1
ATOM 2449 N N . LYS A 1 316 ? 1.458 20.284 13.079 1.00 96.38 316 LYS A N 1
ATOM 2450 C CA . LYS A 1 316 ? 0.819 20.054 14.380 1.00 96.38 316 LYS A CA 1
ATOM 2451 C C . LYS A 1 316 ? 0.264 18.638 14.448 1.00 96.38 316 LYS A C 1
ATOM 2453 O O . LYS A 1 316 ? 0.105 17.981 13.421 1.00 96.38 316 LYS A O 1
ATOM 2458 N N . CYS A 1 317 ? -0.046 18.163 15.645 1.00 95.69 317 CYS A N 1
ATOM 2459 C CA . CYS A 1 317 ? -0.665 16.861 15.863 1.00 95.69 317 CYS A CA 1
ATOM 2460 C C . CYS A 1 317 ? -1.806 16.923 16.875 1.00 95.69 317 CYS A C 1
ATOM 2462 O O . CYS A 1 317 ? -1.909 17.855 17.673 1.00 95.69 317 CYS A O 1
ATOM 2464 N N . ILE A 1 318 ? -2.662 15.912 16.834 1.00 93.75 318 ILE A N 1
ATOM 2465 C CA . ILE A 1 318 ? -3.790 15.729 17.736 1.00 93.75 318 ILE A CA 1
ATOM 2466 C C . ILE A 1 318 ? -3.912 14.243 18.084 1.00 93.75 318 ILE A C 1
ATOM 2468 O O . ILE A 1 318 ? -3.690 13.378 17.236 1.00 93.75 318 ILE A O 1
ATOM 2472 N N . GLN A 1 319 ? -4.239 13.944 19.341 1.00 88.38 319 GLN A N 1
ATOM 2473 C CA . GLN A 1 319 ? -4.450 12.568 19.810 1.00 88.38 319 GLN A CA 1
ATOM 2474 C C . GLN A 1 319 ? -5.887 12.085 19.559 1.00 88.38 319 GLN A C 1
ATOM 2476 O O . GLN A 1 319 ? -6.130 10.896 19.398 1.00 88.38 319 GLN A O 1
ATOM 2481 N N . ARG A 1 320 ? -6.857 13.006 19.524 1.00 85.88 320 ARG A N 1
ATOM 2482 C CA . ARG A 1 320 ? -8.265 12.702 19.251 1.00 85.88 320 ARG A CA 1
ATOM 2483 C C . ARG A 1 320 ? -8.425 12.194 17.815 1.00 85.88 320 ARG A C 1
ATOM 2485 O O . ARG A 1 320 ? -8.093 12.909 16.876 1.00 85.88 320 ARG A O 1
ATOM 2492 N N . SER A 1 321 ? -8.970 10.989 17.664 1.00 88.31 321 SER A N 1
ATOM 2493 C CA . SER A 1 321 ? -9.198 10.316 16.382 1.00 88.31 321 SER A CA 1
ATOM 2494 C C . SER A 1 321 ? -10.396 9.365 16.479 1.00 88.31 321 SER A C 1
ATOM 2496 O O . SER A 1 321 ? -10.645 8.845 17.571 1.00 88.31 321 SER A O 1
ATOM 2498 N N . PRO A 1 322 ? -11.140 9.126 15.379 1.00 94.38 322 PRO A N 1
ATOM 2499 C CA . PRO A 1 322 ? -12.190 8.107 15.347 1.00 94.38 322 PRO A CA 1
ATOM 2500 C C . PRO A 1 322 ? -11.673 6.694 15.633 1.00 94.38 322 PRO A C 1
ATOM 2502 O O . PRO A 1 322 ? -12.433 5.865 16.123 1.00 94.38 322 PRO A O 1
ATOM 2505 N N . ILE A 1 323 ? -10.397 6.407 15.351 1.00 96.56 323 ILE A N 1
ATOM 2506 C CA . ILE A 1 323 ? -9.778 5.118 15.674 1.00 96.56 323 ILE A CA 1
ATOM 2507 C C . ILE A 1 323 ? -9.216 5.203 17.092 1.00 96.56 323 ILE A C 1
ATOM 2509 O O . ILE A 1 323 ? -8.158 5.793 17.326 1.00 96.56 323 ILE A O 1
ATOM 2513 N N . LEU A 1 324 ? -9.952 4.620 18.035 1.00 94.62 324 LEU A N 1
ATOM 2514 C CA . LEU A 1 324 ? -9.656 4.661 19.465 1.00 94.62 324 LEU A CA 1
ATOM 2515 C C . LEU A 1 324 ? -8.490 3.754 19.841 1.00 94.62 324 LEU A C 1
ATOM 2517 O O . LEU A 1 324 ? -7.716 4.089 20.729 1.00 94.62 324 LEU A O 1
ATOM 2521 N N . GLU A 1 325 ? -8.395 2.603 19.182 1.00 93.31 325 GLU A N 1
ATOM 2522 C CA . GLU A 1 325 ? -7.352 1.602 19.379 1.00 93.31 325 GLU A CA 1
ATOM 2523 C C . GLU A 1 325 ? -7.209 0.805 18.082 1.00 93.31 325 GLU A C 1
ATOM 2525 O O . GLU A 1 325 ? -8.204 0.530 17.406 1.00 93.31 325 GLU A O 1
ATOM 2530 N N . THR A 1 326 ? -5.983 0.421 17.731 1.00 95.62 326 THR A N 1
ATOM 2531 C CA . THR A 1 326 ? -5.733 -0.468 16.594 1.00 95.62 326 THR A CA 1
ATOM 2532 C C . THR A 1 326 ? -4.488 -1.317 16.831 1.00 95.62 326 THR A C 1
ATOM 2534 O O . THR A 1 326 ? -3.446 -0.830 17.279 1.00 95.62 326 THR A O 1
ATOM 2537 N N . GLU A 1 327 ? -4.602 -2.613 16.561 1.00 94.06 327 GLU A N 1
ATOM 2538 C CA . GLU A 1 327 ? -3.509 -3.574 16.615 1.00 94.06 327 GLU A CA 1
ATOM 2539 C C . GLU A 1 327 ? -3.640 -4.613 15.510 1.00 94.06 327 GLU A C 1
ATOM 2541 O O . GLU A 1 327 ? -4.736 -5.089 15.217 1.00 94.06 327 GLU A O 1
ATOM 2546 N N . ILE A 1 328 ? -2.500 -5.082 15.003 1.00 96.12 328 ILE A N 1
ATOM 2547 C CA . ILE A 1 328 ? -2.448 -6.162 14.012 1.00 96.12 328 ILE A CA 1
ATOM 2548 C C . ILE A 1 328 ? -3.132 -7.438 14.531 1.00 96.12 328 ILE A C 1
ATOM 2550 O O . ILE A 1 328 ? -3.874 -8.072 13.791 1.00 96.12 328 ILE A O 1
ATOM 2554 N N . TYR A 1 329 ? -2.907 -7.820 15.793 1.00 95.81 329 TYR A N 1
ATOM 2555 C CA . TYR A 1 329 ? -3.470 -9.057 16.351 1.00 95.81 329 TYR A CA 1
ATOM 2556 C C . TYR A 1 329 ? -4.850 -8.891 16.979 1.00 95.81 329 TYR A C 1
ATOM 2558 O O . TYR A 1 329 ? -5.652 -9.825 16.940 1.00 95.81 329 TYR A O 1
ATOM 2566 N N . ASP A 1 330 ? -5.116 -7.747 17.607 1.00 96.38 330 ASP A N 1
ATOM 2567 C CA . ASP A 1 330 ? -6.315 -7.592 18.432 1.00 96.38 330 ASP A CA 1
ATOM 2568 C C . ASP A 1 330 ? -7.492 -6.978 17.675 1.00 96.38 330 ASP A C 1
ATOM 2570 O O . ASP A 1 330 ? -8.626 -7.289 18.030 1.00 96.38 330 ASP A O 1
ATOM 2574 N N . GLY A 1 331 ? -7.232 -6.220 16.607 1.00 97.88 331 GLY A N 1
ATOM 2575 C CA . GLY A 1 331 ? -8.250 -5.554 15.797 1.00 97.88 331 GLY A CA 1
ATOM 2576 C C . GLY A 1 331 ? -8.277 -4.040 15.974 1.00 97.88 331 GLY A C 1
ATOM 2577 O O . GLY A 1 331 ? -7.370 -3.452 16.564 1.00 97.88 331 GLY A O 1
ATOM 2578 N N . GLU A 1 332 ? -9.306 -3.411 15.413 1.00 98.56 332 GLU A N 1
ATOM 2579 C CA . GLU A 1 332 ? -9.508 -1.963 15.398 1.00 98.56 332 GLU A CA 1
ATOM 2580 C C . GLU A 1 332 ? -10.855 -1.559 16.002 1.00 98.56 332 GLU A C 1
ATOM 2582 O O . GLU A 1 332 ? -11.909 -2.119 15.688 1.00 98.56 332 GLU A O 1
ATOM 2587 N N . HIS A 1 333 ? -10.835 -0.535 16.851 1.00 98.19 333 HIS A N 1
ATOM 2588 C CA . HIS A 1 333 ? -12.019 0.004 17.505 1.00 98.19 333 HIS A CA 1
ATOM 2589 C C . HIS A 1 333 ? -12.270 1.439 17.042 1.00 98.19 333 HIS A C 1
ATOM 2591 O O . HIS A 1 333 ? -11.507 2.350 17.360 1.00 98.19 333 HIS A O 1
ATOM 2597 N N . HIS A 1 334 ? -13.360 1.632 16.303 1.00 98.06 334 HIS A N 1
ATOM 2598 C CA . HIS A 1 334 ? -13.717 2.892 15.668 1.00 98.06 334 HIS A CA 1
ATOM 2599 C C . HIS A 1 334 ? -15.018 3.466 16.250 1.00 98.06 334 HIS A C 1
ATOM 2601 O O . HIS A 1 334 ? -16.007 2.749 16.433 1.00 98.06 334 HIS A O 1
ATOM 2607 N N . ASP A 1 335 ? -15.028 4.770 16.517 1.00 97.50 335 ASP A N 1
ATOM 2608 C CA . ASP A 1 335 ? -16.198 5.525 16.964 1.00 97.50 335 ASP A CA 1
ATOM 2609 C C . ASP A 1 335 ? -16.470 6.705 16.026 1.00 97.50 335 ASP A C 1
ATOM 2611 O O . ASP A 1 335 ? -15.817 7.746 16.103 1.00 97.50 335 ASP A O 1
ATOM 2615 N N . ALA A 1 336 ? -17.458 6.540 15.142 1.00 96.56 336 ALA A N 1
ATOM 2616 C CA . ALA A 1 336 ? -17.782 7.506 14.094 1.00 96.56 336 ALA A CA 1
ATOM 2617 C C . ALA A 1 336 ? -18.392 8.808 14.637 1.00 96.56 336 ALA A C 1
ATOM 2619 O O . ALA A 1 336 ? -18.500 9.797 13.916 1.00 96.56 336 ALA A O 1
ATOM 2620 N N . ARG A 1 337 ? -18.744 8.858 15.928 1.00 94.69 337 ARG A N 1
ATOM 2621 C CA . ARG A 1 337 ? -19.157 10.101 16.602 1.00 94.69 337 ARG A CA 1
ATOM 2622 C C . ARG A 1 337 ? -17.979 11.059 16.819 1.00 94.69 337 ARG A C 1
ATOM 2624 O O . ARG A 1 337 ? -18.184 12.210 17.205 1.00 94.69 337 ARG A O 1
ATOM 2631 N N . ILE A 1 338 ? -16.743 10.590 16.636 1.00 92.94 338 ILE A N 1
ATOM 2632 C CA . ILE A 1 338 ? -15.519 11.373 16.804 1.00 92.94 338 ILE A CA 1
ATOM 2633 C C . ILE A 1 338 ? -14.967 11.756 15.431 1.00 92.94 338 ILE A C 1
ATOM 2635 O O . ILE A 1 338 ? -14.559 10.910 14.649 1.00 92.94 338 ILE A O 1
ATOM 2639 N N . THR A 1 339 ? -14.878 13.058 15.169 1.00 89.19 339 THR A N 1
ATOM 2640 C CA . THR A 1 339 ? -14.332 13.625 13.926 1.00 89.19 339 THR A CA 1
ATOM 2641 C C . THR A 1 339 ? -13.169 14.560 14.235 1.00 89.19 339 THR A C 1
ATOM 2643 O O . THR A 1 339 ? -13.275 15.397 15.136 1.00 89.19 339 THR A O 1
ATOM 2646 N N . ILE A 1 340 ? -12.069 14.470 13.485 1.00 87.88 340 ILE A N 1
ATOM 2647 C CA . ILE A 1 340 ? -10.884 15.333 13.669 1.00 87.88 340 ILE A CA 1
ATOM 2648 C C . ILE A 1 340 ? -11.157 16.755 13.144 1.00 87.88 340 ILE A C 1
ATOM 2650 O O . ILE A 1 340 ? -10.551 17.734 13.576 1.00 87.88 340 ILE A O 1
ATOM 2654 N N . GLU A 1 341 ? -12.101 16.883 12.218 1.00 82.19 341 GLU A N 1
ATOM 2655 C CA . GLU A 1 341 ? -12.487 18.109 11.523 1.00 82.19 341 GLU A CA 1
ATOM 2656 C C . GLU A 1 341 ? -13.062 19.165 12.471 1.00 82.19 341 GLU A C 1
ATOM 2658 O O . GLU A 1 341 ? -12.914 20.358 12.221 1.00 82.19 341 GLU A O 1
ATOM 2663 N N . THR A 1 342 ? -13.686 18.731 13.568 1.00 83.56 342 THR A N 1
ATOM 2664 C CA . THR A 1 342 ? -14.345 19.603 14.550 1.00 83.56 342 THR A CA 1
ATOM 2665 C C . THR A 1 342 ? -13.470 19.937 15.756 1.00 83.56 342 THR A C 1
ATOM 2667 O O . THR A 1 342 ? -13.939 20.614 16.668 1.00 83.56 342 THR A O 1
ATOM 2670 N N . ALA A 1 343 ? -12.218 19.471 15.780 1.00 86.56 343 ALA A N 1
ATOM 2671 C CA . ALA A 1 343 ? -11.310 19.730 16.890 1.00 86.56 343 ALA A CA 1
ATOM 2672 C C . ALA A 1 343 ? -10.958 21.224 17.013 1.00 86.56 343 ALA A C 1
ATOM 2674 O O . ALA A 1 343 ? -10.630 21.881 16.018 1.00 86.56 343 ALA A O 1
ATOM 2675 N N . GLY A 1 344 ? -10.989 21.743 18.241 1.00 86.06 344 GLY A N 1
ATOM 2676 C CA . GLY A 1 344 ? -10.592 23.111 18.572 1.00 86.06 344 GLY A CA 1
ATOM 2677 C C . GLY A 1 344 ? -9.105 23.364 18.315 1.00 86.06 344 GLY A C 1
ATOM 2678 O O . GLY A 1 344 ? -8.284 22.447 18.347 1.00 86.06 344 GLY A O 1
ATOM 2679 N N . GLN A 1 345 ? -8.721 24.621 18.058 1.00 84.50 345 GLN A N 1
ATOM 2680 C CA . GLN A 1 345 ? -7.313 24.975 17.801 1.00 84.50 345 GLN A CA 1
ATOM 2681 C C . GLN A 1 345 ? -6.381 24.619 18.970 1.00 84.50 345 GLN A C 1
ATOM 2683 O O . GLN A 1 345 ? -5.213 24.313 18.752 1.00 84.50 345 GLN A O 1
ATOM 2688 N N . ASP A 1 346 ? -6.891 24.647 20.198 1.00 89.25 346 ASP A N 1
ATOM 2689 C CA . ASP A 1 346 ? -6.173 24.294 21.418 1.00 89.25 346 ASP A CA 1
ATOM 2690 C C . ASP A 1 346 ? -5.922 22.785 21.558 1.00 89.25 346 ASP A C 1
ATOM 2692 O O . ASP A 1 346 ? -5.002 22.393 22.278 1.00 89.25 346 ASP A O 1
ATOM 2696 N N . GLU A 1 347 ? -6.673 21.937 20.850 1.00 91.50 347 GLU A N 1
ATOM 2697 C CA . GLU A 1 347 ? -6.433 20.490 20.792 1.00 91.50 347 GLU A CA 1
ATOM 2698 C C . GLU A 1 347 ? -5.220 20.139 19.915 1.00 91.50 347 GLU A C 1
ATOM 2700 O O . GLU A 1 347 ? -4.560 19.126 20.155 1.00 91.50 347 GLU A O 1
ATOM 2705 N N . TRP A 1 348 ? -4.878 20.993 18.944 1.00 93.81 348 TRP A N 1
ATOM 2706 C CA . TRP A 1 348 ? -3.716 20.815 18.074 1.00 93.81 348 TRP A CA 1
ATOM 2707 C C . TRP A 1 348 ? -2.429 21.233 18.784 1.00 93.81 348 TRP A C 1
ATOM 2709 O O . TRP A 1 348 ? -2.187 22.410 19.062 1.00 93.81 348 TRP A O 1
ATOM 2719 N N . LYS A 1 349 ? -1.569 20.256 19.056 1.00 95.81 349 LYS A N 1
ATOM 2720 C CA . LYS A 1 349 ? -0.290 20.444 19.740 1.00 95.81 349 LYS A CA 1
ATOM 2721 C C . LYS A 1 349 ? 0.863 20.493 18.754 1.00 95.81 349 LYS A C 1
ATOM 2723 O O . LYS A 1 349 ? 0.803 19.926 17.664 1.00 95.81 349 LYS A O 1
ATOM 2728 N N . ASP A 1 350 ? 1.926 21.163 19.164 1.00 96.25 350 ASP A N 1
ATOM 2729 C CA . ASP A 1 350 ? 3.172 21.192 18.412 1.00 96.25 350 ASP A CA 1
ATOM 2730 C C . ASP A 1 350 ? 3.777 19.783 18.360 1.00 96.25 350 ASP A C 1
ATOM 2732 O O . ASP A 1 350 ? 3.764 19.046 19.349 1.00 96.25 350 ASP A O 1
ATOM 2736 N N . VAL A 1 351 ? 4.284 19.399 17.191 1.00 94.25 351 VAL A N 1
ATOM 2737 C CA . VAL A 1 351 ? 4.996 18.131 17.019 1.00 94.25 351 VAL A CA 1
ATOM 2738 C C . VAL A 1 351 ? 6.379 18.200 17.655 1.00 94.25 351 VAL A C 1
ATOM 2740 O O . VAL A 1 351 ? 7.012 19.259 17.715 1.00 94.25 351 VAL A O 1
ATOM 2743 N N . LYS A 1 352 ? 6.868 17.039 18.085 1.00 88.75 352 LYS A N 1
ATOM 2744 C CA . LYS A 1 352 ? 8.232 16.844 18.568 1.00 88.75 352 LYS A CA 1
ATOM 2745 C C . LYS A 1 352 ? 9.065 16.245 17.425 1.00 88.75 352 LYS A C 1
ATOM 2747 O O . LYS A 1 352 ? 8.728 15.163 16.949 1.00 88.75 352 LYS A O 1
ATOM 2752 N N . PRO A 1 353 ? 10.148 16.898 16.976 1.00 83.56 353 PRO A N 1
ATOM 2753 C CA . PRO A 1 353 ? 11.161 16.243 16.155 1.00 83.56 353 PRO A CA 1
ATOM 2754 C C . PRO A 1 353 ? 11.720 15.021 16.881 1.00 83.56 353 PRO A C 1
ATOM 2756 O O . PRO A 1 353 ? 12.038 15.114 18.068 1.00 83.56 353 PRO A O 1
ATOM 2759 N N . ILE A 1 354 ? 11.884 13.900 16.189 1.00 73.19 354 ILE A N 1
ATOM 2760 C CA . ILE A 1 354 ? 12.690 12.791 16.705 1.00 73.19 354 ILE A CA 1
ATOM 2761 C C . ILE A 1 354 ? 14.157 13.184 16.431 1.00 73.19 354 ILE A C 1
ATOM 2763 O O . ILE A 1 354 ? 14.542 13.250 15.265 1.00 73.19 354 ILE A O 1
ATOM 2767 N N . PRO A 1 355 ? 14.962 13.557 17.451 1.00 53.72 355 PRO A N 1
ATOM 2768 C CA . PRO A 1 355 ? 16.292 14.136 17.233 1.00 53.72 355 PRO A CA 1
ATOM 2769 C C . PRO A 1 355 ? 17.259 13.168 16.527 1.00 53.72 355 PRO A C 1
ATOM 2771 O O . PRO A 1 355 ? 17.025 11.962 16.501 1.00 53.72 355 PRO A O 1
ATOM 2774 N N . GLU A 1 356 ? 18.395 13.695 16.037 1.00 45.59 356 GLU A N 1
ATOM 2775 C CA . GLU A 1 356 ? 19.505 13.010 15.321 1.00 45.59 356 GLU A CA 1
ATOM 2776 C C . GLU A 1 356 ? 20.018 11.692 15.940 1.00 45.59 356 GLU A C 1
ATOM 2778 O O . GLU A 1 356 ? 20.739 10.935 15.286 1.00 45.59 356 GLU A O 1
ATOM 2783 N N . VAL A 1 357 ? 19.613 11.369 17.171 1.00 40.56 357 VAL A N 1
ATOM 2784 C CA . VAL A 1 357 ? 19.715 10.025 17.763 1.00 40.56 357 VAL A CA 1
ATOM 2785 C C . VAL A 1 357 ? 19.113 8.954 16.838 1.00 40.56 357 VAL A C 1
ATOM 2787 O O . VAL A 1 357 ? 19.606 7.831 16.807 1.00 40.56 357 VAL A O 1
ATOM 2790 N N . PHE A 1 358 ? 18.152 9.326 15.984 1.00 46.59 358 PHE A N 1
ATOM 2791 C CA . PHE A 1 358 ? 17.630 8.504 14.892 1.00 46.59 358 PHE A CA 1
ATOM 2792 C C . PHE A 1 358 ? 18.735 7.896 14.002 1.00 46.59 358 PHE A C 1
ATOM 2794 O O . PHE A 1 358 ? 18.676 6.720 13.661 1.00 46.59 358 PHE A O 1
ATOM 2801 N N . ILE A 1 359 ? 19.801 8.641 13.687 1.00 45.88 359 ILE A N 1
ATOM 2802 C CA . ILE A 1 359 ? 20.918 8.141 12.867 1.00 45.88 359 ILE A CA 1
ATOM 2803 C C . ILE A 1 359 ? 21.880 7.278 13.697 1.00 45.88 359 ILE A C 1
ATOM 2805 O O . ILE A 1 359 ? 22.459 6.326 13.175 1.00 45.88 359 ILE A O 1
ATOM 2809 N N . SER A 1 360 ? 22.093 7.593 14.978 1.00 37.81 360 SER A N 1
ATOM 2810 C CA . SER A 1 360 ? 23.074 6.896 15.825 1.00 37.81 360 SER A CA 1
ATOM 2811 C C . SER A 1 360 ? 22.543 5.612 16.477 1.00 37.81 360 SER A C 1
ATOM 2813 O O . SER A 1 360 ? 23.338 4.710 16.746 1.00 37.81 360 SER A O 1
ATOM 2815 N N . GLU A 1 361 ? 21.227 5.486 16.665 1.00 39.00 361 GLU A N 1
ATOM 2816 C CA . GLU A 1 361 ? 20.573 4.270 17.169 1.00 39.00 361 GLU A CA 1
ATOM 2817 C C . GLU A 1 361 ? 20.226 3.274 16.055 1.00 39.00 361 GLU A C 1
ATOM 2819 O O . GLU A 1 361 ? 20.439 2.083 16.254 1.00 39.00 361 GLU A O 1
ATOM 2824 N N . LEU A 1 362 ? 19.870 3.720 14.838 1.00 42.72 362 LEU A N 1
ATOM 2825 C CA . LEU A 1 362 ? 19.906 2.837 13.652 1.00 42.72 362 LEU A CA 1
ATOM 2826 C C . LEU A 1 362 ? 21.326 2.276 13.404 1.00 42.72 362 LEU A C 1
ATOM 2828 O O . LEU A 1 362 ? 21.497 1.174 12.891 1.00 42.72 362 LEU A O 1
ATOM 2832 N N . ARG A 1 363 ? 22.374 3.016 13.803 1.00 40.66 363 ARG A N 1
ATOM 2833 C CA . ARG A 1 363 ? 23.788 2.595 13.722 1.00 40.66 363 ARG A CA 1
ATOM 2834 C C . ARG A 1 363 ? 24.217 1.583 14.793 1.00 40.66 363 ARG A C 1
ATOM 2836 O O . ARG A 1 363 ? 25.326 1.060 14.687 1.00 40.66 363 ARG A O 1
ATOM 2843 N N . ARG A 1 364 ? 23.417 1.317 15.832 1.00 37.59 364 ARG A N 1
ATOM 2844 C CA . ARG A 1 364 ? 23.805 0.439 16.949 1.00 37.59 364 ARG A CA 1
ATOM 2845 C C . ARG A 1 364 ? 22.729 -0.608 17.237 1.00 37.59 364 ARG A C 1
ATOM 2847 O O . ARG A 1 364 ? 21.695 -0.253 17.795 1.00 37.59 364 ARG A O 1
ATOM 2854 N N . PRO A 1 365 ? 22.983 -1.911 17.019 1.00 39.94 365 PRO A N 1
ATOM 2855 C CA . PRO A 1 365 ? 22.171 -2.920 17.676 1.00 39.94 365 PRO A CA 1
ATOM 2856 C C . PRO A 1 365 ? 22.433 -2.828 19.185 1.00 39.94 365 PRO A C 1
ATOM 2858 O O . PRO A 1 365 ? 23.513 -3.173 19.666 1.00 39.94 365 PRO A O 1
ATOM 2861 N N . ALA A 1 366 ? 21.455 -2.341 19.948 1.00 36.69 366 ALA A N 1
ATOM 2862 C CA . ALA A 1 366 ? 21.478 -2.407 21.403 1.00 36.69 366 ALA A CA 1
ATOM 2863 C C . ALA A 1 366 ? 21.219 -3.855 21.853 1.00 36.69 366 ALA A C 1
ATOM 2865 O O . ALA A 1 366 ? 20.126 -4.215 22.283 1.00 36.69 366 ALA A O 1
ATOM 2866 N N . LEU A 1 367 ? 22.244 -4.701 21.760 1.00 41.28 367 LEU A N 1
ATOM 2867 C CA . LEU A 1 367 ? 22.330 -5.939 22.526 1.00 41.28 367 LEU A CA 1
ATOM 2868 C C . LEU A 1 367 ? 23.137 -5.647 23.789 1.00 41.28 367 LEU A C 1
ATOM 2870 O O . LEU A 1 367 ? 24.327 -5.931 23.876 1.00 41.28 367 LEU A O 1
ATOM 2874 N N . ASN A 1 368 ? 22.466 -5.074 24.786 1.00 35.72 368 ASN A N 1
ATOM 2875 C CA . ASN A 1 368 ? 23.000 -5.034 26.139 1.00 35.72 368 ASN A CA 1
ATOM 2876 C C . ASN A 1 368 ? 22.323 -6.160 26.919 1.00 35.72 368 ASN A C 1
ATOM 2878 O O . ASN A 1 368 ? 21.180 -6.062 27.364 1.00 35.72 368 ASN A O 1
ATOM 2882 N N . GLU A 1 369 ? 23.050 -7.269 26.991 1.00 40.47 369 GLU A N 1
ATOM 2883 C CA . GLU A 1 369 ? 22.721 -8.505 27.678 1.00 40.47 369 GLU A CA 1
ATOM 2884 C C . GLU A 1 369 ? 22.433 -8.279 29.168 1.00 40.47 369 GLU A C 1
ATOM 2886 O O . GLU A 1 369 ? 23.273 -7.755 29.892 1.00 40.47 369 GLU A O 1
ATOM 2891 N N . GLN A 1 370 ? 21.338 -8.854 29.669 1.00 34.66 370 GLN A N 1
ATOM 2892 C CA . GLN A 1 370 ? 21.495 -9.862 30.716 1.00 34.66 370 GLN A CA 1
ATOM 2893 C C . GLN A 1 370 ? 20.662 -11.097 30.357 1.00 34.66 370 GLN A C 1
ATOM 2895 O O . GLN A 1 370 ? 19.441 -11.135 30.476 1.00 34.66 370 GLN A O 1
ATOM 2900 N N . THR A 1 371 ? 21.400 -12.118 29.914 1.00 36.09 371 THR A N 1
ATOM 2901 C CA . THR A 1 371 ? 21.020 -13.507 29.607 1.00 36.09 371 THR A CA 1
ATOM 2902 C C . THR A 1 371 ? 20.254 -13.780 28.312 1.00 36.09 371 THR A C 1
ATOM 2904 O O . THR A 1 371 ? 19.095 -14.184 28.325 1.00 36.09 371 THR A O 1
ATOM 2907 N N . VAL A 1 372 ? 20.980 -13.772 27.187 1.00 34.03 372 VAL A N 1
ATOM 2908 C CA . VAL A 1 372 ? 20.677 -14.724 26.110 1.00 34.03 372 VAL A CA 1
ATOM 2909 C C . VAL A 1 372 ? 21.946 -15.436 25.659 1.00 34.03 372 VAL A C 1
ATOM 2911 O O . VAL A 1 372 ? 22.800 -14.878 24.987 1.00 34.03 372 VAL A O 1
ATOM 2914 N N . ASN A 1 373 ? 22.070 -16.701 26.052 1.00 27.28 373 ASN A N 1
ATOM 2915 C CA . ASN A 1 373 ? 23.173 -17.563 25.649 1.00 27.28 373 ASN A CA 1
ATOM 2916 C C . ASN A 1 373 ? 22.842 -18.175 24.275 1.00 27.28 373 ASN A C 1
ATOM 2918 O O . ASN A 1 373 ? 22.348 -19.302 24.186 1.00 27.28 373 ASN A O 1
ATOM 2922 N N . TRP A 1 374 ? 23.054 -17.403 23.207 1.00 33.03 374 TRP A N 1
ATOM 2923 C CA . TRP A 1 374 ? 23.097 -17.914 21.837 1.00 33.03 374 TRP A CA 1
ATOM 2924 C C . TRP A 1 374 ? 24.525 -18.371 21.543 1.00 33.03 374 TRP A C 1
ATOM 2926 O O . TRP A 1 374 ? 25.446 -17.562 21.457 1.00 33.03 374 TRP A O 1
ATOM 2936 N N . ARG A 1 375 ? 24.726 -19.682 21.386 1.00 31.84 375 ARG A N 1
ATOM 2937 C CA . ARG A 1 375 ? 25.985 -20.239 20.879 1.00 31.84 375 ARG A CA 1
ATOM 2938 C C . ARG A 1 375 ? 26.193 -19.799 19.423 1.00 31.84 375 ARG A C 1
ATOM 2940 O O . ARG A 1 375 ? 25.736 -20.454 18.498 1.00 31.84 375 ARG A O 1
ATOM 2947 N N . THR A 1 376 ? 26.867 -18.665 19.276 1.00 33.34 376 THR A N 1
ATOM 2948 C CA . THR A 1 376 ? 27.921 -18.361 18.299 1.00 33.34 376 THR A CA 1
ATOM 2949 C C . THR A 1 376 ? 27.662 -18.777 16.844 1.00 33.34 376 THR A C 1
ATOM 2951 O O . THR A 1 376 ? 28.323 -19.662 16.308 1.00 33.34 376 THR A O 1
ATOM 2954 N N . LEU A 1 377 ? 26.802 -18.026 16.157 1.00 28.16 377 LEU A N 1
ATOM 2955 C CA . LEU A 1 377 ? 27.141 -17.555 14.813 1.00 28.16 377 LEU A CA 1
ATOM 2956 C C . LEU A 1 377 ? 27.814 -16.194 15.006 1.00 28.16 377 LEU A C 1
ATOM 2958 O O . LEU A 1 377 ? 27.156 -15.234 15.401 1.00 28.16 377 LEU A O 1
ATOM 2962 N N . LYS A 1 378 ? 29.135 -16.123 14.810 1.00 29.55 378 LYS A N 1
ATOM 2963 C CA . LYS A 1 378 ? 29.850 -14.844 14.732 1.00 29.55 378 LYS A CA 1
ATOM 2964 C C . LYS A 1 378 ? 29.409 -14.142 13.446 1.00 29.55 378 LYS A C 1
ATOM 2966 O O . LYS A 1 378 ? 30.003 -14.355 12.396 1.00 29.55 378 LYS A O 1
ATOM 2971 N N . TRP A 1 379 ? 28.353 -13.344 13.529 1.00 32.62 379 TRP A N 1
ATOM 2972 C CA . TRP A 1 379 ? 28.170 -12.238 12.600 1.00 32.62 379 TRP A CA 1
ATOM 2973 C C . TRP A 1 379 ? 29.163 -11.166 13.032 1.00 32.62 379 TRP A C 1
ATOM 2975 O O . TRP A 1 379 ? 29.070 -10.653 14.145 1.00 32.62 379 TRP A O 1
ATOM 2985 N N . ASP A 1 380 ? 30.171 -10.913 12.205 1.00 32.25 380 ASP A N 1
ATOM 2986 C CA . ASP A 1 380 ? 31.234 -9.951 12.490 1.00 32.25 380 ASP A CA 1
ATOM 2987 C C . ASP A 1 380 ? 30.703 -8.515 12.305 1.00 32.25 380 ASP A C 1
ATOM 2989 O O . ASP A 1 380 ? 30.923 -7.850 11.292 1.00 32.25 380 ASP A O 1
ATOM 2993 N N . ILE A 1 381 ? 29.890 -8.082 13.274 1.00 40.00 381 ILE A N 1
ATOM 2994 C CA . ILE A 1 381 ? 29.205 -6.779 13.335 1.00 40.00 381 ILE A CA 1
ATOM 2995 C C . ILE A 1 381 ? 30.209 -5.621 13.496 1.00 40.00 381 ILE A C 1
ATOM 2997 O O . ILE A 1 381 ? 29.892 -4.480 13.173 1.00 40.00 381 ILE A O 1
ATOM 3001 N N . GLU A 1 382 ? 31.452 -5.899 13.904 1.00 34.84 382 GLU A N 1
ATOM 3002 C CA . GLU A 1 382 ? 32.518 -4.893 14.038 1.00 34.84 382 GLU A CA 1
ATOM 3003 C C . GLU A 1 382 ? 33.012 -4.335 12.687 1.00 34.84 382 GLU A C 1
ATOM 3005 O O . GLU A 1 382 ? 33.746 -3.350 12.656 1.00 34.84 382 GLU A O 1
ATOM 3010 N N . SER A 1 383 ? 32.570 -4.910 11.562 1.00 37.44 383 SER A N 1
ATOM 3011 C CA . SER A 1 383 ? 32.892 -4.435 10.208 1.00 37.44 383 SER A CA 1
ATOM 3012 C C . SER A 1 383 ? 31.932 -3.372 9.648 1.00 37.44 383 SER A C 1
ATOM 3014 O O . SER A 1 383 ? 32.128 -2.899 8.527 1.00 37.44 383 SER A O 1
ATOM 3016 N N . TRP A 1 384 ? 30.900 -2.964 10.397 1.00 36.25 384 TRP A N 1
ATOM 3017 C CA . TRP A 1 384 ? 29.922 -1.980 9.922 1.00 36.25 384 TRP A CA 1
ATOM 3018 C C . TRP A 1 384 ? 30.492 -0.558 10.001 1.00 36.25 384 TRP A C 1
ATOM 3020 O O . TRP A 1 384 ? 30.522 0.077 11.055 1.00 36.25 384 TRP A O 1
ATOM 3030 N N . SER A 1 385 ? 30.955 -0.049 8.859 1.00 39.47 385 SER A N 1
ATOM 3031 C CA . SER A 1 385 ? 31.379 1.342 8.699 1.00 39.47 385 SER A CA 1
ATOM 3032 C C . SER A 1 385 ? 30.169 2.288 8.660 1.00 39.47 385 SER A C 1
ATOM 3034 O O . SER A 1 385 ? 29.045 1.889 8.338 1.00 39.47 385 SER A O 1
ATOM 3036 N N . THR A 1 386 ? 30.398 3.581 8.911 1.00 38.62 386 THR A N 1
ATOM 3037 C CA . THR A 1 386 ? 29.422 4.675 8.722 1.00 38.62 386 THR A CA 1
ATOM 3038 C C . THR A 1 386 ? 28.783 4.712 7.323 1.00 38.62 386 THR A C 1
ATOM 3040 O O . THR A 1 386 ? 27.719 5.299 7.162 1.00 38.62 386 THR A O 1
ATOM 3043 N N . GLU A 1 387 ? 29.387 4.036 6.346 1.00 34.72 387 GLU A N 1
ATOM 3044 C CA . GLU A 1 387 ? 28.927 3.844 4.963 1.00 34.72 387 GLU A CA 1
ATOM 3045 C C . GLU A 1 387 ? 27.751 2.847 4.836 1.00 34.72 387 GLU A C 1
ATOM 3047 O O . GLU A 1 387 ? 27.074 2.793 3.813 1.00 34.72 387 GLU A O 1
ATOM 3052 N N . THR A 1 388 ? 27.479 2.057 5.881 1.00 40.56 388 THR A N 1
ATOM 3053 C CA . THR A 1 388 ? 26.365 1.085 5.918 1.00 40.56 388 THR A CA 1
ATOM 3054 C C . THR A 1 388 ? 25.076 1.727 6.446 1.00 40.56 388 THR A C 1
ATOM 3056 O O . THR A 1 388 ? 23.975 1.324 6.081 1.00 40.56 388 THR A O 1
ATOM 3059 N N . ALA A 1 389 ? 25.200 2.789 7.248 1.00 39.78 389 ALA A N 1
ATOM 3060 C CA . ALA A 1 389 ? 24.072 3.517 7.830 1.00 39.78 389 ALA A CA 1
ATOM 3061 C C . ALA A 1 389 ? 23.396 4.497 6.855 1.00 39.78 389 ALA A C 1
ATOM 3063 O O . ALA A 1 389 ? 22.245 4.871 7.066 1.00 39.78 389 ALA A O 1
ATOM 3064 N N . THR A 1 390 ? 24.088 4.889 5.779 1.00 41.69 390 THR A N 1
ATOM 3065 C CA . THR A 1 390 ? 23.560 5.743 4.701 1.00 41.69 390 THR A CA 1
ATOM 3066 C C . THR A 1 390 ? 22.618 4.995 3.743 1.00 41.69 390 THR A C 1
ATOM 3068 O O . THR A 1 390 ? 21.954 5.631 2.932 1.00 41.69 390 THR A O 1
ATOM 3071 N N . LYS A 1 391 ? 22.479 3.663 3.873 1.00 51.50 391 LYS A N 1
ATOM 3072 C CA . LYS A 1 391 ? 21.570 2.810 3.074 1.00 51.50 391 LYS A CA 1
ATOM 3073 C C . LYS A 1 391 ? 20.265 2.427 3.787 1.00 51.50 391 LYS A C 1
ATOM 3075 O O . LYS A 1 391 ? 19.531 1.571 3.300 1.00 51.50 391 LYS A O 1
ATOM 3080 N N . SER A 1 392 ? 19.979 3.023 4.944 1.00 66.31 392 SER A N 1
ATOM 3081 C CA . SER A 1 392 ? 18.834 2.626 5.767 1.00 66.31 392 SER A CA 1
ATOM 3082 C C . SER A 1 392 ? 17.495 3.106 5.214 1.00 66.31 392 SER A C 1
ATOM 3084 O O . SER A 1 392 ? 16.512 2.421 5.434 1.00 66.31 392 SER A O 1
ATOM 3086 N N . LEU A 1 393 ? 17.423 4.216 4.474 1.00 82.75 393 LEU A N 1
ATOM 3087 C CA . LEU A 1 393 ? 16.177 4.689 3.865 1.00 82.75 393 LEU A CA 1
ATOM 3088 C C . LEU A 1 393 ? 16.203 4.485 2.355 1.00 82.75 393 LEU A C 1
ATOM 3090 O O . LEU A 1 393 ? 17.061 5.036 1.678 1.00 82.75 393 LEU A O 1
ATOM 3094 N N . GLN A 1 394 ? 15.265 3.708 1.829 1.00 88.44 394 GLN A N 1
ATOM 3095 C CA . GLN A 1 394 ? 15.213 3.375 0.405 1.00 88.44 394 GLN A CA 1
ATOM 3096 C C . GLN A 1 394 ? 13.775 3.249 -0.086 1.00 88.44 394 GLN A C 1
ATOM 3098 O O . GLN A 1 394 ? 12.862 2.987 0.697 1.00 88.44 394 GLN A O 1
ATOM 3103 N N . ALA A 1 395 ? 13.570 3.382 -1.388 1.00 93.88 395 ALA A N 1
ATOM 3104 C CA . ALA A 1 395 ? 12.289 3.109 -2.009 1.00 93.88 395 ALA A CA 1
ATOM 3105 C C . ALA A 1 395 ? 11.826 1.678 -1.704 1.00 93.88 395 ALA A C 1
ATOM 3107 O O . ALA A 1 395 ? 12.615 0.722 -1.682 1.00 93.88 395 ALA A O 1
ATOM 3108 N N . GLN A 1 396 ? 10.527 1.515 -1.472 1.00 93.44 396 GLN A N 1
ATOM 3109 C CA . GLN A 1 396 ? 9.929 0.194 -1.376 1.00 93.44 396 GLN A CA 1
ATOM 3110 C C . GLN A 1 396 ? 9.996 -0.501 -2.739 1.00 93.44 396 GLN A C 1
ATOM 3112 O O . GLN A 1 396 ? 9.426 -0.026 -3.715 1.00 93.44 396 GLN A O 1
ATOM 3117 N N . THR A 1 397 ? 10.654 -1.656 -2.796 1.00 89.81 397 THR A N 1
ATOM 3118 C CA . THR A 1 397 ? 10.747 -2.474 -4.016 1.00 89.81 397 THR A CA 1
ATOM 3119 C C . THR A 1 397 ? 9.706 -3.589 -4.068 1.00 89.81 397 THR A C 1
ATOM 3121 O O . THR A 1 397 ? 9.271 -3.979 -5.150 1.00 89.81 397 THR A O 1
ATOM 3124 N N . ALA A 1 398 ? 9.301 -4.098 -2.901 1.00 88.00 398 ALA A N 1
ATOM 3125 C CA . ALA A 1 398 ? 8.254 -5.104 -2.784 1.00 88.00 398 ALA A CA 1
ATOM 3126 C C . ALA A 1 398 ? 6.876 -4.513 -3.143 1.00 88.00 398 ALA A C 1
ATOM 3128 O O . ALA A 1 398 ? 6.644 -3.328 -2.866 1.00 88.00 398 ALA A O 1
ATOM 3129 N N . PRO A 1 399 ? 5.943 -5.317 -3.679 1.00 89.56 399 PRO A N 1
ATOM 3130 C CA . PRO A 1 399 ? 4.584 -4.864 -3.944 1.00 89.56 399 PRO A CA 1
ATOM 3131 C C . PRO A 1 399 ? 3.930 -4.219 -2.726 1.00 89.56 399 PRO A C 1
ATOM 3133 O O . PRO A 1 399 ? 4.125 -4.651 -1.587 1.00 89.56 399 PRO A O 1
ATOM 3136 N N . LEU A 1 400 ? 3.151 -3.166 -2.974 1.00 93.44 400 LEU A N 1
ATOM 3137 C CA . LEU A 1 400 ? 2.328 -2.553 -1.938 1.00 93.44 400 LEU A CA 1
ATOM 3138 C C . LEU A 1 400 ? 1.261 -3.547 -1.471 1.00 93.44 400 LEU A C 1
ATOM 3140 O O . LEU A 1 400 ? 0.788 -4.380 -2.246 1.00 93.44 400 LEU A O 1
ATOM 3144 N N . ILE A 1 401 ? 0.845 -3.427 -0.213 1.00 95.56 401 ILE A N 1
ATOM 3145 C CA . ILE A 1 401 ? -0.303 -4.180 0.289 1.00 95.56 401 ILE A CA 1
ATOM 3146 C C . ILE A 1 401 ? -1.566 -3.504 -0.237 1.00 95.56 401 ILE A C 1
ATOM 3148 O O . ILE A 1 401 ? -1.819 -2.342 0.092 1.00 95.56 401 ILE A O 1
ATOM 3152 N N . ARG A 1 402 ? -2.362 -4.219 -1.035 1.00 95.25 402 ARG A N 1
ATOM 3153 C CA . ARG A 1 402 ? -3.563 -3.679 -1.687 1.00 95.25 402 ARG A CA 1
ATOM 3154 C C . ARG A 1 402 ? -4.775 -4.579 -1.534 1.00 95.25 402 ARG A C 1
ATOM 3156 O O . ARG A 1 402 ? -4.665 -5.782 -1.290 1.00 95.25 402 ARG A O 1
ATOM 3163 N N . HIS A 1 403 ? -5.946 -3.981 -1.730 1.00 95.00 403 HIS A N 1
ATOM 3164 C CA . HIS A 1 403 ? -7.170 -4.741 -1.943 1.00 95.00 403 HIS A CA 1
ATOM 3165 C C . HIS A 1 403 ? -7.098 -5.447 -3.299 1.00 95.00 403 HIS A C 1
ATOM 3167 O O . HIS A 1 403 ? -6.979 -4.794 -4.333 1.00 95.00 403 HIS A O 1
ATOM 3173 N N . THR A 1 404 ? -7.220 -6.771 -3.297 1.00 90.75 404 THR A N 1
ATOM 3174 C CA . THR A 1 404 ? -7.028 -7.579 -4.511 1.00 90.75 404 THR A CA 1
ATOM 3175 C C . THR A 1 404 ? -8.270 -8.368 -4.937 1.00 90.75 404 THR A C 1
ATOM 3177 O O . THR A 1 404 ? -8.321 -8.822 -6.077 1.00 90.75 404 THR A O 1
ATOM 3180 N N . GLN A 1 405 ? -9.253 -8.584 -4.052 1.00 94.06 405 GLN A N 1
ATOM 3181 C CA . GLN A 1 405 ? -10.539 -9.235 -4.363 1.00 94.06 405 GLN A CA 1
ATOM 3182 C C . GLN A 1 405 ? -11.550 -9.033 -3.233 1.00 94.06 405 GLN A C 1
ATOM 3184 O O . GLN A 1 405 ? -11.174 -8.926 -2.067 1.00 94.06 405 GLN A O 1
ATOM 3189 N N . THR A 1 406 ? -12.837 -9.043 -3.576 1.00 97.25 406 THR A N 1
ATOM 3190 C CA . THR A 1 406 ? -13.955 -8.943 -2.632 1.00 97.25 406 THR A CA 1
ATOM 3191 C C . THR A 1 406 ? -14.806 -10.214 -2.683 1.00 97.25 406 THR A C 1
ATOM 3193 O O . THR A 1 406 ? -15.108 -10.709 -3.768 1.00 97.25 406 THR A O 1
ATOM 3196 N N . PHE A 1 407 ? -15.230 -10.703 -1.519 1.00 98.00 407 PHE A N 1
ATOM 3197 C CA . PHE A 1 407 ? -16.215 -11.768 -1.352 1.00 98.00 407 PHE A CA 1
ATOM 3198 C C . PHE A 1 407 ? -17.504 -11.203 -0.750 1.00 98.00 407 PHE A C 1
ATOM 3200 O O . PHE A 1 407 ? -17.452 -10.561 0.304 1.00 98.00 407 PHE A O 1
ATOM 3207 N N . PRO A 1 408 ? -18.667 -11.429 -1.382 1.00 98.12 408 PRO A N 1
ATOM 3208 C CA . PRO A 1 408 ? -19.939 -11.056 -0.785 1.00 98.12 408 PRO A CA 1
ATOM 3209 C C . PRO A 1 408 ? -20.250 -11.946 0.423 1.00 98.12 408 PRO A C 1
ATOM 3211 O O . PRO A 1 408 ? -19.788 -13.088 0.504 1.00 98.12 408 PRO A O 1
ATOM 3214 N N . LEU A 1 409 ? -21.086 -11.449 1.334 1.00 97.81 409 LEU A N 1
ATOM 3215 C CA . LEU A 1 409 ? -21.683 -12.279 2.376 1.00 97.81 409 LEU A CA 1
ATOM 3216 C C . LEU A 1 409 ? -22.462 -13.438 1.733 1.00 97.81 409 LEU A C 1
ATOM 3218 O O . LEU A 1 409 ? -23.447 -13.218 1.027 1.00 97.81 409 LEU A O 1
ATOM 3222 N N . LYS A 1 410 ? -22.027 -14.682 1.968 1.00 97.62 410 LYS A N 1
ATOM 3223 C CA . LYS A 1 410 ? -22.681 -15.870 1.403 1.00 97.62 410 LYS A CA 1
ATOM 3224 C C . LYS A 1 410 ? -23.943 -16.233 2.173 1.00 97.62 410 LYS A C 1
ATOM 3226 O O . LYS A 1 410 ? -24.915 -16.694 1.575 1.00 97.62 410 LYS A O 1
ATOM 3231 N N . GLY A 1 411 ? -23.916 -16.054 3.488 1.00 96.62 411 GLY A N 1
ATOM 3232 C CA . GLY A 1 411 ? -25.053 -16.335 4.346 1.00 96.62 411 GLY A CA 1
ATOM 3233 C C . GLY A 1 411 ? -24.786 -16.020 5.809 1.00 96.62 411 GLY A C 1
ATOM 3234 O O . GLY A 1 411 ? -23.652 -15.780 6.224 1.00 96.62 411 GLY A O 1
ATOM 3235 N N . THR A 1 412 ? -25.864 -16.056 6.584 1.00 96.88 412 THR A N 1
ATOM 3236 C CA . THR A 1 412 ? -25.849 -15.840 8.029 1.00 96.88 412 THR A CA 1
ATOM 3237 C C . THR A 1 412 ? -26.236 -17.130 8.734 1.00 96.88 412 THR A C 1
ATOM 3239 O O . THR A 1 412 ? -27.297 -17.699 8.482 1.00 96.88 412 THR A O 1
ATOM 3242 N N . ILE A 1 413 ? -25.379 -17.574 9.641 1.00 97.25 413 ILE A N 1
ATOM 3243 C CA . ILE A 1 413 ? -25.554 -18.739 10.496 1.00 97.25 413 ILE A CA 1
ATOM 3244 C C . ILE A 1 413 ? -26.037 -18.252 11.863 1.00 97.25 413 ILE A C 1
ATOM 3246 O O . ILE A 1 413 ? -25.500 -17.296 12.430 1.00 97.25 413 ILE A O 1
ATOM 3250 N N . LYS A 1 414 ? -27.056 -18.921 12.403 1.00 97.31 414 LYS A N 1
ATOM 3251 C CA . LYS A 1 414 ? -27.398 -18.839 13.824 1.00 97.31 414 LYS A CA 1
ATOM 3252 C C . LYS A 1 414 ? -26.777 -20.037 14.521 1.00 97.31 414 LYS A C 1
ATOM 3254 O O . LYS A 1 414 ? -27.114 -21.172 14.190 1.00 97.31 414 LYS A O 1
ATOM 3259 N N . THR A 1 415 ? -25.844 -19.784 15.430 1.00 97.44 415 THR A N 1
ATOM 3260 C CA . THR A 1 415 ? -25.157 -20.856 16.156 1.00 97.44 415 THR A CA 1
ATOM 3261 C C . THR A 1 415 ? -26.091 -21.489 17.193 1.00 97.44 415 THR A C 1
ATOM 3263 O O . THR A 1 415 ? -27.092 -20.865 17.570 1.00 97.44 415 THR A O 1
ATOM 3266 N N . PRO A 1 416 ? -25.803 -22.701 17.697 1.00 97.31 416 PRO A N 1
ATOM 3267 C CA . PRO A 1 416 ? -26.623 -23.324 18.738 1.00 97.31 416 PRO A CA 1
ATOM 3268 C C . PRO A 1 416 ? -26.779 -22.496 20.020 1.00 97.31 416 PRO A C 1
ATOM 3270 O O . PRO A 1 416 ? -27.823 -22.574 20.667 1.00 97.31 416 PRO A O 1
ATOM 3273 N N . LYS A 1 417 ? -25.801 -21.650 20.368 1.00 96.75 417 LYS A N 1
ATOM 3274 C CA . LYS A 1 417 ? -25.877 -20.692 21.489 1.00 96.75 417 LYS A CA 1
ATOM 3275 C C . LYS A 1 417 ? -26.549 -19.364 21.113 1.00 96.75 417 LYS A C 1
ATOM 3277 O O . LYS A 1 417 ? -26.556 -18.429 21.913 1.00 96.75 417 LYS A O 1
ATOM 3282 N N . GLY A 1 418 ? -27.130 -19.266 19.918 1.00 95.94 418 GLY A N 1
ATOM 3283 C CA . GLY A 1 418 ? -27.906 -18.116 19.453 1.00 95.94 418 GLY A CA 1
ATOM 3284 C C . GLY A 1 418 ? -27.072 -16.950 18.916 1.00 95.94 418 GLY A C 1
ATOM 3285 O O . GLY A 1 418 ? -27.618 -15.862 18.722 1.00 95.94 418 GLY A O 1
ATOM 3286 N N . LYS A 1 419 ? -25.769 -17.140 18.667 1.00 97.00 419 LYS A N 1
ATOM 3287 C CA . LYS A 1 419 ? -24.912 -16.103 18.076 1.00 97.00 419 LYS A CA 1
ATOM 3288 C C . LYS A 1 419 ? -25.175 -15.955 16.583 1.00 97.00 419 LYS A C 1
ATOM 3290 O O . LYS A 1 419 ? -25.620 -16.887 15.915 1.00 97.00 419 LYS A O 1
ATOM 3295 N N . THR A 1 420 ? -24.910 -14.761 16.063 1.00 97.44 420 THR A N 1
ATOM 3296 C CA . THR A 1 420 ? -24.964 -14.476 14.625 1.00 97.44 420 THR A CA 1
ATOM 3297 C C . THR A 1 420 ? -23.563 -14.607 14.055 1.00 97.44 420 THR A C 1
ATOM 3299 O O . THR A 1 420 ? -22.655 -13.935 14.534 1.00 97.44 420 THR A O 1
ATOM 3302 N N . VAL A 1 421 ? -23.390 -15.438 13.032 1.00 98.50 421 VAL A N 1
ATOM 3303 C CA . VAL A 1 421 ? -22.113 -15.610 12.337 1.00 98.50 421 VAL A CA 1
ATOM 3304 C C . VAL A 1 421 ? -22.316 -15.424 10.840 1.00 98.50 421 VAL A C 1
ATOM 3306 O O . VAL A 1 421 ? -23.160 -16.071 10.232 1.00 98.50 421 VAL A O 1
ATOM 3309 N N . TRP A 1 422 ? -21.544 -14.535 10.240 1.00 98.62 422 TRP A N 1
ATOM 3310 C CA . TRP A 1 422 ? -21.464 -14.341 8.799 1.00 98.62 422 TRP A CA 1
ATOM 3311 C C . TRP A 1 422 ? -20.482 -15.338 8.182 1.00 98.62 422 TRP A C 1
ATOM 3313 O O . TRP A 1 422 ? -19.389 -15.516 8.713 1.00 98.62 422 TRP A O 1
ATOM 3323 N N . ASP A 1 423 ? -20.860 -15.978 7.073 1.00 98.69 423 ASP A N 1
ATOM 3324 C CA . ASP A 1 423 ? -19.987 -16.835 6.258 1.00 98.69 423 ASP A CA 1
ATOM 3325 C C . ASP A 1 423 ? -19.687 -16.142 4.922 1.00 98.69 423 ASP A C 1
ATOM 3327 O O . ASP A 1 423 ? -20.607 -15.809 4.170 1.00 98.69 423 ASP A O 1
ATOM 3331 N N . PHE A 1 424 ? -18.406 -15.953 4.607 1.00 98.56 424 PHE A N 1
ATOM 3332 C CA . PHE A 1 424 ? -17.939 -15.393 3.331 1.00 98.56 424 PHE A CA 1
ATOM 3333 C C . PHE A 1 424 ? -17.483 -16.467 2.326 1.00 98.56 424 PHE A C 1
ATOM 3335 O O . PHE A 1 424 ? -16.940 -16.146 1.272 1.00 98.56 424 PHE A O 1
ATOM 3342 N N . ALA A 1 425 ? -17.720 -17.748 2.633 1.00 96.62 425 ALA A N 1
ATOM 3343 C CA . ALA A 1 425 ? -17.419 -18.952 1.849 1.00 96.62 425 ALA A CA 1
ATOM 3344 C C . ALA A 1 425 ? -15.930 -19.268 1.613 1.00 96.62 425 ALA A C 1
ATOM 3346 O O . ALA A 1 425 ? -15.590 -20.438 1.431 1.00 96.62 425 ALA A O 1
ATOM 3347 N N . GLN A 1 426 ? -15.049 -18.271 1.659 1.00 97.69 426 GLN A N 1
ATOM 3348 C CA . GLN A 1 426 ? -13.607 -18.404 1.468 1.00 97.69 426 GLN A CA 1
ATOM 3349 C C . GLN A 1 426 ? -12.861 -17.982 2.737 1.00 97.69 426 GLN A C 1
ATOM 3351 O O . GLN A 1 426 ? -13.188 -16.961 3.333 1.00 97.69 426 GLN A O 1
ATOM 3356 N N . ASN A 1 427 ? -11.842 -18.753 3.130 1.00 98.50 427 ASN A N 1
ATOM 3357 C CA . ASN A 1 427 ? -10.878 -18.305 4.135 1.00 98.50 427 ASN A CA 1
ATOM 3358 C C . ASN A 1 427 ? -9.881 -17.349 3.471 1.00 98.50 427 ASN A C 1
ATOM 3360 O O . ASN A 1 427 ? -9.215 -17.738 2.507 1.00 98.50 427 ASN A O 1
ATOM 3364 N N . ILE A 1 428 ? -9.819 -16.109 3.945 1.00 97.94 428 ILE A N 1
ATOM 3365 C CA . ILE A 1 428 ? -9.024 -15.029 3.362 1.00 97.94 428 ILE A CA 1
ATOM 3366 C C . ILE A 1 428 ? -8.131 -14.371 4.410 1.00 97.94 428 ILE A C 1
ATOM 3368 O O . ILE A 1 428 ? -8.411 -14.442 5.602 1.00 97.94 428 ILE A O 1
ATOM 3372 N N . THR A 1 429 ? -7.120 -13.637 3.948 1.00 98.44 429 THR A N 1
ATOM 3373 C CA . THR A 1 429 ? -6.449 -12.605 4.747 1.00 98.44 429 THR A CA 1
ATOM 3374 C C . THR A 1 429 ? -6.967 -11.243 4.327 1.00 98.44 429 THR A C 1
ATOM 3376 O O . THR A 1 429 ? -6.941 -10.905 3.142 1.00 98.44 429 THR A O 1
ATOM 3379 N N . GLY A 1 430 ? -7.445 -10.450 5.277 1.00 97.94 430 GLY A N 1
ATOM 3380 C CA . GLY A 1 430 ? -7.907 -9.102 4.995 1.00 97.94 430 GLY A CA 1
ATOM 3381 C C . GLY A 1 430 ? -8.844 -8.560 6.057 1.00 97.94 430 GLY A C 1
ATOM 3382 O O . GLY A 1 430 ? -8.583 -8.710 7.248 1.00 97.94 430 GLY A O 1
ATOM 3383 N N . LYS A 1 431 ? -9.899 -7.871 5.623 1.00 98.25 431 LYS A N 1
ATOM 3384 C CA . LYS A 1 431 ? -10.785 -7.086 6.493 1.00 98.25 431 LYS A CA 1
ATOM 3385 C C . LYS A 1 431 ? -12.217 -7.166 5.984 1.00 98.25 431 LYS A C 1
ATOM 3387 O O . LYS A 1 431 ? -12.434 -7.385 4.791 1.00 98.25 431 LYS A O 1
ATOM 3392 N N . ILE A 1 432 ? -13.198 -6.949 6.850 1.00 98.62 432 ILE A N 1
ATOM 3393 C CA . ILE A 1 432 ? -14.567 -6.699 6.392 1.00 98.62 432 ILE A CA 1
ATOM 3394 C C . ILE A 1 432 ? -14.753 -5.225 6.023 1.00 98.62 432 ILE A C 1
ATOM 3396 O O . ILE A 1 432 ? -14.128 -4.346 6.610 1.00 98.62 432 ILE A O 1
ATOM 3400 N N . LYS A 1 433 ? -15.656 -4.960 5.080 1.00 98.69 433 LYS A N 1
ATOM 3401 C CA . LYS A 1 433 ? -16.262 -3.644 4.872 1.00 98.69 433 LYS A CA 1
ATOM 3402 C C . LYS A 1 433 ? -17.758 -3.769 5.117 1.00 98.69 433 LYS A C 1
ATOM 3404 O O . LYS A 1 433 ? -18.390 -4.665 4.552 1.00 98.69 433 LYS A O 1
ATOM 3409 N N . ILE A 1 434 ? -18.308 -2.870 5.927 1.00 98.50 434 ILE A N 1
ATOM 3410 C CA . ILE A 1 434 ? -19.744 -2.794 6.193 1.00 98.50 434 ILE A CA 1
ATOM 3411 C C . ILE A 1 434 ? -20.342 -1.516 5.616 1.00 98.50 434 ILE A C 1
ATOM 3413 O O . ILE A 1 434 ? -19.660 -0.495 5.484 1.00 98.50 434 ILE A O 1
ATOM 3417 N N . LYS A 1 435 ? -21.635 -1.577 5.313 1.00 98.38 435 LYS A N 1
ATOM 3418 C CA . LYS A 1 435 ? -22.458 -0.434 4.938 1.00 98.38 435 LYS A CA 1
ATOM 3419 C C . LYS A 1 435 ? -23.842 -0.578 5.549 1.00 98.38 435 LYS A C 1
ATOM 3421 O O . LYS A 1 435 ? -24.468 -1.626 5.424 1.00 98.38 435 LYS A O 1
ATOM 3426 N N . GLY A 1 436 ? -24.340 0.464 6.195 1.00 97.12 436 GLY A N 1
ATOM 3427 C CA . GLY A 1 436 ? -25.681 0.432 6.767 1.00 97.12 436 GLY A CA 1
ATOM 3428 C C . GLY A 1 436 ? -25.985 1.648 7.621 1.00 97.12 436 GLY A C 1
ATOM 3429 O O . GLY A 1 436 ? -25.205 2.592 7.669 1.00 97.12 436 GLY A O 1
ATOM 3430 N N . SER A 1 437 ? -27.134 1.630 8.286 1.00 96.69 437 SER A N 1
ATOM 3431 C CA . SER A 1 437 ? -27.569 2.708 9.172 1.00 96.69 437 SER A CA 1
ATOM 3432 C C . SER A 1 437 ? -28.039 2.124 10.494 1.00 96.69 437 SER A C 1
ATOM 3434 O O . SER A 1 437 ? -28.789 1.147 10.513 1.00 96.69 437 SER A O 1
ATOM 3436 N N . ALA A 1 438 ? -27.608 2.723 11.598 1.00 96.25 438 ALA A N 1
ATOM 3437 C CA . ALA A 1 438 ? -28.063 2.373 12.933 1.00 96.25 438 ALA A CA 1
ATOM 3438 C C . ALA A 1 438 ? -28.136 3.632 13.810 1.00 96.25 438 ALA A C 1
ATOM 3440 O O . ALA A 1 438 ? -27.471 4.622 13.508 1.00 96.25 438 ALA A O 1
ATOM 3441 N N . PRO A 1 439 ? -28.922 3.628 14.903 1.00 95.81 439 PRO A N 1
ATOM 3442 C CA . PRO A 1 439 ? -28.976 4.761 15.821 1.00 95.81 439 PRO A CA 1
ATOM 3443 C C . PRO A 1 439 ? -27.593 5.147 16.361 1.00 95.81 439 PRO A C 1
ATOM 3445 O O . PRO A 1 439 ? -26.766 4.273 16.635 1.00 95.81 439 PRO A O 1
ATOM 3448 N N . ALA A 1 440 ? -27.381 6.444 16.589 1.00 97.00 440 ALA A N 1
ATOM 3449 C CA . ALA A 1 440 ? -26.154 6.982 17.171 1.00 97.00 440 ALA A CA 1
ATOM 3450 C C . ALA A 1 440 ? -25.729 6.218 18.436 1.00 97.00 440 ALA A C 1
ATOM 3452 O O . ALA A 1 440 ? -26.526 6.014 19.354 1.00 97.00 440 ALA A O 1
ATOM 3453 N N . GLY A 1 441 ? -24.461 5.810 18.503 1.00 97.25 441 GLY A N 1
ATOM 3454 C CA . GLY A 1 441 ? -23.921 5.048 19.631 1.00 97.25 441 GLY A CA 1
ATOM 3455 C C . GLY A 1 441 ? -24.197 3.542 19.586 1.00 97.25 441 GLY A C 1
ATOM 3456 O O . GLY A 1 441 ? -23.728 2.827 20.472 1.00 97.25 441 GLY A O 1
ATOM 3457 N N . THR A 1 442 ? -24.906 3.036 18.570 1.00 98.06 442 THR A N 1
ATOM 3458 C CA . THR A 1 442 ? -24.987 1.589 18.322 1.00 98.06 442 THR A CA 1
ATOM 3459 C C . THR A 1 442 ? -23.586 1.066 18.038 1.00 98.06 442 THR A C 1
ATOM 3461 O O . THR A 1 442 ? -22.926 1.559 17.128 1.00 98.06 442 THR A O 1
ATOM 3464 N N . LYS A 1 443 ? -23.131 0.072 18.805 1.00 98.38 443 LYS A N 1
ATOM 3465 C CA . LYS A 1 443 ? -21.815 -0.550 18.637 1.00 98.38 443 LYS A CA 1
ATOM 3466 C C . LYS A 1 443 ? -21.966 -1.973 18.118 1.00 98.38 443 LYS A C 1
ATOM 3468 O O . LYS A 1 443 ? -22.556 -2.811 18.798 1.00 98.38 443 LYS A O 1
ATOM 3473 N N . LEU A 1 444 ? -21.369 -2.249 16.964 1.00 98.56 444 LEU A N 1
ATOM 3474 C CA . LEU A 1 444 ? -21.206 -3.602 16.438 1.00 98.56 444 LEU A CA 1
ATOM 3475 C C . LEU A 1 444 ? -19.796 -4.105 16.728 1.00 98.56 444 LEU A C 1
ATOM 3477 O O . LEU A 1 444 ? -18.837 -3.335 16.676 1.00 98.56 444 LEU A O 1
ATOM 3481 N N . THR A 1 445 ? -19.678 -5.389 17.054 1.00 98.75 445 THR A N 1
ATOM 3482 C CA . THR A 1 445 ? -18.397 -6.067 17.298 1.00 98.75 445 THR A CA 1
ATOM 3483 C C . THR A 1 445 ? -18.272 -7.273 16.376 1.00 98.75 445 THR A C 1
ATOM 3485 O O . THR A 1 445 ? -19.240 -8.014 16.208 1.00 98.75 445 THR A O 1
ATOM 3488 N N . PHE A 1 446 ? -17.088 -7.456 15.794 1.00 98.88 446 PHE A N 1
ATOM 3489 C CA . PHE A 1 446 ? -16.811 -8.410 14.725 1.00 98.88 446 PHE A CA 1
ATOM 3490 C C . PHE A 1 446 ? -15.625 -9.295 15.109 1.00 98.88 446 PHE A C 1
ATOM 3492 O O . PHE A 1 446 ? -14.480 -8.862 15.001 1.00 98.88 446 PHE A O 1
ATOM 3499 N N . LEU A 1 447 ? -15.888 -10.520 15.568 1.00 98.88 447 LEU A N 1
ATOM 3500 C CA . LEU A 1 447 ? -14.852 -11.514 15.868 1.00 98.88 447 LEU A CA 1
ATOM 3501 C C . LEU A 1 447 ? -14.585 -12.373 14.629 1.00 98.88 447 LEU A C 1
ATOM 3503 O O . LEU A 1 447 ? -15.475 -13.084 14.161 1.00 98.88 447 LEU A O 1
ATOM 3507 N N . HIS A 1 448 ? -13.352 -12.336 14.135 1.00 98.88 448 HIS A N 1
ATOM 3508 C CA . HIS A 1 448 ? -12.923 -13.015 12.916 1.00 98.88 448 HIS A CA 1
ATOM 3509 C C . HIS A 1 448 ? -12.338 -14.399 13.234 1.00 98.88 448 HIS A C 1
ATOM 3511 O O . HIS A 1 448 ? -11.416 -14.507 14.041 1.00 98.88 448 HIS A O 1
ATOM 3517 N N . VAL A 1 449 ? -12.849 -15.465 12.604 1.00 98.81 449 VAL A N 1
ATOM 3518 C CA . VAL A 1 449 ? -12.349 -16.842 12.792 1.00 98.81 449 VAL A CA 1
ATOM 3519 C C . VAL A 1 449 ? -12.283 -17.626 11.475 1.00 98.81 449 VAL A C 1
ATOM 3521 O O . VAL A 1 449 ? -13.092 -17.445 10.562 1.00 98.81 449 VAL A O 1
ATOM 3524 N N . GLU A 1 450 ? -11.321 -18.543 11.364 1.00 98.69 450 GLU A N 1
ATOM 3525 C CA . GLU A 1 450 ? -11.169 -19.395 10.173 1.00 98.69 450 GLU A CA 1
ATOM 3526 C C . GLU A 1 450 ? -12.193 -20.534 10.122 1.00 98.69 450 GLU A C 1
ATOM 3528 O O . GLU A 1 450 ? -12.646 -20.922 9.044 1.00 98.69 450 GLU A O 1
ATOM 3533 N N . ILE A 1 451 ? -12.561 -21.080 11.286 1.00 98.38 451 ILE A N 1
ATOM 3534 C CA . ILE A 1 451 ? -13.403 -22.274 11.407 1.00 98.38 451 ILE A CA 1
ATOM 3535 C C . ILE A 1 451 ? -14.485 -22.095 12.472 1.00 98.38 451 ILE A C 1
ATOM 3537 O O . ILE A 1 451 ? -14.357 -21.284 13.393 1.00 98.38 451 ILE A O 1
ATOM 3541 N N . LEU A 1 452 ? -15.529 -22.911 12.362 1.00 98.31 452 LEU A N 1
ATOM 3542 C CA . LEU A 1 452 ? -16.449 -23.179 13.461 1.00 98.31 452 LEU A CA 1
ATOM 3543 C C . LEU A 1 452 ? -15.958 -24.407 14.235 1.00 98.31 452 LEU A C 1
ATOM 3545 O O . LEU A 1 452 ? -15.301 -25.281 13.663 1.00 98.31 452 LEU A O 1
ATOM 3549 N N . ASP A 1 453 ? -16.233 -24.463 15.532 1.00 97.25 453 ASP A N 1
ATOM 3550 C CA . ASP A 1 453 ? -15.913 -25.627 16.349 1.00 97.25 453 ASP A CA 1
ATOM 3551 C C . ASP A 1 453 ? -16.898 -26.787 16.101 1.00 97.25 453 ASP A C 1
ATOM 3553 O O . ASP A 1 453 ? -17.820 -26.704 15.289 1.00 97.25 453 ASP A O 1
ATOM 3557 N N . HIS A 1 454 ? -16.687 -27.906 16.794 1.00 95.88 454 HIS A N 1
ATOM 3558 C CA . HIS A 1 454 ? -17.537 -29.095 16.679 1.00 95.88 454 HIS A CA 1
ATOM 3559 C C . HIS A 1 454 ? -18.990 -28.881 17.148 1.00 95.88 454 HIS A C 1
ATOM 3561 O O . HIS A 1 454 ? -19.850 -29.693 16.813 1.00 95.88 454 HIS A O 1
ATOM 3567 N N . GLU A 1 455 ? -19.265 -27.812 17.903 1.00 95.88 455 GLU A N 1
ATOM 3568 C CA . GLU A 1 455 ? -20.613 -27.394 18.298 1.00 95.88 455 GLU A CA 1
ATOM 3569 C C . GLU A 1 455 ? -21.215 -26.397 17.292 1.00 95.88 455 GLU A C 1
ATOM 3571 O O . GLU A 1 455 ? -22.385 -26.057 17.405 1.00 95.88 455 GLU A O 1
ATOM 3576 N N . GLY A 1 456 ? -20.460 -25.941 16.287 1.00 97.00 456 GLY A N 1
ATOM 3577 C CA . GLY A 1 456 ? -20.903 -24.938 15.318 1.00 97.00 456 GLY A CA 1
ATOM 3578 C C . GLY A 1 456 ? -20.775 -23.492 15.809 1.00 97.00 456 GLY A C 1
ATOM 3579 O O . GLY A 1 456 ? -21.386 -22.600 15.220 1.00 97.00 456 GLY A O 1
ATOM 3580 N N . GLU A 1 457 ? -20.000 -23.243 16.867 1.00 98.31 457 GLU A N 1
ATOM 3581 C CA . GLU A 1 457 ? -19.685 -21.901 17.368 1.00 98.31 457 GLU A CA 1
ATOM 3582 C C . GLU A 1 457 ? -18.401 -21.350 16.732 1.00 98.31 457 GLU A C 1
ATOM 3584 O O . GLU A 1 457 ? -17.584 -22.095 16.193 1.00 98.31 457 GLU A O 1
ATOM 3589 N N . ALA A 1 458 ? -18.182 -20.035 16.808 1.00 98.06 458 ALA A N 1
ATOM 3590 C CA . ALA A 1 458 ? -16.944 -19.420 16.334 1.00 98.06 458 ALA A CA 1
ATOM 3591 C C . ALA A 1 458 ? -15.718 -19.955 17.107 1.00 98.06 458 ALA A C 1
ATOM 3593 O O . ALA A 1 458 ? -15.606 -19.785 18.324 1.00 98.06 458 ALA A O 1
ATOM 3594 N N . CYS A 1 459 ? -14.767 -20.578 16.402 1.00 97.88 459 CYS A N 1
ATOM 3595 C CA . CYS A 1 459 ? -13.601 -21.209 17.019 1.00 97.88 459 CYS A CA 1
ATOM 3596 C C . CYS A 1 459 ? -12.454 -20.207 17.208 1.00 97.88 459 CYS A C 1
ATOM 3598 O O . CYS A 1 459 ? -11.544 -20.102 16.387 1.00 97.88 459 CYS A O 1
ATOM 3600 N N . TRP A 1 460 ? -12.476 -19.468 18.313 1.00 95.44 460 TRP A N 1
ATOM 3601 C CA . TRP A 1 460 ? -11.440 -18.477 18.632 1.00 95.44 460 TRP A CA 1
ATOM 3602 C C . TRP A 1 460 ? -10.175 -19.085 19.260 1.00 95.44 460 TRP A C 1
ATOM 3604 O O . TRP A 1 460 ? -9.126 -18.449 19.265 1.00 95.44 460 TRP A O 1
ATOM 3614 N N . ILE A 1 461 ? -10.224 -20.324 19.769 1.00 95.44 461 ILE A N 1
ATOM 3615 C CA . ILE A 1 461 ? -9.098 -20.936 20.505 1.00 95.44 461 ILE A CA 1
ATOM 3616 C C . ILE A 1 461 ? -7.813 -21.046 19.663 1.00 95.44 461 ILE A C 1
ATOM 3618 O O . ILE A 1 461 ? -6.709 -20.942 20.199 1.00 95.44 461 ILE A O 1
ATOM 3622 N N . ILE A 1 462 ? -7.943 -21.201 18.339 1.00 93.81 462 ILE A N 1
ATOM 3623 C CA . ILE A 1 462 ? -6.808 -21.293 17.404 1.00 93.81 462 ILE A CA 1
ATOM 3624 C C . ILE A 1 462 ? -6.103 -19.947 17.171 1.00 93.81 462 ILE A C 1
ATOM 3626 O O . ILE A 1 462 ? -4.970 -19.930 16.691 1.00 93.81 462 ILE A O 1
ATOM 3630 N N . LEU A 1 463 ? -6.730 -18.831 17.561 1.00 95.44 463 LEU A N 1
ATOM 3631 C CA . LEU A 1 463 ? -6.134 -17.491 17.515 1.00 95.44 463 LEU A CA 1
ATOM 3632 C C . LEU A 1 463 ? -5.128 -17.261 18.654 1.00 95.44 463 LEU A C 1
ATOM 3634 O O . LEU A 1 463 ? -4.317 -16.334 18.593 1.00 95.44 463 LEU A O 1
ATOM 3638 N N . ARG A 1 464 ? -5.149 -18.128 19.677 1.00 93.31 464 ARG A N 1
ATOM 3639 C CA . ARG A 1 464 ? -4.312 -18.049 20.882 1.00 93.31 464 ARG A CA 1
ATOM 3640 C C . ARG A 1 464 ? -4.492 -16.701 21.593 1.00 93.31 464 ARG A C 1
ATOM 3642 O O . ARG A 1 464 ? -5.558 -16.455 22.144 1.00 93.31 464 ARG A O 1
ATOM 3649 N N . GLY A 1 465 ? -3.461 -15.858 21.637 1.00 90.19 465 GLY A N 1
ATOM 3650 C CA . GLY A 1 465 ? -3.499 -14.537 22.260 1.00 90.19 465 GLY A CA 1
ATOM 3651 C C . GLY A 1 465 ? -3.905 -13.400 21.321 1.00 90.19 465 GLY A C 1
ATOM 3652 O O . GLY A 1 465 ? -3.832 -12.249 21.741 1.00 90.19 465 GLY A O 1
ATOM 3653 N N . ALA A 1 466 ? -4.272 -13.663 20.063 1.00 94.19 466 ALA A N 1
ATOM 3654 C CA . ALA A 1 466 ? -4.850 -12.653 19.173 1.00 94.19 466 ALA A CA 1
ATOM 3655 C C . ALA A 1 466 ? -6.361 -12.549 19.410 1.00 94.19 466 ALA A C 1
ATOM 3657 O O . ALA A 1 466 ? -7.053 -13.567 19.387 1.00 94.19 466 ALA A O 1
ATOM 3658 N N . LYS A 1 467 ? -6.883 -11.333 19.626 1.00 96.81 467 LYS A N 1
ATOM 3659 C CA . LYS A 1 467 ? -8.340 -11.139 19.760 1.00 96.81 467 LYS A CA 1
ATOM 3660 C C . LYS A 1 467 ? -9.069 -11.156 18.414 1.00 96.81 467 LYS A C 1
ATOM 3662 O O . LYS A 1 467 ? -10.238 -11.530 18.395 1.00 96.81 467 LYS A O 1
ATOM 3667 N N . ALA A 1 468 ? -8.415 -10.722 17.331 1.00 98.31 468 ALA 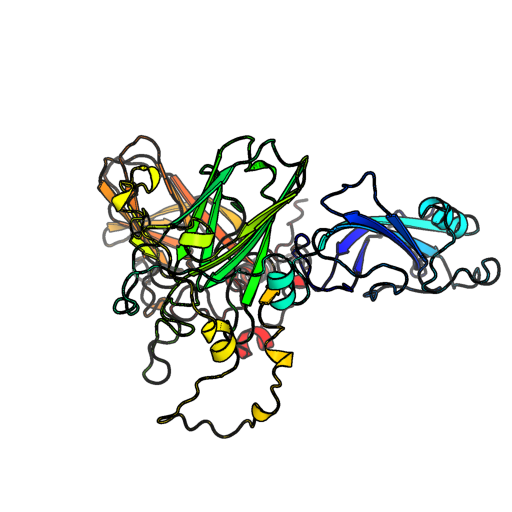A N 1
ATOM 3668 C CA . ALA A 1 468 ? -8.976 -10.610 15.978 1.00 98.31 468 ALA A CA 1
ATOM 3669 C C . ALA A 1 468 ? -10.396 -10.004 15.946 1.00 98.31 468 ALA A C 1
ATOM 3671 O O . ALA A 1 468 ? -11.305 -10.518 15.286 1.00 98.31 468 ALA A O 1
ATOM 3672 N N . THR A 1 469 ? -10.613 -8.953 16.740 1.00 98.75 469 THR A N 1
ATOM 3673 C CA . THR A 1 469 ? -11.937 -8.390 16.992 1.00 98.75 469 THR A CA 1
ATOM 3674 C C . THR A 1 469 ? -11.955 -6.907 16.680 1.00 98.75 469 THR A C 1
ATOM 3676 O O . THR A 1 469 ? -11.349 -6.111 17.391 1.00 98.75 469 THR A O 1
ATOM 3679 N N . ASP A 1 470 ? -12.741 -6.529 15.681 1.00 98.88 470 ASP A N 1
ATOM 3680 C CA . ASP A 1 470 ? -12.962 -5.123 15.369 1.00 98.88 470 ASP A CA 1
ATOM 3681 C C . ASP A 1 470 ? -14.286 -4.633 15.965 1.00 98.88 470 ASP A C 1
ATOM 3683 O O . ASP A 1 470 ? -15.187 -5.420 16.273 1.00 98.88 470 ASP A O 1
ATOM 3687 N N . SER A 1 471 ? -14.444 -3.320 16.119 1.00 98.69 471 SER A N 1
ATOM 3688 C CA . SER A 1 471 ? -15.740 -2.743 16.476 1.00 98.69 471 SER A CA 1
ATOM 3689 C C . SER A 1 471 ? -15.982 -1.391 15.836 1.00 98.69 471 SER A C 1
ATOM 3691 O O . SER A 1 471 ? -15.081 -0.556 15.818 1.00 98.69 471 SER A O 1
ATOM 3693 N N . TYR A 1 472 ? -17.227 -1.146 15.444 1.00 98.69 472 TYR A N 1
ATOM 3694 C CA . TYR A 1 472 ? -17.674 0.121 14.881 1.00 98.69 472 TYR A CA 1
ATOM 3695 C C . TYR A 1 472 ? -18.849 0.677 15.680 1.00 98.69 472 TYR A C 1
ATOM 3697 O O . TYR A 1 472 ? -19.823 -0.036 15.930 1.00 98.69 472 TYR A O 1
ATOM 3705 N N . THR A 1 473 ? -18.747 1.941 16.088 1.00 98.56 473 THR A N 1
ATOM 3706 C CA . THR A 1 473 ? -19.826 2.687 16.747 1.00 98.56 473 THR A CA 1
ATOM 3707 C C . THR A 1 473 ? -20.380 3.734 15.790 1.00 98.56 473 THR A C 1
ATOM 3709 O O . THR A 1 473 ? -19.643 4.635 15.398 1.00 98.56 473 THR A O 1
ATOM 3712 N N . PHE A 1 474 ? -21.663 3.614 15.447 1.00 98.25 474 PHE A N 1
ATOM 3713 C CA . PHE A 1 474 ? -22.343 4.482 14.479 1.00 98.25 474 PHE A CA 1
ATOM 3714 C C . PHE A 1 474 ? -22.484 5.915 14.998 1.00 98.25 474 PHE A C 1
ATOM 3716 O O . PHE A 1 474 ? -22.796 6.127 16.182 1.00 98.25 474 PHE A O 1
ATOM 3723 N N . SER A 1 475 ? -22.316 6.898 14.111 1.00 97.00 475 SER A N 1
ATOM 3724 C CA . SER A 1 475 ? -22.639 8.294 14.418 1.00 97.00 475 SER A CA 1
ATOM 3725 C C . SER A 1 475 ? -24.147 8.535 14.442 1.00 97.00 475 SER A C 1
ATOM 3727 O O . SER A 1 475 ? -24.614 9.367 15.218 1.00 97.00 475 SER A O 1
ATOM 3729 N N . GLY A 1 476 ? -24.908 7.744 13.677 1.00 95.25 476 GLY A N 1
ATOM 3730 C CA . GLY A 1 476 ? -26.351 7.889 13.494 1.00 95.25 476 GLY A CA 1
ATOM 3731 C C . GLY A 1 476 ? -26.733 8.808 12.335 1.00 95.25 476 GLY A C 1
ATOM 3732 O O . GLY A 1 476 ? -27.920 9.095 12.157 1.00 95.25 476 GLY A O 1
ATOM 3733 N N . ASP A 1 477 ? -25.759 9.252 11.537 1.00 88.94 477 ASP A N 1
ATOM 3734 C CA . ASP A 1 477 ? -25.947 10.231 10.465 1.00 88.94 477 ASP A CA 1
ATOM 3735 C C . ASP A 1 477 ? -26.194 9.551 9.110 1.00 88.94 477 ASP A C 1
ATOM 3737 O O . ASP A 1 477 ? -25.415 9.655 8.161 1.00 88.94 477 ASP A O 1
ATOM 3741 N N . GLY A 1 478 ? -27.331 8.863 8.996 1.00 93.69 478 GLY A N 1
ATOM 3742 C CA . GLY A 1 478 ? -27.746 8.223 7.748 1.00 93.69 478 GLY A CA 1
ATOM 3743 C C . GLY A 1 478 ? -27.010 6.911 7.471 1.00 93.69 478 GLY A C 1
ATOM 3744 O O . GLY A 1 478 ? -26.877 6.075 8.363 1.00 93.69 478 GLY A O 1
ATOM 3745 N N . VAL A 1 479 ? -26.636 6.678 6.208 1.00 97.25 479 VAL A N 1
ATOM 3746 C CA . VAL A 1 479 ? -25.927 5.459 5.786 1.00 97.25 479 VAL A CA 1
ATOM 3747 C C . VAL A 1 479 ? -24.426 5.679 5.928 1.00 97.25 479 VAL A C 1
ATOM 3749 O O . VAL A 1 479 ? -23.859 6.541 5.260 1.00 97.25 479 VAL A O 1
ATOM 3752 N N . GLU A 1 480 ? -23.797 4.855 6.754 1.00 97.62 480 GLU A N 1
ATOM 3753 C CA . GLU A 1 480 ? -22.375 4.886 7.070 1.00 97.62 480 GLU A CA 1
ATOM 3754 C C . GLU A 1 480 ? -21.656 3.713 6.377 1.00 97.62 480 G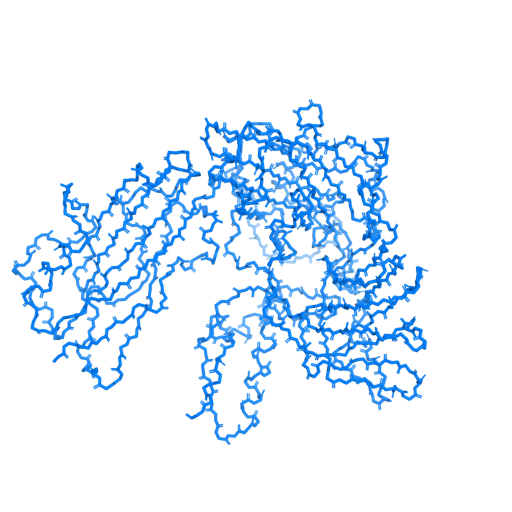LU A C 1
ATOM 3756 O O . GLU A 1 480 ? -22.214 2.622 6.224 1.00 97.62 480 GLU A O 1
ATOM 3761 N N . GLU A 1 481 ? -20.414 3.937 5.938 1.00 97.50 481 GLU A N 1
ATOM 3762 C CA . GLU A 1 481 ? -19.517 2.898 5.419 1.00 97.50 481 GLU A CA 1
ATOM 3763 C C . GLU A 1 481 ? -18.264 2.840 6.287 1.00 97.50 481 GLU A C 1
ATOM 3765 O O . GLU A 1 481 ? -17.638 3.868 6.547 1.00 97.50 481 GLU A O 1
ATOM 3770 N N . TRP A 1 482 ? -17.870 1.636 6.697 1.00 98.00 482 TRP A N 1
ATOM 3771 C CA . TRP A 1 482 ? -16.681 1.450 7.522 1.00 98.00 482 TRP A CA 1
ATOM 3772 C C . TRP A 1 482 ? -15.899 0.200 7.140 1.00 98.00 482 TRP A C 1
ATOM 3774 O O . TRP A 1 482 ? -16.455 -0.839 6.781 1.00 98.00 482 TRP A O 1
ATOM 3784 N N . GLU A 1 483 ? -14.584 0.335 7.234 1.00 98.00 483 GLU A N 1
ATOM 3785 C CA . GLU A 1 483 ? -13.588 -0.703 7.038 1.00 98.00 483 GLU A CA 1
ATOM 3786 C C . GLU A 1 483 ? -12.399 -0.381 7.963 1.00 98.00 483 GLU A C 1
ATOM 3788 O O . GLU A 1 483 ? -12.001 0.787 8.016 1.00 98.00 483 GLU A O 1
ATOM 3793 N N . PRO A 1 484 ? -11.825 -1.363 8.685 1.00 97.69 484 PRO A N 1
ATOM 3794 C CA . PRO A 1 484 ? -10.650 -1.130 9.520 1.00 97.69 484 PRO A CA 1
ATOM 3795 C C . PRO A 1 484 ? -9.446 -0.618 8.716 1.00 97.69 484 PRO A C 1
ATOM 3797 O O . PRO A 1 484 ? -9.132 -1.131 7.635 1.00 97.69 484 PRO A O 1
ATOM 3800 N N . GLU A 1 485 ? -8.701 0.345 9.252 1.00 95.62 485 GLU A N 1
ATOM 3801 C CA . GLU A 1 485 ? -7.580 0.958 8.537 1.00 95.62 485 GLU A CA 1
ATOM 3802 C C . GLU A 1 485 ? -6.240 0.266 8.832 1.00 95.62 485 GLU A C 1
ATOM 3804 O O . GLU A 1 485 ? -5.523 -0.092 7.897 1.00 95.62 485 GLU A O 1
ATOM 3809 N N . PHE A 1 486 ? -5.920 -0.014 10.098 1.00 97.31 486 PHE A N 1
ATOM 3810 C CA . PHE A 1 486 ? -4.562 -0.395 10.525 1.00 97.31 486 PHE A CA 1
ATOM 3811 C C . PHE A 1 486 ? -4.444 -1.802 11.142 1.00 97.31 486 PHE A C 1
ATOM 3813 O O . PHE A 1 486 ? -3.487 -2.107 11.857 1.00 97.31 486 PHE A O 1
ATOM 3820 N N . THR A 1 487 ? -5.384 -2.690 10.812 1.00 98.12 487 THR A N 1
ATOM 3821 C CA . THR A 1 487 ? -5.372 -4.112 11.193 1.00 98.12 487 THR A CA 1
ATOM 3822 C C . THR A 1 487 ? -5.735 -5.026 10.016 1.00 98.12 487 THR A C 1
ATOM 3824 O O . THR A 1 487 ? -6.143 -4.549 8.955 1.00 98.12 487 THR A O 1
ATOM 3827 N N . PHE A 1 488 ? -5.562 -6.337 10.187 1.00 98.38 488 PHE A N 1
ATOM 3828 C CA . PHE A 1 488 ? -6.009 -7.378 9.261 1.00 98.38 488 PHE A CA 1
ATOM 3829 C C . PHE A 1 488 ? -6.177 -8.713 9.996 1.00 98.38 488 PHE A C 1
ATOM 3831 O O . PHE A 1 488 ? -5.527 -8.950 11.016 1.00 98.38 488 PHE A O 1
ATOM 3838 N N . HIS A 1 489 ? -6.990 -9.610 9.439 1.00 98.75 489 HIS A N 1
ATOM 3839 C CA . HIS A 1 489 ? -7.327 -10.906 10.032 1.00 98.75 489 HIS A CA 1
ATOM 3840 C C . HIS A 1 489 ? -7.282 -12.021 8.985 1.00 98.75 489 HIS A C 1
ATOM 3842 O O . HIS A 1 489 ? -7.575 -11.784 7.814 1.00 98.75 489 HIS A O 1
ATOM 3848 N N . GLY A 1 490 ? -6.960 -13.242 9.414 1.00 98.62 490 GLY A N 1
ATOM 3849 C CA . GLY A 1 490 ? -7.200 -14.465 8.646 1.00 98.62 490 GLY A CA 1
ATOM 3850 C C . GLY A 1 490 ? -8.543 -15.076 9.043 1.00 98.62 490 GLY A C 1
ATOM 3851 O O . GLY A 1 490 ? -8.705 -15.453 10.205 1.00 98.62 490 GLY A O 1
ATOM 3852 N N . PHE A 1 491 ? -9.520 -15.125 8.135 1.00 98.88 491 PHE A N 1
ATOM 3853 C CA . PHE A 1 491 ? -10.876 -15.567 8.464 1.00 98.88 491 PHE A CA 1
ATOM 3854 C C . PHE A 1 491 ? -11.702 -16.025 7.264 1.00 98.88 491 PHE A C 1
ATOM 3856 O O . PHE A 1 491 ? -11.535 -15.561 6.137 1.00 98.88 491 PHE A O 1
ATOM 3863 N N . ARG A 1 492 ? -12.689 -16.874 7.558 1.00 98.69 492 ARG A N 1
ATOM 3864 C CA . ARG A 1 492 ? -13.846 -17.152 6.692 1.00 98.69 492 ARG A CA 1
ATOM 3865 C C . ARG A 1 492 ? -15.145 -16.669 7.324 1.00 98.69 492 ARG A C 1
ATOM 3867 O O . ARG A 1 492 ? -16.054 -16.225 6.622 1.00 98.69 492 ARG A O 1
ATOM 3874 N N . TYR A 1 493 ? -15.231 -16.797 8.644 1.00 98.88 493 TYR A N 1
ATOM 3875 C CA . TYR A 1 493 ? -16.423 -16.509 9.418 1.00 98.88 493 TYR A CA 1
ATOM 3876 C C . TYR A 1 493 ? -16.211 -15.278 10.290 1.00 98.88 493 TYR A C 1
ATOM 3878 O O . TYR A 1 493 ? -15.114 -15.050 10.804 1.00 98.88 493 TYR A O 1
ATOM 3886 N N . VAL A 1 494 ? -17.279 -14.512 10.494 1.00 98.88 494 VAL A N 1
ATOM 3887 C CA . VAL A 1 494 ? -17.279 -13.365 11.408 1.00 98.88 494 VAL A CA 1
ATOM 3888 C C . VAL A 1 494 ? -18.471 -13.466 12.343 1.00 98.88 494 VAL A C 1
ATOM 3890 O O . VAL A 1 494 ? -19.614 -13.388 11.898 1.00 98.88 494 VAL A O 1
ATOM 3893 N N . GLN A 1 495 ? -18.228 -13.641 13.641 1.00 98.75 495 GLN A N 1
ATOM 3894 C CA . GLN A 1 495 ? -19.284 -13.514 14.642 1.00 98.75 495 GLN A CA 1
ATOM 3895 C C . GLN A 1 495 ? -19.606 -12.034 14.847 1.00 98.75 495 GLN A C 1
ATOM 3897 O O . GLN A 1 495 ? -18.705 -11.229 15.081 1.00 98.75 495 GLN A O 1
ATOM 3902 N N . VAL A 1 496 ? -20.895 -11.697 14.785 1.00 98.44 496 VAL A N 1
ATOM 3903 C CA . VAL A 1 496 ? -21.399 -10.332 14.939 1.00 98.44 496 VAL A CA 1
ATOM 3904 C C . VAL A 1 496 ? -22.222 -10.220 16.210 1.00 98.44 496 VAL A C 1
ATOM 3906 O O . VAL A 1 496 ? -23.258 -10.875 16.364 1.00 98.44 496 VAL A O 1
ATOM 3909 N N . ASP A 1 497 ? -21.774 -9.348 1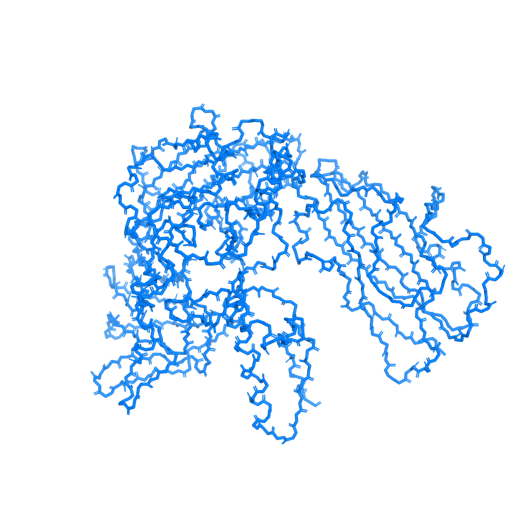7.104 1.00 98.25 497 ASP A N 1
ATOM 3910 C CA . ASP A 1 497 ? -22.470 -8.991 18.335 1.00 98.25 497 ASP A CA 1
ATOM 3911 C C . ASP A 1 497 ? -22.917 -7.518 18.285 1.00 98.25 497 ASP A C 1
ATOM 3913 O O . ASP A 1 497 ? -22.267 -6.671 17.670 1.00 98.25 497 ASP A O 1
ATOM 3917 N N . GLY A 1 498 ? -24.038 -7.207 18.945 1.00 96.56 498 GLY A N 1
ATOM 3918 C CA . GLY A 1 498 ? -24.573 -5.841 19.052 1.00 96.56 498 GLY A CA 1
ATOM 3919 C C . GLY A 1 498 ? -25.508 -5.395 17.923 1.00 96.56 498 GLY A C 1
ATOM 3920 O O . GLY A 1 498 ? -25.993 -4.270 17.976 1.00 96.56 498 GLY A O 1
ATOM 3921 N N . LEU A 1 499 ? -25.797 -6.255 16.936 1.00 93.88 499 LEU A N 1
ATOM 3922 C CA . LEU A 1 499 ? -26.717 -5.950 15.831 1.00 93.88 499 LEU A CA 1
ATOM 3923 C C . LEU A 1 499 ? -28.175 -5.850 16.329 1.00 93.88 499 LEU A C 1
ATOM 3925 O O . LEU A 1 499 ? -28.715 -6.873 16.763 1.00 93.88 499 LEU A O 1
ATOM 3929 N N . PRO A 1 500 ? -28.821 -4.665 16.283 1.00 92.25 500 PRO A N 1
ATOM 3930 C CA . PRO A 1 500 ? -30.204 -4.514 16.730 1.00 92.25 500 PRO A CA 1
ATOM 3931 C C . PRO A 1 500 ? -31.193 -5.249 15.818 1.00 92.25 500 PRO A C 1
ATOM 3933 O O . PRO A 1 500 ? -30.950 -5.437 14.626 1.00 92.25 500 PRO A O 1
ATOM 3936 N N . GLU A 1 501 ? -32.343 -5.634 16.370 1.00 89.69 501 GLU A N 1
ATOM 3937 C CA . GLU A 1 501 ? -33.417 -6.245 15.584 1.00 89.69 501 GLU A CA 1
ATOM 3938 C C . GLU A 1 501 ? -33.936 -5.269 14.513 1.00 89.69 501 GLU A C 1
ATOM 3940 O O . GLU A 1 501 ? -34.160 -4.091 14.787 1.00 89.69 501 GLU A O 1
ATOM 3945 N N . GLY A 1 502 ? -34.107 -5.760 13.282 1.00 87.69 502 GLY A N 1
ATOM 3946 C CA . GLY A 1 502 ? -34.581 -4.965 12.144 1.00 87.69 502 GLY A CA 1
ATOM 3947 C C . GLY A 1 502 ? -33.533 -4.057 11.489 1.00 87.69 502 GLY A C 1
ATOM 3948 O O . GLY A 1 502 ? -33.851 -3.414 10.493 1.00 87.69 502 GLY A O 1
ATOM 3949 N N . VAL A 1 503 ? -32.299 -4.009 12.003 1.00 90.88 503 VAL A N 1
ATOM 3950 C CA . VAL A 1 503 ? -31.188 -3.303 11.349 1.00 90.88 503 VAL A CA 1
ATOM 3951 C C . VAL A 1 503 ? -30.513 -4.235 10.346 1.00 90.88 503 VAL A C 1
ATOM 3953 O O . VAL A 1 503 ? -29.995 -5.291 10.712 1.00 90.88 503 VAL A O 1
ATOM 3956 N N . GLU A 1 504 ? -30.493 -3.823 9.081 1.00 90.75 504 GLU A N 1
ATOM 3957 C CA . GLU A 1 504 ? -29.768 -4.513 8.016 1.00 90.75 504 GLU A CA 1
ATOM 3958 C C . GLU A 1 504 ? -28.428 -3.822 7.757 1.00 90.75 504 GLU A C 1
ATOM 3960 O O . GLU A 1 504 ? -28.360 -2.609 7.553 1.00 90.75 504 GLU A O 1
ATOM 3965 N N . ILE A 1 505 ? -27.356 -4.614 7.773 1.00 96.19 505 ILE A N 1
ATOM 3966 C CA . ILE A 1 505 ? -25.995 -4.179 7.466 1.00 96.19 505 ILE A CA 1
ATOM 3967 C C . ILE A 1 505 ? -25.509 -5.006 6.283 1.00 96.19 505 ILE A C 1
ATOM 3969 O O . ILE A 1 505 ? -25.426 -6.233 6.365 1.00 96.19 505 ILE A O 1
ATOM 3973 N N . GLU A 1 506 ? -25.176 -4.335 5.188 1.00 97.69 506 GLU A N 1
ATOM 3974 C CA . GLU A 1 506 ? -24.449 -4.944 4.084 1.00 97.69 506 GLU A CA 1
ATOM 3975 C C . GLU A 1 506 ? -23.008 -5.194 4.527 1.00 97.69 506 GLU A C 1
ATOM 3977 O O . GLU A 1 506 ? -22.375 -4.329 5.136 1.00 97.69 506 GLU A O 1
ATOM 3982 N N . ALA A 1 507 ? -22.475 -6.372 4.210 1.00 98.25 507 ALA A N 1
ATOM 3983 C CA . ALA A 1 507 ? -21.110 -6.740 4.550 1.00 98.25 507 ALA A CA 1
ATOM 3984 C C . ALA A 1 507 ? -20.435 -7.477 3.395 1.00 98.25 507 ALA A C 1
ATOM 3986 O O . ALA A 1 507 ? -21.026 -8.339 2.739 1.00 98.25 507 ALA A O 1
ATOM 3987 N N . VAL A 1 508 ? -19.163 -7.162 3.185 1.00 98.75 508 VAL A N 1
ATOM 3988 C CA . VAL A 1 508 ? -18.274 -7.879 2.270 1.00 98.75 508 VAL A CA 1
ATOM 3989 C C . VAL A 1 508 ? -16.943 -8.155 2.959 1.00 98.75 508 VAL A C 1
ATOM 3991 O O . VAL A 1 508 ? -16.501 -7.371 3.798 1.00 98.75 508 VAL A O 1
ATOM 3994 N N . ALA A 1 509 ? -16.283 -9.246 2.587 1.00 98.62 509 ALA A N 1
ATOM 3995 C CA . ALA A 1 509 ? -14.920 -9.543 3.008 1.00 98.62 509 ALA A CA 1
ATOM 3996 C C . ALA A 1 509 ? -13.949 -9.139 1.893 1.00 98.62 509 ALA A C 1
ATOM 3998 O O . ALA A 1 509 ? -14.092 -9.556 0.744 1.00 98.62 509 ALA A O 1
ATOM 3999 N N . LYS A 1 510 ? -12.967 -8.300 2.213 1.00 98.12 510 LYS A N 1
ATOM 4000 C CA . LYS A 1 510 ? -11.975 -7.780 1.272 1.00 98.12 510 LYS A CA 1
ATOM 4001 C C . LYS A 1 510 ? -10.623 -8.410 1.547 1.00 98.12 510 LYS A C 1
ATOM 4003 O O . LYS A 1 510 ? -10.112 -8.329 2.661 1.00 98.12 510 LYS A O 1
ATOM 4008 N N . VAL A 1 511 ? -10.038 -9.003 0.513 1.00 97.31 511 VAL A N 1
ATOM 4009 C CA . VAL A 1 511 ? -8.719 -9.631 0.563 1.00 97.31 511 VAL A CA 1
ATOM 4010 C C . VAL A 1 511 ? -7.641 -8.566 0.445 1.00 97.31 511 VAL A C 1
ATOM 4012 O O . VAL A 1 511 ? -7.644 -7.794 -0.519 1.00 97.31 511 VAL A O 1
ATOM 4015 N N . TYR A 1 512 ? -6.703 -8.583 1.386 1.00 96.62 512 TYR A N 1
ATOM 4016 C CA . TYR A 1 512 ? -5.524 -7.729 1.394 1.00 96.62 512 TYR A CA 1
ATOM 4017 C C . TYR A 1 512 ? -4.254 -8.570 1.471 1.00 96.62 512 TYR A C 1
ATOM 4019 O O . TYR A 1 512 ? -4.186 -9.549 2.208 1.00 96.62 512 TYR A O 1
ATOM 4027 N N . GLY A 1 513 ? -3.248 -8.156 0.713 1.00 94.06 513 GLY A N 1
ATOM 4028 C CA . GLY A 1 513 ? -1.925 -8.767 0.667 1.00 94.06 513 GLY A CA 1
ATOM 4029 C C . GLY A 1 513 ? -1.027 -7.963 -0.264 1.00 94.06 513 GLY A C 1
ATOM 4030 O O . GLY A 1 513 ? -1.493 -7.016 -0.903 1.00 94.06 513 GLY A O 1
ATOM 4031 N N . SER A 1 514 ? 0.249 -8.325 -0.325 1.00 91.81 514 SER A N 1
ATOM 4032 C CA . SER A 1 514 ? 1.173 -7.801 -1.327 1.00 91.81 514 SER A CA 1
ATOM 4033 C C . SER A 1 514 ? 0.592 -8.045 -2.729 1.00 91.81 514 SER A C 1
ATOM 4035 O O . SER A 1 514 ? 0.164 -9.157 -3.039 1.00 91.81 514 SER A O 1
ATOM 4037 N N . ASP A 1 515 ? 0.527 -6.999 -3.556 1.00 87.69 515 ASP A N 1
ATOM 4038 C CA . ASP A 1 515 ? -0.057 -7.026 -4.909 1.00 87.69 515 ASP A CA 1
ATOM 4039 C C . ASP A 1 515 ? 0.910 -7.642 -5.933 1.00 87.69 515 ASP A C 1
ATOM 4041 O O . ASP A 1 515 ? 1.451 -6.977 -6.817 1.00 87.69 515 ASP A O 1
ATOM 4045 N N . CYS A 1 516 ? 1.213 -8.916 -5.722 1.00 81.56 516 CYS A N 1
ATOM 4046 C CA . CYS A 1 516 ? 2.168 -9.682 -6.506 1.00 81.56 516 CYS A CA 1
ATOM 4047 C C . CYS A 1 516 ? 1.662 -9.921 -7.940 1.00 81.56 516 CYS A C 1
ATOM 4049 O O . CYS A 1 516 ? 0.459 -9.908 -8.205 1.00 81.56 516 CYS A O 1
ATOM 4051 N N . GLU A 1 517 ? 2.578 -10.191 -8.876 1.00 71.38 517 GLU A N 1
ATOM 4052 C CA . GLU A 1 517 ? 2.208 -10.574 -10.246 1.00 71.38 517 GLU A CA 1
ATOM 4053 C C . GLU A 1 517 ? 1.372 -11.868 -10.237 1.00 71.38 517 GLU A C 1
ATOM 4055 O O . GLU A 1 517 ? 1.720 -12.846 -9.574 1.00 71.38 517 GLU A O 1
ATOM 4060 N N . LYS A 1 518 ? 0.268 -11.868 -10.990 1.00 69.56 518 LYS A N 1
ATOM 4061 C CA . LYS A 1 518 ? -0.698 -12.971 -11.078 1.00 69.56 518 LYS A CA 1
ATOM 4062 C C . LYS A 1 518 ? -0.635 -13.663 -12.445 1.00 69.56 518 LYS A C 1
ATOM 4064 O O . LYS A 1 518 ? -0.171 -13.083 -13.422 1.00 69.56 518 LYS A O 1
ATOM 4069 N N . GLY A 1 519 ? -1.173 -14.874 -12.557 1.00 62.97 519 GLY A N 1
ATOM 4070 C CA . GLY A 1 519 ? -1.434 -15.566 -13.821 1.00 62.97 519 GLY A CA 1
ATOM 4071 C C . GLY A 1 519 ? -0.351 -16.518 -14.304 1.00 62.97 519 GLY A C 1
ATOM 4072 O O . GLY A 1 519 ? -0.509 -17.072 -15.395 1.00 62.97 519 GLY A O 1
ATOM 4073 N N . LEU A 1 520 ? 0.726 -16.728 -13.543 1.00 65.06 520 LEU A N 1
ATOM 4074 C CA . LEU A 1 520 ? 1.872 -17.498 -14.038 1.00 65.06 520 LEU A CA 1
ATOM 4075 C C . LEU A 1 520 ? 1.707 -19.022 -13.894 1.00 65.06 520 LEU A C 1
ATOM 4077 O O . LEU A 1 520 ? 2.309 -19.757 -14.675 1.00 65.06 520 LEU A O 1
ATOM 4081 N N . LEU A 1 521 ? 0.851 -19.513 -12.990 1.00 71.19 521 LEU A N 1
ATOM 4082 C CA . LEU A 1 521 ? 0.389 -20.906 -12.966 1.00 71.19 521 LEU A CA 1
ATOM 4083 C C . LEU A 1 521 ? -1.056 -20.964 -13.444 1.00 71.19 521 LEU A C 1
ATOM 4085 O O . LEU A 1 521 ? -1.982 -20.498 -12.780 1.00 71.19 521 LEU A O 1
ATOM 4089 N N . LYS A 1 522 ? -1.248 -21.627 -14.582 1.00 75.56 522 LYS A N 1
ATOM 4090 C CA . LYS A 1 522 ? -2.556 -22.095 -15.035 1.00 75.56 522 LYS A CA 1
ATOM 4091 C C . LYS A 1 522 ? -2.599 -23.602 -14.838 1.00 75.56 522 LYS A C 1
ATOM 4093 O O . LYS A 1 522 ? -1.807 -24.323 -15.441 1.00 75.56 522 LYS A O 1
ATOM 4098 N N . PHE A 1 523 ? -3.505 -24.068 -13.987 1.00 85.12 523 PHE A N 1
ATOM 4099 C CA . PHE A 1 523 ? -3.691 -25.486 -13.707 1.00 85.12 523 PHE A CA 1
ATOM 4100 C C . PHE A 1 523 ? -5.144 -25.873 -13.958 1.00 85.12 523 PHE A C 1
ATOM 4102 O O . PHE A 1 523 ? -6.057 -25.220 -13.463 1.00 85.12 523 PHE A O 1
ATOM 4109 N N . ASN A 1 524 ? -5.348 -26.941 -14.723 1.00 90.81 524 ASN A N 1
ATOM 4110 C CA . ASN A 1 524 ? -6.650 -27.560 -14.904 1.00 90.81 524 ASN A CA 1
ATOM 4111 C C . ASN A 1 524 ? -6.471 -29.073 -15.021 1.00 90.81 524 ASN A C 1
ATOM 4113 O O . ASN A 1 524 ? -5.591 -29.555 -15.735 1.00 90.81 524 ASN A O 1
ATOM 4117 N N . SER A 1 525 ? -7.323 -29.814 -14.329 1.00 94.12 525 SER A N 1
ATOM 4118 C CA . SER A 1 525 ? -7.374 -31.268 -14.327 1.00 94.12 525 SER A CA 1
ATOM 4119 C C . SER A 1 525 ? -8.818 -31.732 -14.460 1.00 94.12 525 SER A C 1
ATOM 4121 O O . SER A 1 525 ? -9.750 -31.069 -14.008 1.00 94.12 525 SER A O 1
ATOM 4123 N N . THR A 1 526 ? -9.015 -32.923 -15.020 1.00 96.62 526 THR A N 1
ATOM 4124 C CA . THR A 1 526 ? -10.322 -33.593 -15.009 1.00 96.62 526 THR A CA 1
ATOM 4125 C C . THR A 1 526 ? -10.730 -34.057 -13.605 1.00 96.62 526 THR A C 1
ATOM 4127 O O . THR A 1 526 ? -11.876 -34.449 -13.409 1.00 96.62 526 THR A O 1
ATOM 4130 N N . HIS A 1 527 ? -9.815 -34.037 -12.627 1.00 97.19 527 HIS A N 1
ATOM 4131 C CA . HIS A 1 527 ? -10.099 -34.370 -11.231 1.00 97.19 527 HIS A CA 1
ATOM 4132 C C . HIS A 1 527 ? -10.383 -33.099 -10.416 1.00 97.19 527 HIS A C 1
ATOM 4134 O O . HIS A 1 527 ? -9.463 -32.346 -10.090 1.00 97.19 527 HIS A O 1
ATOM 4140 N N . SER A 1 528 ? -11.644 -32.885 -10.031 1.00 96.12 528 SER A N 1
ATOM 4141 C CA . SER A 1 528 ? -12.093 -31.673 -9.322 1.00 96.12 528 SER A CA 1
ATOM 4142 C C . SER A 1 528 ? -11.324 -31.399 -8.030 1.00 96.12 528 SER A C 1
ATOM 4144 O O . SER A 1 528 ? -11.011 -30.248 -7.740 1.00 96.12 528 SER A O 1
ATOM 4146 N N . ASP A 1 529 ? -10.968 -32.443 -7.278 1.00 96.75 529 ASP A N 1
ATOM 4147 C CA . ASP A 1 529 ? -10.247 -32.264 -6.011 1.00 96.75 529 ASP A CA 1
ATOM 4148 C C . ASP A 1 529 ? -8.815 -31.765 -6.214 1.00 96.75 529 ASP A C 1
ATOM 4150 O O . ASP A 1 529 ? -8.297 -31.052 -5.360 1.00 96.75 529 ASP A O 1
ATOM 4154 N N . LEU A 1 530 ? -8.181 -32.078 -7.352 1.00 95.06 530 LEU A N 1
ATOM 4155 C CA . LEU A 1 530 ? -6.866 -31.524 -7.679 1.00 95.06 530 LEU A CA 1
ATOM 4156 C C . LEU A 1 530 ? -6.976 -30.037 -8.010 1.00 95.06 530 LEU A C 1
ATOM 4158 O O . LEU A 1 530 ? -6.144 -29.258 -7.557 1.00 95.06 530 LEU A O 1
ATOM 4162 N N . ASN A 1 531 ? -8.024 -29.635 -8.734 1.00 93.06 531 ASN A N 1
ATOM 4163 C CA . ASN A 1 531 ? -8.290 -28.218 -8.994 1.00 93.06 531 ASN A CA 1
ATOM 4164 C C . ASN A 1 531 ? -8.529 -27.476 -7.673 1.00 93.06 531 ASN A C 1
ATOM 4166 O O . ASN A 1 531 ? -7.866 -26.482 -7.398 1.00 93.06 531 ASN A O 1
ATOM 4170 N N . ARG A 1 532 ? -9.374 -28.033 -6.793 1.00 94.44 532 ARG A N 1
ATOM 4171 C CA . ARG A 1 532 ? -9.626 -27.485 -5.452 1.00 94.44 532 ARG A CA 1
ATOM 4172 C C . ARG A 1 532 ? -8.357 -27.414 -4.601 1.00 94.44 532 ARG A C 1
ATOM 4174 O O . ARG A 1 532 ? -8.159 -26.435 -3.892 1.00 94.44 532 ARG A O 1
ATOM 4181 N N . PHE A 1 533 ? -7.500 -28.431 -4.655 1.00 93.75 533 PHE A N 1
ATOM 4182 C CA . PHE A 1 533 ? -6.230 -28.445 -3.933 1.00 93.75 533 PHE A CA 1
ATOM 4183 C C . PHE A 1 533 ? -5.294 -27.330 -4.408 1.00 93.75 533 PHE A C 1
ATOM 4185 O O . PHE A 1 533 ? -4.736 -26.616 -3.577 1.00 93.75 533 PHE A O 1
ATOM 4192 N N . VAL A 1 534 ? -5.164 -27.137 -5.724 1.00 90.62 534 VAL A N 1
ATOM 4193 C CA . VAL A 1 534 ? -4.360 -26.041 -6.276 1.00 90.62 534 VAL A CA 1
ATOM 4194 C C . VAL A 1 534 ? -4.961 -24.687 -5.909 1.00 90.62 534 VAL A C 1
ATOM 4196 O O . VAL A 1 534 ? -4.228 -23.838 -5.417 1.00 90.62 534 VAL A O 1
ATOM 4199 N N . GLU A 1 535 ? -6.279 -24.500 -6.021 1.00 90.38 535 GLU A N 1
ATOM 4200 C CA . GLU A 1 535 ? -6.953 -23.271 -5.571 1.00 90.38 535 GLU A CA 1
ATOM 4201 C C . GLU A 1 535 ? -6.664 -22.969 -4.089 1.00 90.38 535 GLU A C 1
ATOM 4203 O O . GLU A 1 535 ? -6.370 -21.829 -3.730 1.00 90.38 535 GLU A O 1
ATOM 4208 N N . ASN A 1 536 ? -6.681 -23.986 -3.220 1.00 92.94 536 ASN A N 1
ATOM 4209 C CA . ASN A 1 536 ? -6.346 -23.816 -1.806 1.00 92.94 536 ASN A CA 1
ATOM 4210 C C . ASN A 1 536 ? -4.894 -23.355 -1.614 1.00 92.94 536 ASN A C 1
ATOM 4212 O O . ASN A 1 536 ? -4.652 -22.467 -0.800 1.00 92.94 536 ASN A O 1
ATOM 4216 N N . ILE A 1 537 ? -3.941 -23.911 -2.375 1.00 89.38 537 ILE A N 1
ATOM 4217 C CA . ILE A 1 537 ? -2.541 -23.459 -2.356 1.00 89.38 537 ILE A CA 1
ATOM 4218 C C . ILE A 1 537 ? -2.465 -21.975 -2.726 1.00 89.38 537 ILE A C 1
ATOM 4220 O O . ILE A 1 537 ? -1.833 -21.208 -2.006 1.00 89.38 537 ILE A O 1
ATOM 4224 N N . GLN A 1 538 ? -3.146 -21.551 -3.793 1.00 87.50 538 GLN A N 1
ATOM 4225 C CA . GLN A 1 538 ? -3.136 -20.153 -4.238 1.00 87.50 538 GLN A CA 1
ATOM 4226 C C . GLN A 1 538 ? -3.688 -19.211 -3.160 1.00 87.50 538 GLN A C 1
ATOM 4228 O O . GLN A 1 538 ? -3.078 -18.179 -2.871 1.00 87.50 538 GLN A O 1
ATOM 4233 N N . TRP A 1 539 ? -4.793 -19.590 -2.509 1.00 91.12 539 TRP A N 1
ATOM 4234 C CA . TRP A 1 539 ? -5.373 -18.825 -1.403 1.00 91.12 539 TRP A CA 1
ATOM 4235 C C . TRP A 1 539 ? -4.469 -18.767 -0.175 1.00 91.12 539 TRP A C 1
ATOM 4237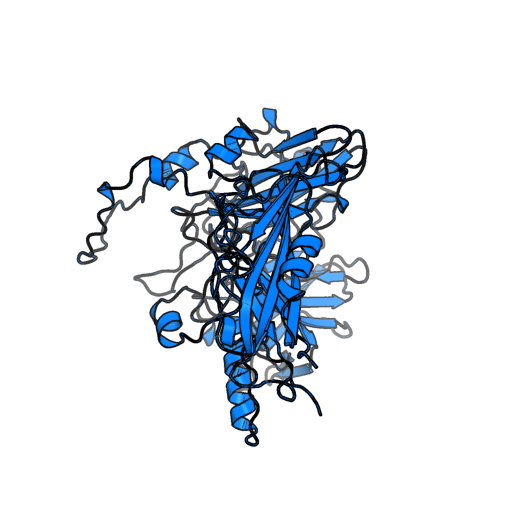 O O . TRP A 1 539 ? -4.322 -17.698 0.416 1.00 91.12 539 TRP A O 1
ATOM 4247 N N . SER A 1 540 ? -3.827 -19.875 0.195 1.00 91.25 540 SER A N 1
ATOM 4248 C CA . SER A 1 540 ? -2.872 -19.902 1.304 1.00 91.25 540 SER A CA 1
ATOM 4249 C C . SER A 1 540 ? -1.621 -19.076 1.010 1.00 91.25 540 SER A C 1
ATOM 4251 O O . SER A 1 540 ? -1.168 -18.347 1.888 1.00 91.25 540 SER A O 1
ATOM 4253 N N . THR A 1 541 ? -1.080 -19.129 -0.211 1.00 87.12 541 THR A N 1
ATOM 4254 C CA . THR A 1 541 ? 0.041 -18.274 -0.627 1.00 87.12 541 THR A CA 1
ATOM 4255 C C . THR A 1 541 ? -0.365 -16.810 -0.550 1.00 87.12 541 THR A C 1
ATOM 4257 O O . THR A 1 541 ? 0.272 -16.026 0.143 1.00 87.12 541 THR A O 1
ATOM 4260 N N . ARG A 1 542 ? -1.480 -16.437 -1.179 1.00 88.06 542 ARG A N 1
ATOM 4261 C CA . ARG A 1 542 ? -1.979 -15.060 -1.165 1.00 88.06 542 ARG A CA 1
ATOM 4262 C C . ARG A 1 542 ? -2.251 -14.547 0.247 1.00 88.06 542 ARG A C 1
ATOM 4264 O O . ARG A 1 542 ? -1.932 -13.404 0.552 1.00 88.06 542 ARG A O 1
ATOM 4271 N N . GLY A 1 543 ? -2.806 -15.393 1.111 1.00 91.31 543 GLY A N 1
ATOM 4272 C CA . GLY A 1 543 ? -3.094 -15.041 2.494 1.00 91.31 543 GLY A CA 1
ATOM 4273 C C . GLY A 1 543 ? -1.845 -14.780 3.340 1.00 91.31 543 GLY A C 1
ATOM 4274 O O . GLY A 1 543 ? -1.923 -14.024 4.304 1.00 91.31 543 GLY A O 1
ATOM 4275 N N . ASN A 1 544 ? -0.701 -15.362 2.976 1.00 93.75 544 ASN A N 1
ATOM 4276 C CA . ASN A 1 544 ? 0.534 -15.261 3.751 1.00 93.75 544 ASN A CA 1
ATOM 4277 C C . ASN A 1 544 ? 1.560 -14.277 3.181 1.00 93.75 544 ASN A C 1
ATOM 4279 O O . ASN A 1 544 ? 2.562 -14.007 3.839 1.00 93.75 544 ASN A O 1
ATOM 4283 N N . PHE A 1 545 ? 1.324 -13.703 2.002 1.00 91.38 545 PHE A N 1
ATOM 4284 C CA . PHE A 1 545 ? 2.158 -12.639 1.441 1.00 91.38 545 PHE A CA 1
ATOM 4285 C C . PHE A 1 545 ? 1.585 -11.280 1.848 1.00 91.38 545 PHE A C 1
ATOM 4287 O O . PHE A 1 545 ? 0.790 -10.679 1.129 1.00 91.38 545 PHE A O 1
ATOM 4294 N N . TYR A 1 546 ? 1.979 -10.800 3.029 1.00 92.88 546 TYR A N 1
ATOM 4295 C CA . TYR A 1 546 ? 1.496 -9.541 3.598 1.00 92.88 546 TYR A CA 1
ATOM 4296 C C . TYR A 1 546 ? 2.674 -8.763 4.190 1.00 92.88 546 TYR A C 1
ATOM 4298 O O . TYR A 1 546 ? 3.054 -8.978 5.339 1.00 92.88 546 TYR A O 1
ATOM 4306 N N . ALA A 1 547 ? 3.285 -7.886 3.383 1.00 91.38 547 ALA A N 1
ATOM 4307 C CA . ALA A 1 547 ? 4.605 -7.264 3.602 1.00 91.38 547 ALA A CA 1
ATOM 4308 C C . ALA A 1 547 ? 5.788 -8.252 3.667 1.00 91.38 547 ALA A C 1
ATOM 4310 O O . ALA A 1 547 ? 6.791 -8.039 2.989 1.00 91.38 547 ALA A O 1
ATOM 4311 N N . VAL A 1 548 ? 5.674 -9.333 4.438 1.00 92.19 548 VAL A N 1
ATOM 4312 C CA . VAL A 1 548 ? 6.638 -10.440 4.526 1.00 92.19 548 VAL A CA 1
ATOM 4313 C C . VAL A 1 548 ? 5.920 -11.776 4.276 1.00 92.19 548 VAL A C 1
ATOM 4315 O O . VAL A 1 548 ? 4.704 -11.846 4.467 1.00 92.19 548 VAL A O 1
ATOM 4318 N N . PRO A 1 549 ? 6.627 -12.838 3.844 1.00 92.12 549 PRO A N 1
ATOM 4319 C CA . PRO A 1 549 ? 6.046 -14.175 3.731 1.00 92.12 549 PRO A CA 1
ATOM 4320 C C . PRO A 1 549 ? 5.853 -14.778 5.127 1.00 92.12 549 PRO A C 1
ATOM 4322 O O . PRO A 1 549 ? 6.815 -15.185 5.772 1.00 92.12 549 PRO A O 1
ATOM 4325 N N . THR A 1 550 ? 4.614 -14.791 5.603 1.00 93.69 550 THR A N 1
ATOM 4326 C CA . THR A 1 550 ? 4.240 -15.232 6.955 1.00 93.69 550 THR A CA 1
ATOM 4327 C C . THR A 1 550 ? 3.973 -16.739 7.034 1.00 93.69 550 THR A C 1
ATOM 4329 O O . THR A 1 550 ? 3.663 -17.375 6.030 1.00 93.69 550 THR A O 1
ATOM 4332 N N . ASP A 1 551 ? 4.093 -17.329 8.226 1.00 92.88 551 ASP A N 1
ATOM 4333 C CA . ASP A 1 551 ? 3.669 -18.717 8.481 1.00 92.88 551 ASP A CA 1
ATOM 4334 C C . ASP A 1 551 ? 2.145 -18.875 8.468 1.00 92.88 551 ASP A C 1
ATOM 4336 O O . ASP A 1 551 ? 1.604 -19.910 8.071 1.00 92.88 551 ASP A O 1
ATOM 4340 N N . CYS A 1 552 ? 1.447 -17.858 8.967 1.00 95.38 552 CYS A N 1
ATOM 4341 C CA . CYS A 1 552 ? 0.001 -17.837 9.073 1.00 95.38 552 CYS A CA 1
ATOM 4342 C C . CYS A 1 552 ? -0.526 -16.392 9.200 1.00 95.38 552 CYS A C 1
ATOM 4344 O O . CYS A 1 552 ? 0.197 -15.526 9.698 1.00 95.38 552 CYS A O 1
ATOM 4346 N N . PRO A 1 553 ? -1.790 -16.105 8.831 1.00 96.88 553 PRO A N 1
ATOM 4347 C CA . PRO A 1 553 ? -2.310 -14.735 8.859 1.00 96.88 553 PRO A CA 1
ATOM 4348 C C . PRO A 1 553 ? -3.270 -14.405 10.016 1.00 96.88 553 PRO A C 1
ATOM 4350 O O . PRO A 1 553 ? -3.676 -13.255 10.162 1.00 96.88 553 PRO A O 1
ATOM 4353 N N . GLN A 1 554 ? -3.683 -15.387 10.820 1.00 97.44 554 GLN A N 1
ATOM 4354 C CA . GLN A 1 554 ? -4.798 -15.273 11.772 1.00 97.44 554 GLN A CA 1
ATOM 4355 C C . GLN A 1 554 ? -4.362 -15.063 13.227 1.00 97.44 554 GLN A C 1
ATOM 4357 O O . GLN A 1 554 ? -4.861 -14.156 13.895 1.00 97.44 554 GLN A O 1
ATOM 4362 N N . ARG A 1 555 ? -3.426 -15.872 13.734 1.00 95.50 555 ARG A N 1
ATOM 4363 C CA . ARG A 1 555 ? -3.071 -15.898 15.168 1.00 95.50 555 ARG A CA 1
ATOM 4364 C C . ARG A 1 555 ? -1.996 -14.865 15.523 1.00 95.50 555 ARG A C 1
ATOM 4366 O O . ARG A 1 555 ? -1.517 -14.130 14.665 1.00 95.50 555 ARG A O 1
ATOM 4373 N N . ASP A 1 556 ? -1.615 -14.820 16.794 1.00 92.81 556 ASP A N 1
ATOM 4374 C CA . ASP A 1 556 ? -0.561 -13.969 17.369 1.00 92.81 556 ASP A CA 1
ATOM 4375 C C . ASP A 1 556 ? 0.868 -14.406 16.980 1.00 92.81 556 ASP A C 1
ATOM 4377 O O . ASP A 1 556 ? 1.713 -14.693 17.829 1.00 92.81 556 ASP A O 1
ATOM 4381 N N . GLU A 1 557 ? 1.131 -14.515 15.679 1.00 91.56 557 GLU A N 1
ATOM 4382 C CA . GLU A 1 557 ? 2.427 -14.924 15.129 1.00 91.56 557 GLU A CA 1
ATOM 4383 C C . GLU A 1 557 ? 2.747 -14.146 13.863 1.00 91.56 557 GLU A C 1
ATOM 4385 O O . GLU A 1 557 ? 3.416 -13.124 13.961 1.00 91.56 557 GLU A O 1
ATOM 4390 N N . ARG A 1 558 ? 2.235 -14.579 12.703 1.00 94.44 558 ARG A N 1
ATOM 4391 C CA . ARG A 1 558 ? 2.352 -13.859 11.428 1.00 94.44 558 ARG A CA 1
ATOM 4392 C C . ARG A 1 558 ? 3.794 -13.430 11.146 1.00 94.44 558 ARG A C 1
ATOM 4394 O O . ARG A 1 558 ? 4.042 -12.292 10.756 1.00 94.44 558 ARG A O 1
ATOM 4401 N N . LEU A 1 559 ? 4.751 -14.320 11.416 1.00 92.56 559 LEU A N 1
ATOM 4402 C CA . LEU A 1 559 ? 6.182 -14.025 11.354 1.00 92.56 559 LEU A CA 1
ATOM 4403 C C . LEU A 1 559 ? 6.785 -14.568 10.060 1.00 92.56 559 LEU A C 1
ATOM 4405 O O . LEU A 1 559 ? 6.330 -15.574 9.522 1.00 92.56 559 LEU A O 1
ATOM 4409 N N . GLY A 1 560 ? 7.868 -13.933 9.608 1.00 91.44 560 GLY A N 1
ATOM 4410 C CA . GLY A 1 560 ? 8.666 -14.374 8.463 1.00 91.44 560 GLY A CA 1
ATOM 4411 C C . GLY A 1 560 ? 9.495 -15.629 8.745 1.00 91.44 560 GLY A C 1
ATOM 4412 O O . GLY A 1 560 ? 10.723 -15.552 8.806 1.00 91.44 560 GLY A O 1
ATOM 4413 N N . TRP A 1 561 ? 8.849 -16.774 8.966 1.00 90.69 561 TRP A N 1
ATOM 4414 C CA . TRP A 1 561 ? 9.539 -18.025 9.270 1.00 90.69 561 TRP A CA 1
ATOM 4415 C C . TRP A 1 561 ? 10.326 -18.539 8.059 1.00 90.69 561 TRP A C 1
ATOM 4417 O O . TRP A 1 561 ? 9.783 -18.865 7.004 1.00 90.69 561 TRP A O 1
ATOM 4427 N N . SER A 1 562 ? 11.647 -18.637 8.221 1.00 87.75 562 SER A N 1
ATOM 4428 C CA . SER A 1 562 ? 12.560 -19.014 7.136 1.00 87.75 562 SER A CA 1
ATOM 4429 C C . SER A 1 562 ? 12.372 -20.455 6.652 1.00 87.75 562 SER A C 1
ATOM 4431 O O . SER A 1 562 ? 12.582 -20.735 5.474 1.00 87.75 562 SER A O 1
ATOM 4433 N N . GLY A 1 563 ? 11.977 -21.367 7.546 1.00 89.38 563 GLY A N 1
ATOM 4434 C CA . GLY A 1 563 ? 11.703 -22.763 7.206 1.00 89.38 563 GLY A CA 1
ATOM 4435 C C . GLY A 1 563 ? 10.512 -22.898 6.260 1.00 89.38 563 GLY A C 1
ATOM 4436 O O . GLY A 1 563 ? 10.616 -23.591 5.250 1.00 89.38 563 GLY A O 1
ATOM 4437 N N . ASP A 1 564 ? 9.426 -22.192 6.560 1.00 89.31 564 ASP A N 1
ATOM 4438 C CA . ASP A 1 564 ? 8.168 -22.203 5.818 1.00 89.31 564 ASP A CA 1
ATOM 4439 C C . ASP A 1 564 ? 8.353 -21.666 4.400 1.00 89.31 564 ASP A C 1
ATOM 4441 O O . ASP A 1 564 ? 7.986 -22.347 3.448 1.00 89.31 564 ASP A O 1
ATOM 4445 N N . ILE A 1 565 ? 9.006 -20.512 4.226 1.00 86.94 565 ILE A N 1
ATOM 4446 C CA . ILE A 1 565 ? 9.245 -19.969 2.879 1.00 86.94 565 ILE A CA 1
ATOM 4447 C C . ILE A 1 565 ? 10.266 -20.791 2.075 1.00 86.94 565 ILE A C 1
ATOM 4449 O O . ILE A 1 565 ? 10.152 -20.889 0.857 1.00 86.94 565 ILE A O 1
ATOM 4453 N N . ASN A 1 566 ? 11.245 -21.426 2.732 1.00 80.62 566 ASN A N 1
ATOM 4454 C CA . ASN A 1 566 ? 12.204 -22.307 2.060 1.00 80.62 566 ASN A CA 1
ATOM 4455 C C . ASN A 1 566 ? 11.562 -23.637 1.624 1.00 80.62 566 ASN A C 1
ATOM 4457 O O . ASN A 1 566 ? 11.787 -24.100 0.509 1.00 80.62 566 ASN A O 1
ATOM 4461 N N . GLY A 1 567 ? 10.775 -24.267 2.501 1.00 70.25 567 GLY A N 1
ATOM 4462 C CA . GLY A 1 567 ? 10.121 -25.553 2.236 1.00 70.25 567 GLY A CA 1
ATOM 4463 C C . GLY A 1 567 ? 8.857 -25.428 1.385 1.00 70.25 567 GLY A C 1
ATOM 4464 O O . GLY A 1 567 ? 8.603 -26.267 0.527 1.00 70.25 567 GLY A O 1
ATOM 4465 N N . GLY A 1 568 ? 8.095 -24.356 1.588 1.00 60.34 568 GLY A N 1
ATOM 4466 C CA . GLY A 1 568 ? 6.941 -23.959 0.787 1.00 60.34 568 GLY A CA 1
ATOM 4467 C C . GLY A 1 568 ? 7.317 -23.163 -0.459 1.00 60.34 568 GLY A C 1
ATOM 4468 O O . GLY A 1 568 ? 6.435 -22.520 -1.018 1.00 60.34 568 GLY A O 1
ATOM 4469 N N . GLY A 1 569 ? 8.601 -23.197 -0.855 1.00 47.78 569 GLY A N 1
ATOM 4470 C CA . GLY A 1 569 ? 9.246 -22.444 -1.933 1.00 47.78 569 GLY A CA 1
ATOM 4471 C C . GLY A 1 569 ? 8.688 -22.738 -3.320 1.00 47.78 569 GLY A C 1
ATOM 4472 O O . GLY A 1 569 ? 9.387 -23.204 -4.217 1.00 47.78 569 GLY A O 1
ATOM 4473 N N . VAL A 1 570 ? 7.412 -22.444 -3.501 1.00 49.56 570 VAL A N 1
ATOM 4474 C CA . VAL A 1 570 ? 6.847 -22.143 -4.793 1.00 49.56 570 VAL A CA 1
ATOM 4475 C C . VAL A 1 570 ? 7.031 -20.644 -4.966 1.00 49.56 570 VAL A C 1
ATOM 4477 O O . VAL A 1 570 ? 6.614 -19.853 -4.121 1.00 49.56 570 VAL A O 1
ATOM 4480 N N . ASP A 1 571 ? 7.737 -20.266 -6.026 1.00 50.62 571 ASP A N 1
ATOM 4481 C CA . ASP A 1 571 ? 7.991 -18.872 -6.364 1.00 50.62 571 ASP A CA 1
ATOM 4482 C C . ASP A 1 571 ? 6.644 -18.121 -6.394 1.00 50.62 571 ASP A C 1
ATOM 4484 O O . ASP A 1 571 ? 5.697 -18.572 -7.044 1.00 50.62 571 ASP A O 1
ATOM 4488 N N . GLU A 1 572 ? 6.554 -17.010 -5.657 1.00 46.81 572 GLU A N 1
ATOM 4489 C CA . GLU A 1 572 ? 5.414 -16.078 -5.611 1.00 46.81 572 GLU A CA 1
ATOM 4490 C C . GLU A 1 572 ? 4.894 -15.773 -7.014 1.00 46.81 572 GLU A C 1
ATOM 4492 O O . GLU A 1 572 ? 3.685 -15.733 -7.242 1.00 46.81 572 GLU A O 1
ATOM 4497 N N . ARG A 1 573 ? 5.836 -15.654 -7.959 1.00 47.44 573 ARG A N 1
ATOM 4498 C CA . ARG A 1 573 ? 5.559 -15.444 -9.371 1.00 47.44 573 ARG A CA 1
ATOM 4499 C C . ARG A 1 573 ? 4.684 -16.567 -9.898 1.00 47.44 573 ARG A C 1
ATOM 4501 O O . ARG A 1 573 ? 3.644 -16.289 -10.461 1.00 47.44 573 ARG A O 1
ATOM 4508 N N . THR A 1 574 ? 5.016 -17.829 -9.652 1.00 45.94 574 THR A N 1
ATOM 4509 C CA . THR A 1 574 ? 4.233 -18.960 -10.160 1.00 45.94 574 THR A CA 1
ATOM 4510 C C . THR A 1 574 ? 2.795 -19.015 -9.649 1.00 45.94 574 THR A C 1
ATOM 4512 O O . THR A 1 574 ? 1.951 -19.424 -10.420 1.00 45.94 574 THR A O 1
ATOM 4515 N N . LEU A 1 575 ? 2.453 -18.652 -8.409 1.00 46.03 575 LEU A N 1
ATOM 4516 C CA . LEU A 1 575 ? 1.198 -19.159 -7.819 1.00 46.03 575 LEU A CA 1
ATOM 4517 C C . LEU A 1 575 ? -0.020 -18.240 -7.801 1.00 46.03 575 LEU A C 1
ATOM 4519 O O . LEU A 1 575 ? -1.121 -18.764 -7.636 1.00 46.03 575 LEU A O 1
ATOM 4523 N N . GLN A 1 576 ? 0.099 -16.923 -7.939 1.00 42.25 576 GLN A N 1
ATOM 4524 C CA . GLN A 1 576 ? -1.082 -16.078 -7.732 1.00 42.25 576 GLN A CA 1
ATOM 4525 C C . GLN A 1 576 ? -2.004 -16.072 -8.964 1.00 42.25 576 GLN A C 1
ATOM 4527 O O . GLN A 1 576 ? -1.540 -15.852 -10.070 1.00 42.25 576 GLN A O 1
ATOM 4532 N N . ASP A 1 577 ? -3.293 -16.369 -8.759 1.00 40.19 577 ASP A N 1
ATOM 4533 C CA . ASP A 1 577 ? -4.447 -16.365 -9.682 1.00 40.19 577 ASP A CA 1
ATOM 4534 C C . ASP A 1 577 ? -4.197 -16.704 -11.168 1.00 40.19 577 ASP A C 1
ATOM 4536 O O . ASP A 1 577 ? -3.807 -15.853 -11.962 1.00 40.19 577 ASP A O 1
ATOM 4540 N N . GLY A 1 578 ? -4.575 -17.911 -11.595 1.00 36.66 578 GLY A N 1
ATOM 4541 C CA . GLY A 1 578 ? -4.845 -18.205 -13.004 1.00 36.66 578 GLY A CA 1
ATOM 4542 C C . GLY A 1 578 ? -6.310 -17.905 -13.321 1.00 36.66 578 GLY A C 1
ATOM 4543 O O . GLY A 1 578 ? -7.192 -18.511 -12.720 1.00 36.66 578 GLY A O 1
ATOM 4544 N N . ASN A 1 579 ? -6.594 -17.005 -14.269 1.00 29.50 579 ASN A N 1
ATOM 4545 C CA . ASN A 1 579 ? -7.943 -16.901 -14.833 1.00 29.50 579 ASN A CA 1
ATOM 4546 C C . ASN A 1 579 ? -8.352 -18.277 -15.377 1.00 29.50 579 ASN A C 1
ATOM 4548 O O . ASN A 1 579 ? -7.709 -18.802 -16.292 1.00 29.50 579 ASN A O 1
ATOM 4552 N N . ILE A 1 580 ? -9.420 -18.838 -14.809 1.00 28.81 580 ILE A N 1
ATOM 4553 C CA . ILE A 1 580 ? -10.150 -19.968 -15.374 1.00 28.81 580 ILE A CA 1
ATOM 4554 C C . ILE A 1 580 ? -10.689 -19.471 -16.718 1.00 28.81 580 ILE A C 1
ATOM 4556 O O . ILE A 1 580 ? -11.572 -18.619 -16.761 1.00 28.81 580 ILE A O 1
ATOM 4560 N N . LEU A 1 581 ? -10.110 -19.941 -17.823 1.00 24.23 581 LEU A N 1
ATOM 4561 C CA . LEU A 1 581 ? -10.773 -19.832 -19.117 1.00 24.23 581 LEU A CA 1
ATOM 4562 C C . LEU A 1 581 ? -11.982 -20.771 -19.046 1.00 24.23 581 LEU A C 1
ATOM 4564 O O . LEU A 1 581 ? -11.822 -21.989 -19.083 1.00 24.23 581 LEU A O 1
ATOM 4568 N N . GLU A 1 582 ? -13.172 -20.204 -18.859 1.00 23.25 582 GLU A N 1
ATOM 4569 C CA . GLU A 1 582 ? -14.415 -20.897 -19.186 1.00 23.25 582 GLU A CA 1
ATOM 4570 C C . GLU A 1 582 ? -14.492 -21.055 -20.711 1.00 23.25 582 GLU A C 1
ATOM 4572 O O . GLU A 1 582 ? -14.397 -20.062 -21.436 1.00 23.25 582 GLU A O 1
ATOM 4577 N N . GLY A 1 583 ? -14.681 -22.292 -21.181 1.00 26.00 583 GLY A N 1
ATOM 4578 C CA . GLY A 1 583 ? -14.993 -22.618 -22.578 1.00 26.00 583 GLY A CA 1
ATOM 4579 C C . GLY A 1 583 ? -14.064 -23.639 -23.199 1.00 26.00 583 GLY A C 1
ATOM 4580 O O . GLY A 1 583 ? -13.124 -23.200 -23.897 1.00 26.00 583 GLY A O 1
#

pLDDT: mean 84.29, std 18.38, range [23.25, 98.88]

Foldseek 3Di:
DAWAKAWPDWDQVLFPAQEAAQFQKTKIFTDMDTPPVRDDVQKFFFWKKKKKWKDALQVDRVPIDIWIFIEAGRDGGDIHTRQPRDGTADARMKMKMKMKTKIAGDDDPVPPVVPPRGDGDGDDPDDDPVNVNCVVCVPGPHMDIYMDMDMGHHHLYQFVVSVCVVPVFFFWWFAPDDLPPLQFFFFFKKKKDKDAAQFQFPWKKKKKFKLAFKWKDKQNHTQCPFFARPPFDDPLLQATAIEMTTCSVSDGHTMMMMMMTGGQHPNFAWAFDCDPVTRTGGRPNHSTITMWMKMWGHHPDTDIAIDHWCVVGVMWMARFDQFGGAHQQAGTEGEPLTDPVPDDPVRTHTIDGPDPVSLVSSLDDPPPDDDDPDPDPPPVSVPDDSVSSSNHYGHDRFFGKGFDDKFFFPDWDQFPVRWIKTFSPDFAKFKKKKKFADAAFQKKKKFFAADADPRRHGDCVVQPPGRNMYMYGDRRPGMDMDIGRRYIAGHRMITMPRDDPPTDMTMMTTHIAGPDAAAQADDDDPDVVVVVVLVVLQRQQSRQHHSARAPGSHHSHSDNDPVCCVVSVDPSNRRHDHPDPDD

Radius of gyration: 27.01 Å; chains: 1; bounding box: 68×64×76 Å

Sequence (583 aa):
MAPSVEITNLRLPHTSNLLGIDDPTPTISWSYSIPSTQTSPSWQQITYILSLRSWSLETGPDSAKTYVVVGPKGYRSGNITWPKAFPNVESSHAYELSVQAIFAEGQTSVHDEFGSLGGDKLEPEGESADQIAKKFTAGLADASIASGTLNFEGGILGGLDGWYTKAPSITPITTPWSAEGWEKPEPVPAYRNTYTLASKPRVARVYATGFGVYKIFINGKPVSPESTMNPGWTEYAVRMTYQTHDITEHLQAGENVVTVWVADGWYRGRLGLPHKRWSARRGIYGKETGFMALFETFGSETKSFWTGSTSETGWKCIQRSPILETEIYDGEHHDARITIETAGQDEWKDVKPIPEVFISELRRPALNEQTVNWRTLKWDIESWSTETATKSLQAQTAPLIRHTQTFPLKGTIKTPKGKTVWDFAQNITGKIKIKGSAPAGTKLTFLHVEILDHEGEACWIILRGAKATDSYTFSGDGVEEWEPEFTFHGFRYVQVDGLPEGVEIEAVAKVYGSDCEKGLLKFNSTHSDLNRFVENIQWSTRGNFYAVPTDCPQRDERLGWSGDINGGGVDERTLQDGNILEG